Protein AF-A0A1J9QN20-F1 (afdb_monomer)

Radius of gyration: 35.29 Å; Cα contacts (8 Å, |Δi|>4): 786; chains: 1; bounding box: 80×42×107 Å

InterPro domains:
  IPR059463 Protein of unknown function DUF8419 [PF28510] (245-492)

Mean predicted aligned error: 12.95 Å

Foldseek 3Di:
DWAWDWDQDPDPFLEIEIEIAWEKEWADDDDDDLDDAAEPDPDDDDPLVSLLVVVCVVQPWDWDAQLVVLVQLQDLGHHFFGYKYWYWPDPDHGHTHDMDTFDSLALGSSLQQLQPPPDDPVSDCAPVSSVVCSPFTDHPRTTTGIMTTRTFDGPDDDDDPVVVVVVVVVVVVVVVVVVVVCVVPDPDFDPPALLSLLLVCQQPFDPLLAPVQQDFVVQVVPDPPPPPDPHRDDDDDDDDQPPAKAQLLNLDDPVLVCVLVVLLVVLLVVLVVVLVVQLVQLCVSPVNQDSPLVSLVVCDQLDFHSSQWAQPPDPDLVVLSVVLCPSVVSLVVSLVSLLLSQLSSQSQQVVLCLQPDQAAGAGCDADARHHDDDPRNHDCVPVVVSVVLSVVLSVLSSSAKGKYKYFYHYSSSPRHTPDIGTTIGGRSSSSVVNSVSSVVVVVVSVVSSRDIHNGGGHRHRPPSSNSSSQNHDPPDDNSPNNGGHHGDDDDPPPPDDDD

Organism: NCBI:txid236234

Secondary structure (DSSP, 8-state):
--BEEEEPPPSS--EEEEEEE--EEEE------TT---BSSS-PPPHHHHHHHHHHHHH-PEEE-HHHHHHHH-SSSB-SEEEEEEEE--S--S-B--EEE--TTSS-TTGGGGTTS---TT----HHHHHHHHHS-EETTEEEEEEEEEEPP--------HHHHHHHHHHHHHHHHHHHHHHHH--S----SHHHHHHHHHHS--GGGTT-TT--HHHHHS---TTS-----PPP----TTS---BHHHHS-HHHHHHHHHHHHHHHHHHHHHHHHHHHHHHHH-TTS--SHHHHHHT-TT---GGGEE-SS-S-HHHHHHHHHHHHHHHHHHHHHHHHHHHHHHHHHHHHHTTTS-B--EESS--TT-EEPPS-SS-HHHHHHHHHHHHHHHHHHHHHEEEEEEEEE-TTSS--EEEEEEEEEE-HHHHHHHHHHHHHHHHHHHHHHHPBPPS-S---TT-HHHHHHH----SSSS-GGGS-B--SPPPPTT-----

Solvent-accessible surface area (backbone atoms only — not comparable to full-atom values): 27912 Å² total; per-residue (Å²): 54,25,23,38,32,75,48,73,52,74,97,81,43,60,45,40,38,33,30,26,20,36,9,53,32,44,31,46,57,84,93,79,77,99,80,81,78,55,43,84,51,103,56,78,76,49,74,67,55,54,47,38,56,55,49,43,75,73,66,64,58,46,78,36,55,51,46,59,41,46,63,60,57,63,42,82,62,21,39,57,37,32,41,41,28,49,27,64,72,65,92,73,80,68,48,35,69,50,75,49,70,45,51,87,82,44,76,59,42,37,33,76,62,23,65,50,47,88,46,50,103,82,71,53,60,46,75,64,43,51,54,48,34,36,74,67,37,31,55,96,81,40,42,58,69,37,34,38,32,33,72,45,82,64,63,76,76,90,83,75,63,62,70,61,51,52,52,53,51,50,52,50,50,52,51,50,51,52,50,52,50,50,62,74,71,57,85,68,90,70,72,76,33,73,26,31,48,49,34,50,20,42,75,55,56,56,77,81,32,66,92,33,57,78,46,36,48,64,66,81,66,62,64,84,58,93,74,82,59,91,70,76,82,76,80,92,72,84,88,53,63,78,72,34,64,46,35,31,51,74,50,40,56,68,71,55,52,50,56,40,50,50,51,52,48,51,51,50,51,53,50,50,52,49,41,55,54,49,51,52,48,29,45,71,67,37,72,86,57,52,83,48,74,68,41,38,50,72,65,35,79,49,40,86,45,71,52,36,47,43,60,89,80,48,92,48,66,68,58,37,43,50,62,41,42,50,60,56,54,55,50,53,55,51,49,54,44,50,49,51,52,52,38,37,35,52,51,46,50,56,58,35,42,28,45,78,40,72,42,40,37,47,16,73,81,53,49,84,53,26,33,63,45,67,100,54,86,48,59,64,89,56,42,51,58,52,51,52,51,49,53,50,51,53,52,33,46,47,29,19,32,21,13,32,40,37,40,26,28,44,57,71,76,75,81,47,73,69,50,75,46,50,30,39,29,39,12,65,42,21,38,52,52,40,54,56,53,51,50,51,52,54,51,50,55,54,54,56,25,66,43,67,45,68,46,49,38,65,65,33,75,89,41,66,67,32,50,36,15,60,24,70,69,67,99,66,67,86,68,59,49,31,36,62,41,57,58,75,89,77,80,69,91,81,75,70,90,79,129

Structure (mmCIF, N/CA/C/O backbone):
data_AF-A0A1J9QN20-F1
#
_entry.id   AF-A0A1J9QN20-F1
#
loop_
_atom_site.group_PDB
_atom_site.id
_atom_site.type_symbol
_atom_site.label_atom_id
_atom_site.label_alt_id
_atom_site.label_comp_id
_atom_site.label_asym_id
_atom_site.label_entity_id
_atom_site.label_seq_id
_atom_site.pdbx_PDB_ins_code
_atom_site.Cartn_x
_atom_site.Cartn_y
_atom_site.Cartn_z
_atom_site.occupancy
_atom_site.B_iso_or_equiv
_atom_site.auth_seq_id
_atom_site.auth_comp_id
_atom_site.auth_asym_id
_atom_site.auth_atom_id
_atom_site.pdbx_PDB_model_num
ATOM 1 N N . MET A 1 1 ? 16.666 -4.966 -30.493 1.00 30.27 1 MET A N 1
ATOM 2 C CA . MET A 1 1 ? 15.464 -4.350 -29.872 1.00 30.27 1 MET A CA 1
ATOM 3 C C . MET A 1 1 ? 14.369 -5.359 -29.649 1.00 30.27 1 MET A C 1
ATOM 5 O O . MET A 1 1 ? 14.374 -6.317 -30.395 1.00 30.27 1 MET A O 1
ATOM 9 N N . TYR A 1 2 ? 13.458 -5.181 -28.677 1.00 31.45 2 TYR A N 1
ATOM 10 C CA . TYR A 1 2 ? 12.626 -6.324 -28.314 1.00 31.45 2 TYR A CA 1
ATOM 11 C C . TYR A 1 2 ? 11.147 -6.216 -28.009 1.00 31.45 2 TYR A C 1
ATOM 13 O O . TYR A 1 2 ? 10.865 -5.490 -27.077 1.00 31.45 2 TYR A O 1
ATOM 21 N N . LEU A 1 3 ? 10.283 -6.967 -28.725 1.00 27.88 3 LEU A N 1
ATOM 22 C CA . LEU A 1 3 ? 8.804 -6.951 -28.755 1.00 27.88 3 LEU A CA 1
ATOM 23 C C . LEU A 1 3 ? 8.110 -7.476 -27.472 1.00 27.88 3 LEU A C 1
ATOM 25 O O . LEU A 1 3 ? 8.237 -8.664 -27.259 1.00 27.88 3 LEU A O 1
ATOM 29 N N . VAL A 1 4 ? 7.333 -6.648 -26.750 1.00 32.75 4 VAL A N 1
ATOM 30 C CA . VAL A 1 4 ? 6.923 -6.545 -25.330 1.00 32.75 4 VAL A CA 1
ATOM 31 C C . VAL A 1 4 ? 5.399 -6.539 -25.182 1.00 32.75 4 VAL A C 1
ATOM 33 O O . VAL A 1 4 ? 4.747 -5.494 -25.099 1.00 32.75 4 VAL A O 1
ATOM 36 N N . THR A 1 5 ? 4.788 -7.700 -25.038 1.00 34.81 5 THR A N 1
ATOM 37 C CA . THR A 1 5 ? 3.406 -7.732 -24.548 1.00 34.81 5 THR A CA 1
ATOM 38 C C . THR A 1 5 ? 3.416 -7.633 -23.027 1.00 34.81 5 THR A C 1
ATOM 40 O O . THR A 1 5 ? 4.086 -8.431 -22.374 1.00 34.81 5 THR A O 1
ATOM 43 N N . THR A 1 6 ? 2.722 -6.648 -22.450 1.00 33.09 6 THR A N 1
ATOM 44 C CA . THR A 1 6 ? 2.625 -6.474 -20.995 1.00 33.09 6 THR A CA 1
ATOM 45 C C . THR A 1 6 ? 1.302 -7.022 -20.480 1.00 33.09 6 THR A C 1
ATOM 47 O O . THR A 1 6 ? 0.231 -6.657 -20.961 1.00 33.09 6 THR A O 1
ATOM 50 N N . VAL A 1 7 ? 1.370 -7.883 -19.467 1.00 36.25 7 VAL A N 1
ATOM 51 C CA . VAL A 1 7 ? 0.192 -8.374 -18.750 1.00 36.25 7 VAL A CA 1
ATOM 52 C C . VAL A 1 7 ? 0.427 -8.146 -17.262 1.00 36.25 7 VAL A C 1
ATOM 54 O O . VAL A 1 7 ? 1.370 -8.672 -16.670 1.00 36.25 7 VAL A O 1
ATOM 57 N N . SER A 1 8 ? -0.408 -7.300 -16.659 1.00 35.22 8 SER A N 1
ATOM 58 C CA . SER A 1 8 ? -0.435 -7.098 -15.211 1.00 35.22 8 SER A CA 1
ATOM 59 C C . SER A 1 8 ? -1.472 -8.054 -14.618 1.00 35.22 8 SER A C 1
ATOM 61 O O . SER A 1 8 ? -2.651 -7.941 -14.966 1.00 35.22 8 SER A O 1
ATOM 63 N N . PRO A 1 9 ? -1.088 -9.014 -13.759 1.00 34.75 9 PRO A N 1
ATOM 64 C CA . PRO A 1 9 ? -2.056 -9.835 -13.061 1.00 34.75 9 PRO A CA 1
ATOM 65 C C . PRO A 1 9 ? -2.838 -8.959 -12.083 1.00 34.75 9 PRO A C 1
ATOM 67 O O . PRO A 1 9 ? -2.298 -8.308 -11.189 1.00 34.75 9 PRO A O 1
ATOM 70 N N . VAL A 1 10 ? -4.144 -8.931 -12.292 1.00 29.47 10 VAL A N 1
ATOM 71 C CA . VAL A 1 10 ? -5.102 -8.115 -11.553 1.00 29.47 10 VAL A CA 1
ATOM 72 C C . VAL A 1 10 ? -5.097 -8.476 -10.056 1.00 29.47 10 VAL A C 1
ATOM 74 O O . VAL A 1 10 ? -5.178 -9.649 -9.698 1.00 29.47 10 VAL A O 1
ATOM 77 N N . PHE A 1 11 ? -5.028 -7.436 -9.210 1.00 33.75 11 PHE A N 1
ATOM 78 C CA . PHE A 1 11 ? -5.292 -7.292 -7.757 1.00 33.75 11 PHE A CA 1
ATOM 79 C C . PHE A 1 11 ? -4.740 -8.303 -6.726 1.00 33.75 11 PHE A C 1
ATOM 81 O O . PHE A 1 11 ? -4.550 -7.907 -5.578 1.00 33.75 11 PHE A O 1
ATOM 88 N N . PHE A 1 12 ? -4.447 -9.555 -7.076 1.00 32.53 12 PHE A N 1
ATOM 89 C CA . PHE A 1 12 ? -4.060 -10.598 -6.114 1.00 32.53 12 PHE A CA 1
ATOM 90 C C . PHE A 1 12 ? -2.645 -11.150 -6.309 1.00 32.53 12 PHE A C 1
ATOM 92 O O . PHE A 1 12 ? -2.152 -11.875 -5.448 1.00 32.53 12 PHE A O 1
ATOM 99 N N . THR A 1 13 ? -1.964 -10.802 -7.403 1.00 42.12 13 THR A N 1
ATOM 100 C CA . THR A 1 13 ? -0.608 -11.288 -7.695 1.00 42.12 13 THR A CA 1
ATOM 101 C C . THR A 1 13 ? 0.233 -10.154 -8.283 1.00 42.12 13 THR A C 1
ATOM 103 O O . THR A 1 13 ? 0.217 -9.908 -9.478 1.00 42.12 13 THR A O 1
ATOM 106 N N . GLY A 1 14 ? 0.961 -9.415 -7.438 1.00 44.00 14 GLY A N 1
ATOM 107 C CA . GLY A 1 14 ? 1.794 -8.262 -7.832 1.00 44.00 14 GLY A CA 1
ATOM 108 C C . GLY A 1 14 ? 3.043 -8.600 -8.668 1.00 44.00 14 GLY A C 1
ATOM 109 O O . GLY A 1 14 ? 4.130 -8.109 -8.367 1.00 44.00 14 GLY A O 1
ATOM 110 N N . ALA A 1 15 ? 2.917 -9.476 -9.666 1.00 46.03 15 ALA A N 1
ATOM 111 C CA . ALA A 1 15 ? 3.991 -9.921 -10.545 1.00 46.03 15 ALA A CA 1
ATOM 112 C C . ALA A 1 15 ? 3.735 -9.441 -11.977 1.00 46.03 15 ALA A C 1
ATOM 114 O O . ALA 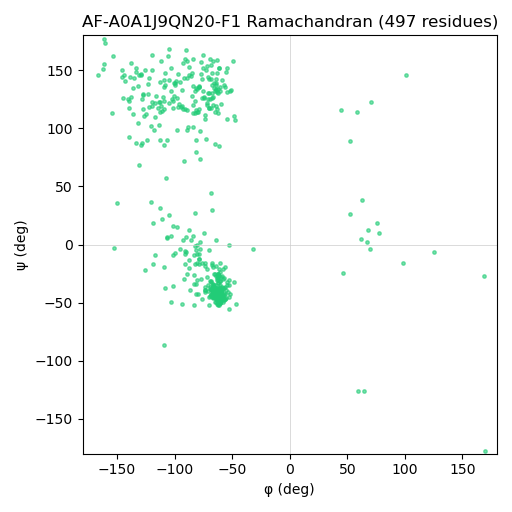A 1 15 ? 2.923 -10.012 -12.685 1.00 46.03 15 ALA A O 1
ATOM 115 N N . MET A 1 16 ? 4.419 -8.400 -12.432 1.00 49.34 16 MET A N 1
ATOM 116 C CA . MET A 1 16 ? 4.296 -7.917 -13.804 1.00 49.34 16 MET A CA 1
ATOM 117 C C . MET A 1 16 ? 5.021 -8.857 -14.774 1.00 49.34 16 MET A C 1
ATOM 119 O O . MET A 1 16 ? 6.216 -9.115 -14.603 1.00 49.34 16 MET A O 1
ATOM 123 N N . GLN A 1 17 ? 4.321 -9.338 -15.803 1.00 44.88 17 GLN A N 1
ATOM 124 C CA . GLN A 1 17 ? 4.929 -10.129 -16.869 1.00 44.88 17 GLN A CA 1
ATOM 125 C C . GLN A 1 17 ? 5.002 -9.342 -18.173 1.00 44.88 17 GLN A C 1
ATOM 127 O O . GLN A 1 17 ? 4.063 -8.640 -18.557 1.00 44.88 17 GLN A O 1
ATOM 132 N N . ILE A 1 18 ? 6.146 -9.465 -18.837 1.00 48.06 18 ILE A N 1
ATOM 133 C CA . ILE A 1 18 ? 6.486 -8.747 -20.055 1.00 48.06 18 ILE A CA 1
ATOM 134 C C . ILE A 1 18 ? 7.165 -9.728 -21.025 1.00 48.06 18 ILE A C 1
ATOM 136 O O . ILE A 1 18 ? 8.131 -10.381 -20.660 1.00 48.06 18 ILE A O 1
ATOM 140 N N . ASN A 1 19 ? 6.691 -9.841 -22.260 1.00 44.06 19 ASN A N 1
ATOM 141 C CA . ASN A 1 19 ? 7.196 -10.816 -23.242 1.00 44.06 19 ASN A CA 1
ATOM 142 C C . ASN A 1 19 ? 7.859 -10.104 -24.410 1.00 44.06 19 ASN A C 1
ATOM 144 O O . ASN A 1 19 ? 7.107 -9.417 -25.068 1.00 44.06 19 ASN A O 1
ATOM 148 N N . VAL A 1 20 ? 9.167 -10.285 -24.655 1.00 42.72 20 VAL A N 1
ATOM 149 C CA . VAL A 1 20 ? 10.157 -9.342 -25.241 1.00 42.72 20 VAL A CA 1
ATOM 150 C C . VAL A 1 20 ? 10.989 -10.004 -26.369 1.00 42.72 20 VAL A C 1
ATOM 152 O O . VAL A 1 20 ? 11.876 -10.776 -26.076 1.00 42.72 20 VAL A O 1
ATOM 155 N N . THR A 1 21 ? 10.807 -9.778 -27.674 1.00 39.50 21 THR A N 1
ATOM 156 C CA . THR A 1 21 ? 11.600 -10.506 -28.720 1.00 39.50 21 THR A CA 1
ATOM 157 C C . THR A 1 21 ? 12.987 -9.942 -29.000 1.00 39.50 21 THR A C 1
ATOM 159 O O . THR A 1 21 ? 13.092 -8.799 -29.340 1.00 39.50 21 THR A O 1
ATOM 162 N N . LYS A 1 22 ? 14.078 -10.682 -29.061 1.00 38.72 22 LYS A N 1
ATOM 163 C CA . LYS A 1 22 ? 15.361 -10.177 -29.568 1.00 38.72 22 LYS A CA 1
ATOM 164 C C . LYS A 1 22 ? 15.218 -9.607 -30.969 1.00 38.72 22 LYS A C 1
ATOM 166 O O . LYS A 1 22 ? 14.369 -10.055 -31.732 1.00 38.72 22 LYS A O 1
ATOM 171 N N . ALA A 1 23 ? 16.031 -8.604 -31.284 1.00 38.66 23 ALA A N 1
ATOM 172 C CA . ALA A 1 23 ? 16.200 -8.156 -32.656 1.00 38.66 23 ALA A CA 1
ATOM 173 C C . ALA A 1 23 ? 17.637 -7.706 -32.904 1.00 38.66 23 ALA A C 1
ATOM 175 O O . ALA A 1 23 ? 18.122 -6.844 -32.151 1.00 38.66 23 ALA A O 1
ATOM 176 N N . PRO A 1 24 ? 18.298 -8.261 -33.929 1.00 38.22 24 PRO A N 1
ATOM 177 C CA . PRO A 1 24 ? 19.418 -7.645 -34.593 1.00 38.22 24 PRO A CA 1
ATOM 178 C C . PRO A 1 24 ? 18.918 -6.471 -35.433 1.00 38.22 24 PRO A C 1
ATOM 180 O O . PRO A 1 24 ? 17.765 -6.405 -35.868 1.00 38.22 24 PRO A O 1
ATOM 183 N N . PHE A 1 25 ? 19.821 -5.534 -35.637 1.00 42.75 25 PHE A N 1
ATOM 184 C CA . PHE A 1 25 ? 19.711 -4.429 -36.560 1.00 42.75 25 PHE A CA 1
ATOM 185 C C . PHE A 1 25 ? 20.731 -4.689 -37.643 1.00 42.75 25 PHE A C 1
ATOM 187 O O . PHE A 1 25 ? 21.915 -4.760 -37.331 1.00 42.75 25 PHE A O 1
ATOM 194 N N . THR A 1 26 ? 20.294 -4.836 -38.882 1.00 34.75 26 THR A N 1
ATOM 195 C CA . THR A 1 26 ? 21.206 -5.031 -40.008 1.00 34.75 26 THR A CA 1
ATOM 196 C C . THR A 1 26 ? 21.115 -3.790 -40.887 1.00 34.75 26 THR A C 1
ATOM 198 O O . THR A 1 26 ? 20.028 -3.402 -41.320 1.00 34.75 26 THR A O 1
ATOM 201 N N . LEU A 1 27 ? 22.243 -3.121 -41.112 1.00 34.91 27 LEU A N 1
ATOM 202 C CA . LEU A 1 27 ? 22.342 -2.013 -42.060 1.00 34.91 27 LEU A CA 1
ATOM 203 C C . LEU A 1 27 ? 22.312 -2.583 -43.479 1.00 34.91 27 LEU A C 1
ATOM 205 O O . LEU A 1 27 ? 23.269 -3.239 -43.876 1.00 34.91 27 LEU A O 1
ATOM 209 N N . THR A 1 28 ? 21.227 -2.401 -44.240 1.00 35.75 28 THR A N 1
ATOM 210 C CA . THR A 1 28 ? 21.207 -2.746 -45.678 1.00 35.75 28 THR A CA 1
ATOM 211 C C . THR A 1 28 ? 20.081 -2.111 -46.480 1.00 35.75 28 THR A C 1
ATOM 213 O O . THR A 1 28 ? 18.962 -1.922 -46.001 1.00 35.75 28 THR A O 1
ATOM 216 N N . THR A 1 29 ? 20.386 -1.903 -47.761 1.00 33.69 29 THR A N 1
ATOM 217 C CA . THR A 1 29 ? 19.497 -1.548 -48.868 1.00 33.69 29 THR A CA 1
ATOM 218 C C . THR A 1 29 ? 19.232 -2.734 -49.807 1.00 33.69 29 THR A C 1
ATOM 220 O O . THR A 1 29 ? 20.116 -3.522 -50.110 1.00 33.69 29 THR A O 1
ATOM 223 N N . ARG A 1 30 ? 17.973 -2.788 -50.265 1.00 32.81 30 ARG A N 1
ATOM 224 C CA . ARG A 1 30 ? 17.365 -3.429 -51.453 1.00 32.81 30 ARG A CA 1
ATOM 225 C C . ARG A 1 30 ? 17.743 -4.875 -51.845 1.00 32.81 30 ARG A C 1
ATOM 227 O O . ARG A 1 30 ? 18.826 -5.179 -52.320 1.00 32.81 30 ARG A O 1
ATOM 234 N N . ILE A 1 31 ? 16.718 -5.725 -51.767 1.00 44.28 31 ILE A N 1
ATOM 235 C CA . ILE A 1 31 ? 16.658 -7.133 -52.173 1.00 44.28 31 ILE A CA 1
ATOM 236 C C . ILE A 1 31 ? 16.436 -7.235 -53.689 1.00 44.28 31 ILE A C 1
ATOM 238 O O . ILE A 1 31 ? 15.333 -6.934 -54.136 1.00 44.28 31 ILE A O 1
ATOM 242 N N . GLU A 1 32 ? 17.409 -7.749 -54.445 1.00 30.64 32 GLU A N 1
ATOM 243 C CA . GLU A 1 32 ? 17.149 -8.561 -55.644 1.00 30.64 32 GLU A CA 1
ATOM 244 C C . GLU A 1 32 ? 18.145 -9.737 -55.692 1.00 30.64 32 GLU A C 1
ATOM 246 O O . GLU A 1 32 ? 19.354 -9.556 -55.779 1.00 30.64 32 GLU A O 1
ATOM 251 N N . ASN A 1 33 ? 17.590 -10.950 -55.624 1.00 31.50 33 ASN A N 1
ATOM 252 C CA . ASN A 1 33 ? 18.227 -12.273 -55.612 1.00 31.50 33 ASN A CA 1
ATOM 253 C C . ASN A 1 33 ? 19.019 -12.702 -54.360 1.00 31.50 33 ASN A C 1
ATOM 255 O O . ASN A 1 33 ? 19.981 -12.102 -53.897 1.00 31.50 33 ASN A O 1
ATOM 259 N N . MET A 1 34 ? 18.570 -13.840 -53.827 1.00 33.41 34 MET A N 1
ATOM 260 C CA . MET A 1 34 ? 18.776 -14.344 -52.469 1.00 33.41 34 MET A CA 1
ATOM 261 C C . MET A 1 34 ? 20.124 -15.059 -52.246 1.00 33.41 34 MET A C 1
ATOM 263 O O . MET A 1 34 ? 20.193 -15.951 -51.406 1.00 33.41 34 MET A O 1
ATOM 267 N N . THR A 1 35 ? 21.182 -14.742 -53.003 1.00 30.84 35 THR A N 1
ATOM 268 C CA . THR A 1 35 ? 22.364 -15.630 -53.066 1.00 30.84 35 THR A CA 1
ATOM 269 C C . THR A 1 35 ? 23.691 -15.054 -52.588 1.00 30.84 35 THR A C 1
ATOM 271 O O . THR A 1 35 ? 24.574 -15.849 -52.288 1.00 30.84 35 THR A O 1
ATOM 274 N N . THR A 1 36 ? 23.875 -13.738 -52.443 1.00 31.52 36 THR A N 1
ATOM 275 C CA . THR A 1 36 ? 25.168 -13.202 -51.966 1.00 31.52 36 THR A CA 1
ATOM 276 C C . THR A 1 36 ? 25.026 -11.842 -51.291 1.00 31.52 36 THR A C 1
ATOM 278 O O . THR A 1 36 ? 24.748 -10.852 -51.960 1.00 31.52 36 THR A O 1
ATOM 281 N N . VAL A 1 37 ? 25.289 -11.784 -49.983 1.00 35.91 37 VAL A N 1
ATOM 282 C CA . VAL A 1 37 ? 25.424 -10.535 -49.220 1.00 35.91 37 VAL A CA 1
ATOM 283 C C . VAL A 1 37 ? 26.814 -10.533 -48.587 1.00 35.91 37 VAL A C 1
ATOM 285 O O . VAL A 1 37 ? 27.145 -11.434 -47.820 1.00 35.91 37 VAL A O 1
ATOM 288 N N . ARG A 1 38 ? 27.655 -9.559 -48.950 1.00 30.44 38 ARG A N 1
ATOM 289 C CA . ARG A 1 38 ? 29.022 -9.401 -48.431 1.00 30.44 38 ARG A CA 1
ATOM 290 C C . ARG A 1 38 ? 29.057 -8.154 -47.543 1.00 30.44 38 ARG A C 1
ATOM 292 O O . ARG A 1 38 ? 28.605 -7.096 -47.982 1.00 30.44 38 ARG A O 1
ATOM 299 N N . ALA A 1 39 ? 29.545 -8.295 -46.312 1.00 32.50 39 ALA A N 1
ATOM 300 C CA . ALA A 1 39 ? 29.759 -7.175 -45.401 1.00 32.50 39 ALA A CA 1
ATOM 301 C C . ALA A 1 39 ? 31.150 -6.547 -45.605 1.00 32.50 39 ALA A C 1
ATOM 303 O O . ALA A 1 39 ? 32.066 -7.218 -46.087 1.00 32.50 39 ALA A O 1
ATOM 304 N N . SER A 1 40 ? 31.298 -5.253 -45.300 1.00 34.94 40 SER A N 1
ATOM 305 C CA . SER A 1 40 ? 32.537 -4.479 -45.515 1.00 34.94 40 SER A CA 1
ATOM 306 C C . SER A 1 40 ? 33.607 -4.670 -44.427 1.00 34.94 40 SER A C 1
ATOM 308 O O . SER A 1 40 ? 34.715 -4.153 -44.558 1.00 34.94 40 SER A O 1
ATOM 310 N N . SER A 1 41 ? 33.338 -5.480 -43.402 1.00 33.03 41 SER A N 1
ATOM 311 C CA . SER A 1 41 ? 34.360 -6.112 -42.565 1.00 33.03 41 SER A CA 1
ATOM 312 C C . SER A 1 41 ? 34.411 -7.608 -42.885 1.00 33.03 41 SER A C 1
ATOM 314 O O . SER A 1 41 ? 33.417 -8.216 -43.263 1.00 33.03 41 SER A O 1
ATOM 316 N N . GLN A 1 42 ? 35.592 -8.209 -42.786 1.00 33.78 42 GLN A N 1
ATOM 317 C CA . GLN A 1 42 ? 35.923 -9.578 -43.205 1.00 33.78 42 GLN A CA 1
ATOM 318 C C . GLN A 1 42 ? 35.249 -10.708 -42.384 1.00 33.78 42 GLN A C 1
ATOM 320 O O . GLN A 1 42 ? 35.814 -11.792 -42.258 1.00 33.78 42 GLN A O 1
ATOM 325 N N . GLU A 1 43 ? 34.053 -10.489 -41.836 1.00 39.56 43 GLU A N 1
ATOM 326 C CA . GLU A 1 43 ? 33.225 -11.505 -41.183 1.00 39.56 43 GLU A CA 1
ATOM 327 C C . GLU A 1 43 ? 32.003 -11.807 -42.058 1.00 39.56 43 GLU A C 1
ATOM 329 O O . GLU A 1 43 ? 31.240 -10.926 -42.450 1.00 39.56 43 GLU A O 1
ATOM 334 N N . TRP A 1 44 ? 31.837 -13.081 -42.412 1.00 46.28 44 TRP A N 1
ATOM 335 C CA . TRP A 1 44 ? 30.630 -13.553 -43.081 1.00 46.28 44 TRP A CA 1
ATOM 336 C C . TRP A 1 44 ? 29.439 -13.381 -42.133 1.00 46.28 44 TRP A C 1
ATOM 338 O O . TRP A 1 44 ? 29.552 -13.719 -40.954 1.00 46.28 44 TRP A O 1
ATOM 348 N N . LEU A 1 45 ? 28.304 -12.896 -42.651 1.00 52.19 45 LEU A N 1
ATOM 349 C CA . LEU A 1 45 ? 27.034 -12.934 -41.922 1.00 52.19 45 LEU A CA 1
ATOM 350 C C . LEU A 1 45 ? 26.792 -14.364 -41.439 1.00 52.19 45 LEU A C 1
ATOM 352 O O . LEU A 1 45 ? 26.917 -15.316 -42.212 1.00 52.19 45 LEU A O 1
ATOM 356 N N . SER A 1 46 ? 26.441 -14.510 -40.168 1.00 58.31 46 SER A N 1
ATOM 357 C CA . SER A 1 46 ? 26.068 -15.802 -39.611 1.00 58.31 46 SER A CA 1
ATOM 358 C C . SER A 1 46 ? 24.832 -16.358 -40.325 1.00 58.31 46 SER A C 1
ATOM 360 O O . SER A 1 46 ? 23.957 -15.611 -40.775 1.00 58.31 46 SER A O 1
ATOM 362 N N . ASP A 1 47 ? 24.708 -17.687 -40.375 1.00 59.72 47 ASP A N 1
ATOM 363 C CA . ASP A 1 47 ? 23.525 -18.354 -40.940 1.00 59.72 47 ASP A CA 1
ATOM 364 C C . ASP A 1 47 ? 22.215 -17.848 -40.308 1.00 59.72 47 ASP A C 1
ATOM 366 O O . ASP A 1 47 ? 21.175 -17.792 -40.965 1.00 59.72 47 ASP A O 1
ATOM 370 N N . GLN A 1 48 ? 22.262 -17.428 -39.040 1.00 59.22 48 GLN A N 1
ATOM 371 C CA . GLN A 1 48 ? 21.120 -16.854 -38.332 1.00 59.22 48 GLN A CA 1
ATOM 372 C C . GLN A 1 48 ? 20.746 -15.453 -38.844 1.00 59.22 48 GLN A C 1
ATOM 374 O O . GLN A 1 48 ? 19.564 -15.151 -39.004 1.00 59.22 48 GLN A O 1
ATOM 379 N N . GLU A 1 49 ? 21.719 -14.595 -39.156 1.00 60.19 49 GLU A N 1
ATOM 380 C CA . GLU A 1 49 ? 21.456 -13.269 -39.734 1.00 60.19 49 GLU A CA 1
ATOM 381 C C . GLU A 1 49 ? 20.888 -13.380 -41.152 1.00 60.19 49 GLU A C 1
ATOM 383 O O . GLU A 1 49 ? 19.932 -12.683 -41.497 1.00 60.19 49 GLU A O 1
ATOM 388 N N . LEU A 1 50 ? 21.400 -14.319 -41.953 1.00 63.25 50 LEU A N 1
ATOM 389 C CA . LEU A 1 50 ? 20.852 -14.623 -43.278 1.00 63.25 50 LEU A CA 1
ATOM 390 C C . LEU A 1 50 ? 19.405 -15.129 -43.188 1.00 63.25 50 LEU A C 1
ATOM 392 O O . LEU A 1 50 ? 18.544 -14.718 -43.973 1.00 63.25 50 LEU A O 1
ATOM 396 N N . GLN A 1 51 ? 19.100 -15.962 -42.191 1.00 64.44 51 GLN A N 1
ATOM 397 C CA . GLN A 1 51 ? 17.731 -16.402 -41.922 1.00 64.44 51 GLN A CA 1
ATOM 398 C C . GLN A 1 51 ? 16.818 -15.247 -41.494 1.00 64.44 51 GLN A C 1
ATOM 400 O O . GLN A 1 51 ? 15.677 -15.192 -41.957 1.00 64.44 51 GLN A O 1
ATOM 405 N N . ALA A 1 52 ? 17.303 -14.299 -40.688 1.00 59.78 52 ALA A N 1
ATOM 406 C CA . ALA A 1 52 ? 16.546 -13.108 -40.293 1.00 59.78 52 ALA A CA 1
ATOM 407 C C . ALA A 1 52 ? 16.239 -12.174 -41.480 1.00 59.78 52 ALA A C 1
ATOM 409 O O . ALA A 1 52 ? 15.150 -11.612 -41.572 1.00 59.78 52 ALA A O 1
ATOM 410 N N . ILE A 1 53 ? 17.165 -12.043 -42.432 1.00 63.22 53 ILE A N 1
ATOM 411 C CA . ILE A 1 53 ? 16.917 -11.311 -43.684 1.00 63.22 53 ILE A CA 1
ATOM 412 C C . ILE A 1 53 ? 15.869 -12.052 -44.530 1.00 63.22 53 ILE A C 1
ATOM 414 O O . ILE A 1 53 ? 14.955 -11.442 -45.089 1.00 63.22 53 ILE A O 1
ATOM 418 N N . SER A 1 54 ? 15.955 -13.385 -44.591 1.00 62.53 54 SER A N 1
ATOM 419 C CA . SER A 1 54 ? 15.003 -14.208 -45.346 1.00 62.53 54 SER A CA 1
ATOM 420 C C . SER A 1 54 ? 13.582 -14.181 -44.763 1.00 62.53 54 SER A C 1
ATOM 422 O O . SER A 1 54 ? 12.607 -14.217 -45.520 1.00 62.53 54 SER A O 1
ATOM 424 N N . SER A 1 55 ? 13.442 -14.087 -43.433 1.00 61.41 55 SER A N 1
ATOM 425 C CA . SER A 1 55 ? 12.138 -13.974 -42.774 1.00 61.41 55 SER A CA 1
ATOM 426 C C . SER A 1 55 ? 11.475 -12.630 -43.072 1.00 61.41 55 SER A C 1
ATOM 428 O O . SER A 1 55 ? 10.259 -12.594 -43.255 1.00 61.41 55 SER A O 1
ATOM 430 N N . LEU A 1 56 ? 12.264 -11.566 -43.258 1.00 59.12 56 LEU A N 1
ATOM 431 C CA . LEU A 1 56 ? 11.763 -10.243 -43.626 1.00 59.12 56 LEU A CA 1
ATOM 432 C C . LEU A 1 56 ? 11.029 -10.222 -44.965 1.00 59.12 56 LEU A C 1
ATOM 434 O O . LEU A 1 56 ? 9.976 -9.602 -45.112 1.00 59.12 56 LEU A O 1
ATOM 438 N N . ASN A 1 57 ? 11.593 -10.921 -45.951 1.00 61.78 57 ASN A N 1
ATOM 439 C CA . ASN A 1 57 ? 10.998 -11.012 -47.279 1.00 61.78 57 ASN A CA 1
ATOM 440 C C . ASN A 1 57 ? 9.632 -11.722 -47.229 1.00 61.78 57 ASN A C 1
ATOM 442 O O . ASN A 1 57 ? 8.747 -11.444 -48.032 1.00 61.78 57 ASN A O 1
ATOM 446 N N . ARG A 1 58 ? 9.428 -12.606 -46.241 1.00 64.25 58 ARG A N 1
ATOM 447 C CA . ARG A 1 58 ? 8.135 -13.264 -46.001 1.00 64.25 58 ARG A CA 1
ATOM 448 C C . ARG A 1 58 ? 7.146 -12.379 -45.241 1.00 64.25 58 ARG A C 1
ATOM 450 O O . ARG A 1 58 ? 5.946 -12.543 -45.434 1.00 64.25 58 ARG A O 1
ATOM 457 N N . SER A 1 59 ? 7.618 -11.481 -44.376 1.00 63.50 59 SER A N 1
ATOM 458 C CA . SER A 1 59 ? 6.776 -10.730 -43.435 1.00 63.50 59 SER A CA 1
ATOM 459 C C . SER A 1 59 ? 6.254 -9.383 -43.951 1.00 63.50 59 SER A C 1
ATOM 461 O O . SER A 1 59 ? 5.470 -8.767 -43.239 1.00 63.50 59 SER A O 1
ATOM 463 N N . GLN A 1 60 ? 6.669 -8.926 -45.142 1.00 70.56 60 GLN A N 1
ATOM 464 C CA . GLN A 1 60 ? 6.350 -7.603 -45.718 1.00 70.56 60 GLN A CA 1
ATOM 465 C C . GLN A 1 60 ? 6.681 -6.431 -44.764 1.00 70.56 60 GLN A C 1
ATOM 467 O O . GLN A 1 60 ? 5.833 -6.007 -43.979 1.00 70.56 60 GLN A O 1
ATOM 472 N N . PRO A 1 61 ? 7.911 -5.887 -44.798 1.00 72.81 61 PRO A N 1
ATOM 473 C CA . PRO A 1 61 ? 8.324 -4.852 -43.855 1.00 72.81 61 PRO A CA 1
ATOM 474 C C . PRO A 1 61 ? 7.579 -3.526 -44.072 1.00 72.81 61 PRO A C 1
ATOM 476 O O . PRO A 1 61 ? 7.345 -3.096 -45.202 1.00 72.81 61 PRO A O 1
ATOM 479 N N . GLU A 1 62 ? 7.255 -2.849 -42.972 1.00 82.50 62 GLU A N 1
ATOM 480 C CA . GLU A 1 62 ? 6.609 -1.537 -42.969 1.00 82.50 62 GLU A CA 1
ATOM 481 C C . GLU A 1 62 ? 7.666 -0.432 -43.100 1.00 82.50 62 GLU A C 1
ATOM 483 O O . GLU A 1 62 ? 8.645 -0.403 -42.349 1.00 82.50 62 GLU A O 1
ATOM 488 N N . MET A 1 63 ? 7.486 0.484 -44.055 1.00 83.88 63 MET A N 1
ATOM 489 C CA . MET A 1 63 ? 8.380 1.632 -44.226 1.00 83.88 63 MET A CA 1
ATOM 490 C C . MET A 1 63 ? 7.967 2.767 -43.290 1.00 83.88 63 MET A C 1
ATOM 492 O O . MET A 1 63 ? 6.865 3.299 -43.419 1.00 83.88 63 MET A O 1
ATOM 496 N N . LEU A 1 64 ? 8.871 3.183 -42.399 1.00 82.62 64 LEU A N 1
ATOM 497 C CA . LEU A 1 64 ? 8.650 4.308 -41.493 1.00 82.62 64 LEU A CA 1
ATOM 498 C C . LEU A 1 64 ? 9.575 5.494 -41.824 1.00 82.62 64 LEU A C 1
ATOM 500 O O . LEU A 1 64 ? 10.764 5.305 -42.112 1.00 82.62 64 LEU A O 1
ATOM 504 N N . PRO A 1 65 ? 9.065 6.738 -41.748 1.00 87.44 65 PRO A N 1
ATOM 505 C CA . PRO A 1 65 ? 9.897 7.933 -41.807 1.00 87.44 65 PRO A CA 1
ATOM 506 C C . PRO A 1 65 ? 10.774 8.049 -40.550 1.00 87.44 65 PRO A C 1
ATOM 508 O O . PRO A 1 65 ? 10.399 7.585 -39.473 1.00 87.44 65 PRO A O 1
ATOM 511 N N . ILE A 1 66 ? 11.917 8.735 -40.671 1.00 85.62 66 ILE A N 1
ATOM 512 C CA . ILE A 1 66 ? 12.973 8.833 -39.638 1.00 85.62 66 ILE A CA 1
ATOM 513 C C . ILE A 1 66 ? 12.414 9.133 -38.243 1.00 85.62 66 ILE A C 1
ATOM 515 O O . ILE A 1 66 ? 12.688 8.404 -37.294 1.00 85.62 66 ILE A O 1
ATOM 519 N N . ARG A 1 67 ? 11.573 10.165 -38.113 1.00 87.69 67 ARG A N 1
ATOM 520 C CA . ARG A 1 67 ? 11.007 10.566 -36.818 1.00 87.69 67 ARG A CA 1
ATOM 521 C C . ARG A 1 67 ? 10.167 9.463 -36.170 1.00 87.69 67 ARG A C 1
ATOM 523 O O . ARG A 1 67 ? 10.318 9.207 -34.980 1.00 87.69 67 ARG A O 1
ATOM 530 N N . GLN A 1 68 ? 9.312 8.801 -36.950 1.00 88.06 68 GLN A N 1
ATOM 531 C CA . GLN A 1 68 ? 8.500 7.686 -36.453 1.00 88.06 68 GLN A CA 1
ATOM 532 C C . GLN A 1 68 ? 9.371 6.471 -36.133 1.00 88.06 68 GLN A C 1
ATOM 534 O O . GLN A 1 68 ? 9.080 5.754 -35.183 1.00 88.06 68 GLN A O 1
ATOM 539 N N . CYS A 1 69 ? 10.461 6.274 -36.876 1.00 84.25 69 CYS A N 1
ATOM 540 C CA . CYS A 1 69 ? 11.438 5.230 -36.611 1.00 84.25 69 CYS A CA 1
ATOM 541 C C . CYS A 1 69 ? 12.116 5.410 -35.254 1.00 84.25 69 CYS A C 1
ATOM 543 O O . CYS A 1 69 ? 12.106 4.507 -34.421 1.00 84.25 69 CYS A O 1
ATOM 545 N N . VAL A 1 70 ? 12.656 6.607 -35.005 1.00 84.62 70 VAL A N 1
ATOM 546 C CA . VAL A 1 70 ? 13.323 6.943 -33.744 1.00 84.62 70 VAL A CA 1
ATOM 547 C C . VAL A 1 70 ? 12.339 6.835 -32.582 1.00 84.62 70 VAL A C 1
ATOM 549 O O . VAL A 1 70 ? 12.667 6.257 -31.552 1.00 84.62 70 VAL A O 1
ATOM 552 N N . GLU A 1 71 ? 11.106 7.316 -32.734 1.00 86.19 71 GLU A N 1
ATOM 553 C CA . GLU A 1 71 ? 10.077 7.192 -31.695 1.00 86.19 71 GLU A CA 1
ATOM 554 C C . GLU A 1 71 ? 9.653 5.734 -31.450 1.00 86.19 71 GLU A C 1
ATOM 556 O O . GLU A 1 71 ? 9.503 5.304 -30.303 1.00 86.19 71 GLU A O 1
ATOM 561 N N . ALA A 1 72 ? 9.502 4.944 -32.516 1.00 81.44 72 ALA A N 1
ATOM 562 C CA . ALA A 1 72 ? 9.192 3.528 -32.408 1.00 81.44 72 ALA A CA 1
ATOM 563 C C . ALA A 1 72 ? 10.311 2.793 -31.666 1.00 81.44 72 ALA A C 1
ATOM 565 O O . ALA A 1 72 ? 10.013 2.101 -30.695 1.00 81.44 72 ALA A O 1
ATOM 566 N N . TYR A 1 73 ? 11.576 3.025 -32.036 1.00 78.00 73 TYR A N 1
ATOM 567 C CA . TYR A 1 73 ? 12.762 2.310 -31.557 1.00 78.00 73 TYR A CA 1
ATOM 568 C C . TYR A 1 73 ? 13.542 3.016 -30.425 1.00 78.00 73 TYR A C 1
ATOM 570 O O . TYR A 1 73 ? 14.643 2.599 -30.086 1.00 78.00 73 TYR A O 1
ATOM 578 N N . SER A 1 74 ? 12.980 4.024 -29.751 1.00 78.25 74 SER A N 1
ATOM 579 C CA . SER A 1 74 ? 13.574 4.655 -28.544 1.00 78.25 74 SER A CA 1
ATOM 580 C C . SER A 1 74 ? 12.945 4.177 -27.230 1.00 78.25 74 SER A C 1
ATOM 582 O O . SER A 1 74 ? 13.105 4.782 -26.170 1.00 78.25 74 SER A O 1
ATOM 584 N N . LYS A 1 75 ? 12.211 3.061 -27.269 1.00 74.81 75 LYS A N 1
ATOM 585 C CA . LYS A 1 75 ? 11.569 2.476 -26.085 1.00 74.81 75 LYS A CA 1
ATOM 586 C C . LYS A 1 75 ? 12.512 1.484 -25.392 1.00 74.81 75 LYS A C 1
ATOM 588 O O . LYS A 1 75 ? 13.186 0.721 -26.077 1.00 74.81 75 LYS A O 1
ATOM 593 N N . PRO A 1 76 ? 12.521 1.399 -24.049 1.00 68.56 76 PRO A N 1
ATOM 594 C CA . PRO A 1 76 ? 13.302 0.380 -23.331 1.00 68.56 76 PRO A CA 1
ATOM 595 C C . PRO A 1 76 ? 12.842 -1.051 -23.663 1.00 68.56 76 PRO A C 1
ATOM 597 O O . PRO A 1 76 ? 13.607 -2.003 -23.580 1.00 68.56 76 PRO A O 1
ATOM 600 N N . PHE A 1 77 ? 11.584 -1.176 -24.073 1.00 72.88 77 PHE A N 1
ATOM 601 C CA . PHE A 1 77 ? 10.871 -2.401 -24.375 1.00 72.88 77 PHE A CA 1
ATOM 602 C C . PHE A 1 77 ? 10.100 -2.142 -25.692 1.00 72.88 77 PHE A C 1
ATOM 604 O O . PHE A 1 77 ? 9.222 -1.280 -25.706 1.00 72.88 77 PHE A O 1
ATOM 611 N N . GLN A 1 78 ? 10.451 -2.788 -26.814 1.00 70.56 78 GLN A N 1
ATOM 612 C CA . GLN A 1 78 ? 9.665 -2.710 -28.073 1.00 70.56 78 GLN A CA 1
ATOM 613 C C . GLN A 1 78 ? 8.448 -3.587 -27.981 1.00 70.56 78 GLN A C 1
ATOM 615 O O . GLN A 1 78 ? 8.525 -4.497 -27.224 1.00 70.56 78 GLN A O 1
ATOM 620 N N . ASN A 1 79 ? 7.347 -3.425 -28.706 1.00 69.62 79 ASN A N 1
ATOM 621 C CA . ASN A 1 79 ? 6.251 -4.426 -28.709 1.00 69.62 79 ASN A CA 1
ATOM 622 C C . ASN A 1 79 ? 5.393 -4.504 -29.942 1.00 69.62 79 ASN A C 1
ATOM 624 O O . ASN A 1 79 ? 4.530 -5.369 -30.064 1.00 69.62 79 ASN A O 1
ATOM 628 N N . THR A 1 80 ? 5.697 -3.615 -30.862 1.00 73.12 80 THR A N 1
ATOM 629 C CA . THR A 1 80 ? 5.086 -3.554 -32.169 1.00 73.12 80 THR A CA 1
ATOM 630 C C . THR A 1 80 ? 6.013 -4.156 -33.215 1.00 73.12 80 THR A C 1
ATOM 632 O O . THR A 1 80 ? 5.554 -4.831 -34.131 1.00 73.12 80 THR A O 1
ATOM 635 N N . TYR A 1 81 ? 7.322 -3.951 -33.050 1.00 75.94 81 TYR A N 1
ATOM 636 C CA . TYR A 1 81 ? 8.323 -4.336 -34.027 1.00 75.94 81 TYR A CA 1
ATOM 637 C C . TYR A 1 81 ? 9.406 -5.221 -33.419 1.00 75.94 81 TYR A C 1
ATOM 639 O O . TYR A 1 81 ? 9.719 -5.121 -32.228 1.00 75.94 81 TYR A O 1
ATOM 647 N N . ARG A 1 82 ? 9.970 -6.088 -34.260 1.00 72.19 82 ARG A N 1
ATOM 648 C CA . ARG A 1 82 ? 11.115 -6.932 -33.926 1.00 72.19 82 ARG A CA 1
ATOM 649 C C . ARG A 1 82 ? 12.336 -6.429 -34.681 1.00 72.19 82 ARG A C 1
ATOM 651 O O . ARG A 1 82 ? 13.051 -5.581 -34.154 1.00 72.19 82 ARG A O 1
ATOM 658 N N . ASN A 1 83 ? 12.530 -6.886 -35.915 1.00 73.62 83 ASN A N 1
ATOM 659 C CA . ASN A 1 83 ? 13.697 -6.549 -36.725 1.00 73.62 83 ASN A CA 1
ATOM 660 C C . ASN A 1 83 ? 13.582 -5.136 -37.317 1.00 73.62 83 ASN A C 1
ATOM 662 O O . ASN A 1 83 ? 12.481 -4.662 -37.611 1.00 73.62 83 ASN A O 1
ATOM 666 N N . LEU A 1 84 ? 14.719 -4.452 -37.458 1.00 74.88 84 LEU A N 1
ATOM 667 C CA . LEU A 1 84 ? 14.814 -3.113 -38.040 1.00 74.88 84 LEU A CA 1
ATOM 668 C C . LEU A 1 84 ? 15.992 -3.039 -38.997 1.00 74.88 84 LEU A C 1
ATOM 670 O O . LEU A 1 84 ? 17.108 -3.428 -38.655 1.00 74.88 84 LEU A O 1
ATOM 674 N N . PHE A 1 85 ? 15.723 -2.451 -40.154 1.00 74.25 85 PHE A N 1
ATOM 675 C CA . PHE A 1 85 ? 16.698 -2.189 -41.196 1.00 74.25 85 PHE A CA 1
ATOM 676 C C . PHE A 1 85 ? 16.741 -0.690 -41.421 1.00 74.25 85 PHE A C 1
ATOM 678 O O . PHE A 1 85 ? 15.718 -0.056 -41.696 1.00 74.25 85 PHE A O 1
ATOM 685 N N . VAL A 1 86 ? 17.928 -0.119 -41.267 1.00 72.88 86 VAL A N 1
ATOM 686 C CA . VAL A 1 86 ? 18.157 1.309 -41.466 1.00 72.88 86 VAL A CA 1
ATOM 687 C C . VAL A 1 86 ? 18.799 1.495 -42.831 1.00 72.88 86 VAL A C 1
ATOM 689 O O . VAL A 1 86 ? 19.836 0.899 -43.119 1.00 72.88 86 VAL A O 1
ATOM 692 N N . VAL A 1 87 ? 18.159 2.301 -43.677 1.00 73.38 87 VAL A N 1
ATOM 693 C CA . VAL A 1 87 ? 18.622 2.574 -45.037 1.00 73.38 87 VAL A CA 1
ATOM 694 C C . VAL A 1 87 ? 19.406 3.877 -45.042 1.00 73.38 87 VAL A C 1
ATOM 696 O O . VAL A 1 87 ? 18.851 4.935 -44.738 1.00 73.38 87 VAL A O 1
ATOM 699 N N . LEU A 1 88 ? 20.685 3.789 -45.401 1.00 73.88 88 LEU A N 1
ATOM 700 C CA . LEU A 1 88 ? 21.583 4.933 -45.520 1.00 73.88 88 LEU A CA 1
ATOM 701 C C . LEU A 1 88 ? 21.614 5.496 -46.943 1.00 73.88 88 LEU A C 1
ATOM 703 O O . LEU A 1 88 ? 21.296 4.809 -47.914 1.00 73.88 88 LEU A O 1
ATOM 707 N N . ASP A 1 89 ? 21.989 6.766 -47.043 1.00 73.00 89 ASP A N 1
ATOM 708 C CA . ASP A 1 89 ? 22.228 7.489 -48.290 1.00 73.00 89 ASP A CA 1
ATOM 709 C C . ASP A 1 89 ? 23.715 7.377 -48.674 1.00 73.00 89 ASP A C 1
ATOM 711 O O . ASP A 1 89 ? 24.487 8.318 -48.501 1.00 73.00 89 ASP A O 1
ATOM 715 N N . THR A 1 90 ? 24.136 6.187 -49.117 1.00 65.12 90 THR A N 1
ATOM 716 C CA . THR A 1 90 ? 25.527 5.882 -49.501 1.00 65.12 90 THR A CA 1
ATOM 717 C C . THR A 1 90 ? 25.670 5.646 -51.007 1.00 65.12 90 THR A C 1
ATOM 719 O O . THR A 1 90 ? 24.713 5.310 -51.707 1.00 65.12 90 THR A O 1
ATOM 722 N N . ALA A 1 91 ? 26.892 5.821 -51.524 1.00 52.59 91 ALA A N 1
ATOM 723 C CA . ALA A 1 91 ? 27.215 5.611 -52.939 1.00 52.59 91 ALA A CA 1
ATOM 724 C C . ALA A 1 91 ? 27.404 4.125 -53.322 1.00 52.59 91 ALA A C 1
ATOM 726 O O . ALA A 1 91 ? 27.362 3.789 -54.506 1.00 52.59 91 ALA A O 1
ATOM 727 N N . GLU A 1 92 ? 27.601 3.233 -52.345 1.00 53.50 92 GLU A N 1
ATOM 728 C CA . GLU A 1 92 ? 27.777 1.793 -52.564 1.00 53.50 92 GLU A CA 1
ATOM 729 C C . GLU A 1 92 ? 26.440 1.057 -52.442 1.00 53.50 92 GLU A C 1
ATOM 731 O O . GLU A 1 92 ? 25.775 1.090 -51.410 1.00 53.50 92 GLU A O 1
ATOM 736 N N . SER A 1 93 ? 26.013 0.405 -53.524 1.00 48.53 93 SER A N 1
ATOM 737 C CA . SER A 1 93 ? 24.602 0.071 -53.718 1.00 48.53 93 SER A CA 1
ATOM 738 C C . SER A 1 93 ? 24.131 -1.280 -53.169 1.00 48.53 93 SER A C 1
ATOM 740 O O . SER A 1 93 ? 22.926 -1.496 -53.209 1.00 48.53 93 SER A O 1
ATOM 742 N N . ASN A 1 94 ? 24.993 -2.173 -52.651 1.00 48.59 94 ASN A N 1
ATOM 743 C CA . ASN A 1 94 ? 24.608 -3.585 -52.423 1.00 48.59 94 ASN A CA 1
ATOM 744 C C . ASN A 1 94 ? 25.312 -4.329 -51.251 1.00 48.59 94 ASN A C 1
ATOM 746 O O . ASN A 1 94 ? 25.598 -5.522 -51.378 1.00 48.59 94 ASN A O 1
ATOM 750 N N . THR A 1 95 ? 25.629 -3.691 -50.118 1.00 52.44 95 THR A N 1
ATOM 751 C CA . THR A 1 95 ? 26.376 -4.354 -49.018 1.00 52.44 95 THR A CA 1
ATOM 752 C C . THR A 1 95 ? 25.777 -4.125 -47.629 1.00 52.44 95 THR A C 1
ATOM 754 O O . THR A 1 95 ? 25.175 -3.086 -47.353 1.00 52.44 95 THR A O 1
ATOM 757 N N . VAL A 1 96 ? 25.937 -5.120 -46.740 1.00 55.16 96 VAL A N 1
ATOM 758 C CA . VAL A 1 96 ? 25.661 -4.960 -45.300 1.00 55.16 96 VAL A CA 1
ATOM 759 C C . VAL A 1 96 ? 26.826 -4.244 -44.655 1.00 55.16 96 VAL A C 1
ATOM 761 O O . VAL A 1 96 ? 27.934 -4.763 -44.633 1.00 55.16 96 VAL A O 1
ATOM 764 N N . LEU A 1 97 ? 26.577 -3.053 -44.123 1.00 56.69 97 LEU A N 1
ATOM 765 C CA . LEU A 1 97 ? 27.646 -2.244 -43.539 1.00 56.69 97 LEU A CA 1
ATOM 766 C C . LEU A 1 97 ? 27.972 -2.693 -42.112 1.00 56.69 97 LEU A C 1
ATOM 768 O O . LEU A 1 97 ? 29.139 -2.822 -41.760 1.00 56.69 97 LEU A O 1
ATOM 772 N N . SER A 1 98 ? 26.955 -2.986 -41.299 1.00 60.09 98 SER A N 1
ATOM 773 C CA . SER A 1 98 ? 27.141 -3.600 -39.984 1.00 60.09 98 SER A CA 1
ATOM 774 C C . SER A 1 98 ? 25.859 -4.248 -39.457 1.00 60.09 98 SER A C 1
ATOM 776 O O . SER A 1 98 ? 24.743 -3.860 -39.821 1.00 60.09 98 SER A O 1
ATOM 778 N N . THR A 1 99 ? 26.025 -5.232 -38.571 1.00 60.28 99 THR A N 1
ATOM 779 C CA . THR A 1 99 ? 24.942 -5.740 -37.726 1.00 60.28 99 THR A CA 1
ATOM 780 C C . THR A 1 99 ? 25.185 -5.313 -36.285 1.00 60.28 99 THR A C 1
ATOM 782 O O . THR A 1 99 ? 26.290 -5.437 -35.761 1.00 60.28 99 THR A O 1
ATOM 785 N N . ARG A 1 100 ? 24.138 -4.843 -35.607 1.00 62.12 100 ARG A N 1
ATOM 786 C CA . ARG A 1 100 ? 24.163 -4.549 -34.171 1.00 62.12 100 ARG A CA 1
ATOM 787 C C . ARG A 1 100 ? 23.073 -5.336 -33.470 1.00 62.12 100 ARG A C 1
ATOM 789 O O . ARG A 1 100 ? 21.940 -5.393 -33.929 1.00 62.12 100 ARG A O 1
ATOM 796 N N . THR A 1 101 ? 23.369 -5.902 -32.311 1.00 62.47 101 THR A N 1
ATOM 797 C CA . THR A 1 101 ? 22.352 -6.513 -31.447 1.00 62.47 101 THR A CA 1
ATOM 798 C C . THR A 1 101 ? 22.312 -5.752 -30.138 1.00 62.47 101 THR A C 1
ATOM 800 O O . THR A 1 101 ? 23.327 -5.686 -29.451 1.00 62.47 101 THR A O 1
ATOM 803 N N . SER A 1 102 ? 21.158 -5.201 -29.762 1.00 62.84 102 SER A N 1
ATOM 804 C CA . SER A 1 102 ? 20.990 -4.680 -28.401 1.00 62.84 102 SER A CA 1
ATOM 805 C C . SER A 1 102 ? 20.563 -5.795 -27.456 1.00 62.84 102 SER A C 1
ATOM 807 O O . SER A 1 102 ? 19.825 -6.690 -27.873 1.00 62.84 102 SER A O 1
ATOM 809 N N . SER A 1 103 ? 21.015 -5.767 -26.202 1.00 65.75 103 SER A N 1
ATOM 810 C CA . SER A 1 103 ? 20.544 -6.655 -25.134 1.00 65.75 103 SER A CA 1
ATOM 811 C C . SER A 1 103 ? 19.382 -5.980 -24.399 1.00 65.75 103 SER A C 1
ATOM 813 O O . SER A 1 103 ? 19.412 -4.768 -24.199 1.00 65.75 103 SER A O 1
ATOM 815 N N . PRO A 1 104 ? 18.341 -6.704 -23.948 1.00 61.78 104 PRO A N 1
ATOM 816 C CA . PRO A 1 104 ? 17.254 -6.088 -23.192 1.00 61.78 104 PRO A CA 1
ATOM 817 C C . PRO A 1 104 ? 17.674 -5.838 -21.735 1.00 61.78 104 PRO A C 1
ATOM 819 O O . PRO A 1 104 ? 16.901 -5.290 -20.956 1.00 61.78 104 PRO A O 1
ATOM 822 N N . ARG A 1 105 ? 18.882 -6.279 -21.352 1.00 65.56 105 ARG A N 1
ATOM 823 C CA . ARG A 1 105 ? 19.501 -6.025 -20.050 1.00 65.56 105 ARG A CA 1
ATOM 824 C C . ARG A 1 105 ? 20.282 -4.710 -20.037 1.00 65.56 105 ARG A C 1
ATOM 826 O O . ARG A 1 105 ? 20.647 -4.252 -18.957 1.00 65.56 105 ARG A O 1
ATOM 833 N N . ASP A 1 106 ? 20.535 -4.120 -21.206 1.00 69.25 106 ASP A N 1
ATOM 834 C CA . ASP A 1 106 ? 21.206 -2.829 -21.304 1.00 69.25 106 ASP A CA 1
ATOM 835 C C . ASP A 1 106 ? 20.294 -1.745 -20.731 1.00 69.25 106 ASP A C 1
ATOM 837 O O . ASP A 1 106 ? 19.092 -1.719 -20.994 1.00 69.25 106 ASP A O 1
ATOM 841 N N . ILE A 1 107 ? 20.862 -0.823 -19.953 1.00 68.12 107 ILE A N 1
ATOM 842 C CA . ILE A 1 107 ? 20.103 0.270 -19.324 1.00 68.12 107 ILE A CA 1
ATOM 843 C C . ILE A 1 107 ? 19.404 1.131 -20.390 1.00 68.12 107 ILE A C 1
ATOM 845 O O . ILE A 1 107 ? 18.272 1.578 -20.189 1.00 68.12 107 ILE A O 1
ATOM 849 N N . GLN A 1 108 ? 20.069 1.324 -21.532 1.00 71.31 108 GLN A N 1
ATOM 850 C CA . GLN A 1 108 ? 19.538 1.993 -22.714 1.00 71.31 108 GLN A CA 1
ATOM 851 C C . GLN A 1 108 ? 19.749 1.119 -23.958 1.00 71.31 108 GLN A C 1
ATOM 853 O O . GLN A 1 108 ? 20.726 1.303 -24.681 1.00 71.31 108 GLN A O 1
ATOM 858 N N . PRO A 1 109 ? 18.824 0.197 -24.277 1.00 70.19 109 PRO A N 1
ATOM 859 C CA . PRO A 1 109 ? 18.962 -0.687 -25.440 1.00 70.19 109 PRO A CA 1
ATOM 860 C C . PRO A 1 109 ? 18.811 0.048 -26.786 1.00 70.19 109 PRO A C 1
ATOM 862 O O . PRO A 1 109 ? 18.936 -0.566 -27.847 1.00 70.19 109 PRO A O 1
ATOM 865 N N . TYR A 1 110 ? 18.490 1.343 -26.742 1.00 74.81 110 TYR A N 1
ATOM 866 C CA . TYR A 1 110 ? 18.347 2.257 -27.875 1.00 74.81 110 TYR A CA 1
ATOM 867 C C . TYR A 1 110 ? 19.513 3.250 -27.995 1.00 74.81 110 TYR A C 1
ATOM 869 O O . TYR A 1 110 ? 19.447 4.153 -28.824 1.00 74.81 110 TYR A O 1
ATOM 877 N N . SER A 1 111 ? 20.573 3.113 -27.187 1.00 74.75 111 SER A N 1
ATOM 878 C CA . SER A 1 111 ? 21.710 4.046 -27.206 1.00 74.75 111 SER A CA 1
ATOM 879 C C . SER A 1 111 ? 22.385 4.151 -28.575 1.00 74.75 111 SER A C 1
ATOM 881 O O . SER A 1 111 ? 22.841 5.227 -28.945 1.00 74.75 111 SER A O 1
ATOM 883 N N . TRP A 1 112 ? 22.347 3.069 -29.358 1.00 74.88 112 TRP A N 1
ATOM 884 C CA . TRP A 1 112 ? 22.829 2.998 -30.739 1.00 74.88 112 TRP A CA 1
ATOM 885 C C . TRP A 1 112 ? 22.159 4.006 -31.694 1.00 74.88 112 TRP A C 1
ATOM 887 O O . TRP A 1 112 ? 22.731 4.322 -32.729 1.00 74.88 112 TRP A O 1
ATOM 897 N N . ILE A 1 113 ? 20.971 4.537 -31.373 1.00 78.06 113 ILE A N 1
ATOM 898 C CA . ILE A 1 113 ? 20.334 5.594 -32.181 1.00 78.06 113 ILE A CA 1
ATOM 899 C C . ILE A 1 113 ? 21.154 6.885 -32.112 1.00 78.06 113 ILE A C 1
ATOM 901 O O . ILE A 1 113 ? 21.248 7.606 -33.101 1.00 78.06 113 ILE A O 1
ATOM 905 N N . CYS A 1 114 ? 21.761 7.149 -30.955 1.00 77.31 114 CYS A N 1
ATOM 906 C CA . CYS A 1 114 ? 22.521 8.358 -30.680 1.00 77.31 114 CYS A CA 1
ATOM 907 C C . CYS A 1 114 ? 23.991 8.280 -31.125 1.00 77.31 114 CYS A C 1
ATOM 909 O O . CYS A 1 114 ? 24.728 9.224 -30.857 1.00 77.31 114 CYS A O 1
ATOM 911 N N . ASP A 1 115 ? 24.436 7.202 -31.777 1.00 66.56 115 ASP A N 1
ATOM 912 C CA . ASP A 1 115 ? 25.860 6.947 -32.064 1.00 66.56 115 ASP A CA 1
ATOM 913 C C . ASP A 1 1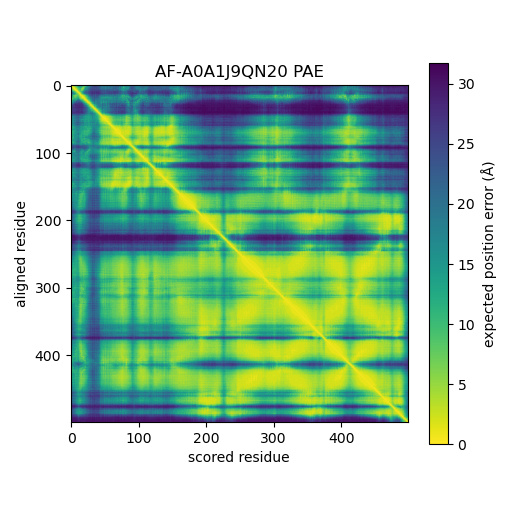15 ? 26.499 8.018 -32.978 1.00 66.56 115 ASP A C 1
ATOM 915 O O . ASP A 1 115 ? 27.675 8.338 -32.843 1.00 66.56 115 ASP A O 1
ATOM 919 N N . GLY A 1 116 ? 25.712 8.634 -33.874 1.00 55.78 116 GLY A N 1
ATOM 920 C CA . GLY A 1 116 ? 26.157 9.737 -34.741 1.00 55.78 116 GLY A CA 1
ATOM 921 C C . GLY A 1 116 ? 26.143 11.125 -34.086 1.00 55.78 116 GLY A C 1
ATOM 922 O O . GLY A 1 116 ? 26.776 12.060 -34.580 1.00 55.78 116 GLY A O 1
ATOM 923 N N . THR A 1 117 ? 25.442 11.277 -32.960 1.00 53.44 117 THR A N 1
ATOM 924 C CA . THR A 1 117 ? 25.518 12.478 -32.117 1.00 53.44 117 THR A CA 1
ATOM 925 C C . THR A 1 117 ? 26.666 12.284 -31.138 1.00 53.44 117 THR A C 1
ATOM 927 O O . THR A 1 117 ? 26.917 11.160 -30.723 1.00 53.44 117 THR A O 1
ATOM 930 N N . ARG A 1 118 ? 27.397 13.337 -30.754 1.00 52.53 118 ARG A N 1
ATOM 931 C CA . ARG A 1 118 ? 28.416 13.233 -29.696 1.00 52.53 118 ARG A CA 1
ATOM 932 C C . ARG A 1 118 ? 27.725 12.814 -28.394 1.00 52.53 118 ARG A C 1
ATOM 934 O O . ARG A 1 118 ? 27.360 13.673 -27.595 1.00 52.53 118 ARG A O 1
ATOM 941 N N . ALA A 1 119 ? 27.513 11.514 -28.187 1.00 51.09 119 ALA A N 1
ATOM 942 C CA . ALA A 1 119 ? 27.134 10.977 -26.898 1.00 51.09 119 ALA A CA 1
ATOM 943 C C . ALA A 1 119 ? 28.151 11.542 -25.905 1.00 51.09 119 ALA A C 1
ATOM 945 O O . ALA A 1 119 ? 29.350 11.588 -26.206 1.00 51.09 119 ALA A O 1
ATOM 946 N N . ASN A 1 120 ? 27.675 12.063 -24.771 1.00 50.44 120 ASN A N 1
ATOM 947 C CA . ASN A 1 120 ? 28.561 12.612 -23.748 1.00 50.44 120 ASN A CA 1
ATOM 948 C C . ASN A 1 120 ? 29.675 11.596 -23.454 1.00 50.44 120 ASN A C 1
ATOM 950 O O . ASN A 1 120 ? 29.495 10.400 -23.672 1.00 50.44 120 ASN A O 1
ATOM 954 N N . SER A 1 121 ? 30.809 12.041 -22.919 1.00 47.62 121 SER A N 1
ATOM 955 C CA . SER A 1 121 ? 31.976 11.211 -22.558 1.00 47.62 121 SER A CA 1
ATOM 956 C C . SER A 1 121 ? 31.678 9.990 -21.652 1.00 47.62 121 SER A C 1
ATOM 958 O O . SER A 1 121 ? 32.583 9.230 -21.323 1.00 47.62 121 SER A O 1
ATOM 960 N N . THR A 1 122 ? 30.415 9.786 -21.270 1.00 50.53 122 THR A N 1
ATOM 961 C CA . THR A 1 122 ? 29.822 8.661 -20.542 1.00 50.53 122 THR A CA 1
ATOM 962 C C . THR A 1 122 ? 29.081 7.623 -21.414 1.00 50.53 122 THR A C 1
ATOM 964 O O . THR A 1 122 ? 28.675 6.597 -20.876 1.00 50.53 122 THR A O 1
ATOM 967 N N . GLY A 1 123 ? 28.879 7.849 -22.721 1.00 59.59 123 GLY A N 1
ATOM 968 C CA . GLY A 1 123 ? 28.211 6.910 -23.643 1.00 59.59 123 GLY A CA 1
ATOM 969 C C . GLY A 1 123 ? 26.678 6.824 -23.522 1.00 59.59 123 GLY A C 1
ATOM 970 O O . GLY A 1 123 ? 26.086 5.844 -23.970 1.00 59.59 123 GLY A O 1
ATOM 971 N N . PHE A 1 124 ? 26.023 7.816 -22.903 1.00 70.06 124 PHE A N 1
ATOM 972 C CA . PHE A 1 124 ? 24.572 7.822 -22.653 1.00 70.06 124 PHE A CA 1
ATOM 973 C C . PHE A 1 124 ? 23.786 8.584 -23.743 1.00 70.06 124 PHE A C 1
ATOM 975 O O . PHE A 1 124 ? 24.211 9.639 -24.218 1.00 70.06 124 PHE A O 1
ATOM 982 N N . CYS A 1 125 ? 22.626 8.053 -24.141 1.00 75.50 125 CYS A N 1
ATOM 983 C CA . CYS A 1 125 ? 21.744 8.600 -25.178 1.00 75.50 125 CYS A CA 1
ATOM 984 C C . CYS A 1 125 ? 20.611 9.401 -24.522 1.00 75.50 125 CYS A C 1
ATOM 986 O O . CYS A 1 125 ? 19.635 8.835 -24.016 1.00 75.50 125 CYS A O 1
ATOM 988 N N . SER A 1 126 ? 20.770 10.727 -24.479 1.00 74.25 126 SER A N 1
ATOM 989 C CA . SER A 1 126 ? 19.814 11.634 -23.835 1.00 74.25 126 SER A CA 1
ATOM 990 C C . SER A 1 126 ? 18.548 11.839 -24.685 1.00 74.25 126 SER A C 1
ATOM 992 O O . SER A 1 126 ? 18.538 11.600 -25.893 1.00 74.25 126 SER A O 1
ATOM 994 N N . ASN A 1 127 ? 17.465 12.344 -24.078 1.00 75.25 127 ASN A N 1
ATOM 995 C CA . ASN A 1 127 ? 16.261 12.726 -24.834 1.00 75.25 127 ASN A CA 1
ATOM 996 C C . ASN A 1 127 ? 16.546 13.817 -25.876 1.00 75.25 127 ASN A C 1
ATOM 998 O O . ASN A 1 127 ? 15.897 13.848 -26.918 1.00 75.25 127 ASN A O 1
ATOM 1002 N N . GLN A 1 128 ? 17.509 14.700 -25.603 1.00 76.19 128 GLN A N 1
ATOM 1003 C CA . GLN A 1 128 ? 17.938 15.712 -26.560 1.00 76.19 128 GLN A CA 1
ATOM 1004 C C . GLN A 1 128 ? 18.639 15.054 -27.753 1.00 76.19 128 GLN A C 1
ATOM 1006 O O . GLN A 1 128 ? 18.279 15.329 -28.893 1.00 76.19 128 GLN A O 1
ATOM 1011 N N . ASN A 1 129 ? 19.536 14.100 -27.498 1.00 77.81 129 ASN A N 1
ATOM 1012 C CA . ASN A 1 129 ? 20.226 13.350 -28.550 1.00 77.81 129 ASN A CA 1
ATOM 1013 C C . ASN A 1 129 ? 19.222 12.572 -29.425 1.00 77.81 129 ASN A C 1
ATOM 1015 O O . ASN A 1 129 ? 19.381 12.492 -30.642 1.00 77.81 129 ASN A O 1
ATOM 1019 N N . LEU A 1 130 ? 18.149 12.038 -28.826 1.00 80.00 130 LEU A N 1
ATOM 1020 C CA . LEU A 1 130 ? 17.052 11.397 -29.561 1.00 80.00 130 LEU A CA 1
ATOM 1021 C C . LEU A 1 130 ? 16.263 12.390 -30.425 1.00 80.00 130 LEU A C 1
ATOM 1023 O O . LEU A 1 130 ? 15.894 12.057 -31.549 1.00 80.00 130 LEU A O 1
ATOM 1027 N N . GLN A 1 131 ? 16.003 13.602 -29.930 1.00 82.12 131 GLN A N 1
ATOM 1028 C CA . GLN A 1 131 ? 15.343 14.650 -30.715 1.00 82.12 131 GLN A CA 1
ATOM 1029 C C . GLN A 1 131 ? 16.215 15.128 -31.879 1.00 82.12 131 GLN A C 1
ATOM 1031 O O . GLN A 1 131 ? 15.704 15.312 -32.981 1.00 82.12 131 GLN A O 1
ATOM 1036 N N . GLU A 1 132 ? 17.519 15.275 -31.656 1.00 81.31 132 GLU A N 1
ATOM 1037 C CA . GLU A 1 132 ? 18.497 15.602 -32.697 1.00 81.31 132 GLU A CA 1
ATOM 1038 C C . GLU A 1 132 ? 18.555 14.491 -33.754 1.00 81.31 132 GLU A C 1
ATOM 1040 O O . GLU A 1 132 ? 18.430 14.758 -34.951 1.00 81.31 132 GLU A O 1
ATOM 1045 N N . SER A 1 133 ? 18.611 13.232 -33.313 1.00 81.88 133 SER A N 1
ATOM 1046 C CA . SER A 1 133 ? 18.565 12.063 -34.198 1.00 81.88 133 SER A CA 1
ATOM 1047 C C . SER A 1 133 ? 17.244 11.975 -34.966 1.00 81.88 133 SER A C 1
ATOM 1049 O O . SER A 1 133 ? 17.231 11.571 -36.118 1.00 81.88 133 SER A O 1
ATOM 1051 N N . ALA A 1 134 ? 16.116 12.409 -34.400 1.00 82.19 134 ALA A N 1
ATOM 1052 C CA . ALA A 1 134 ? 14.837 12.422 -35.112 1.00 82.19 134 ALA A CA 1
ATOM 1053 C C . ALA A 1 134 ? 14.780 13.436 -36.276 1.00 82.19 134 ALA A C 1
ATOM 1055 O O . ALA A 1 134 ? 13.892 13.322 -37.126 1.00 82.19 134 ALA A O 1
ATOM 1056 N N . VAL A 1 135 ? 15.691 14.418 -36.313 1.00 83.81 135 VAL A N 1
ATOM 1057 C CA . VAL A 1 135 ? 15.768 15.458 -37.356 1.00 83.81 135 VAL A CA 1
ATOM 1058 C C . VAL A 1 135 ? 16.896 15.177 -38.346 1.00 83.81 135 VAL A C 1
ATOM 1060 O O . VAL A 1 135 ? 16.672 15.211 -39.555 1.00 83.81 135 VAL A O 1
ATOM 1063 N N . SER A 1 136 ? 18.100 14.894 -37.853 1.00 83.25 136 SER A N 1
ATOM 1064 C CA . SER A 1 136 ? 19.292 14.662 -38.670 1.00 83.25 136 SER A CA 1
ATOM 1065 C C . SER A 1 136 ? 19.989 13.382 -38.230 1.00 83.25 136 SER A C 1
ATOM 1067 O O . SER A 1 136 ? 21.077 13.421 -37.658 1.00 83.25 136 SER A O 1
ATOM 1069 N N . TRP A 1 137 ? 19.336 12.245 -38.472 1.00 82.00 137 TRP A N 1
ATOM 1070 C CA . TRP A 1 137 ? 19.880 10.951 -38.085 1.00 82.00 137 TRP A CA 1
ATOM 1071 C C . TRP A 1 137 ? 21.074 10.566 -38.959 1.00 82.00 137 TRP A C 1
ATOM 1073 O O . TRP A 1 137 ? 20.957 10.490 -40.188 1.00 82.00 137 TRP A O 1
ATOM 1083 N N . SER A 1 138 ? 22.202 10.275 -38.321 1.00 77.44 138 SER A N 1
ATOM 1084 C CA . SER A 1 138 ? 23.357 9.654 -38.956 1.00 77.44 138 SER A CA 1
ATOM 1085 C C . SER A 1 138 ? 23.837 8.450 -38.157 1.00 77.44 138 SER A C 1
ATOM 1087 O O . SER A 1 138 ? 23.746 8.424 -36.929 1.00 77.44 138 SER A O 1
ATOM 1089 N N . LEU A 1 139 ? 24.350 7.454 -38.870 1.00 72.25 139 LEU A N 1
ATOM 1090 C CA . LEU A 1 139 ? 24.998 6.276 -38.302 1.00 72.25 139 LEU A CA 1
ATOM 1091 C C . LEU A 1 139 ? 26.358 6.131 -38.974 1.00 72.25 139 LEU A C 1
ATOM 1093 O O . LEU A 1 139 ? 26.439 6.205 -40.195 1.00 72.25 139 LEU A O 1
ATOM 1097 N N . ASP A 1 140 ? 27.415 5.985 -38.175 1.00 67.88 140 ASP A N 1
ATOM 1098 C CA . ASP A 1 140 ? 28.791 5.788 -38.654 1.00 67.88 140 ASP A CA 1
ATOM 1099 C C . ASP A 1 140 ? 29.272 6.849 -39.680 1.00 67.88 140 ASP A C 1
ATOM 1101 O O . ASP A 1 140 ? 30.170 6.609 -40.479 1.00 67.88 140 ASP A O 1
ATOM 1105 N N . GLY A 1 141 ? 28.697 8.060 -39.623 1.00 70.00 141 GLY A N 1
ATOM 1106 C CA . GLY A 1 141 ? 29.020 9.195 -40.501 1.00 70.00 141 GLY A CA 1
ATOM 1107 C C . GLY A 1 141 ? 28.059 9.402 -41.678 1.00 70.00 141 GLY A C 1
ATOM 1108 O O . GLY A 1 141 ? 27.999 10.509 -42.214 1.00 70.00 141 GLY A O 1
ATOM 1109 N N . ASP A 1 142 ? 27.240 8.404 -42.009 1.00 73.31 142 ASP A N 1
ATOM 1110 C CA . ASP A 1 142 ? 26.316 8.435 -43.144 1.00 73.31 142 ASP A CA 1
ATOM 1111 C C . ASP A 1 142 ? 24.896 8.830 -42.731 1.00 73.31 142 ASP A C 1
ATOM 1113 O O . ASP A 1 142 ? 24.419 8.507 -41.639 1.00 73.31 142 ASP A O 1
ATOM 1117 N N . ARG A 1 143 ? 24.182 9.536 -43.617 1.00 80.81 143 ARG A N 1
ATOM 1118 C CA . ARG A 1 143 ? 22.803 9.976 -43.359 1.00 80.81 143 ARG A CA 1
ATOM 1119 C C . ARG A 1 143 ? 21.804 8.845 -43.558 1.00 80.81 143 ARG A C 1
ATOM 1121 O O . ARG A 1 143 ? 21.826 8.154 -44.572 1.00 80.81 143 ARG A O 1
ATOM 1128 N N . VAL A 1 144 ? 20.859 8.727 -42.628 1.00 78.94 144 VAL A N 1
ATOM 1129 C CA . VAL A 1 144 ? 19.727 7.804 -42.756 1.00 78.94 144 VAL A CA 1
ATOM 1130 C C . VAL A 1 144 ? 18.648 8.416 -43.646 1.00 78.94 144 VAL A C 1
ATOM 1132 O O . VAL A 1 144 ? 18.248 9.562 -43.450 1.00 78.94 144 VAL A O 1
ATOM 1135 N N . LYS A 1 145 ? 18.130 7.634 -44.594 1.00 79.56 145 LYS A N 1
ATOM 1136 C CA . LYS A 1 145 ? 17.052 8.030 -45.510 1.00 79.56 145 LYS A CA 1
ATOM 1137 C C . LYS A 1 145 ? 15.673 7.624 -44.988 1.00 79.56 145 LYS A C 1
ATOM 1139 O O . LYS A 1 145 ? 14.758 8.441 -44.936 1.00 79.56 145 LYS A O 1
ATOM 1144 N N . TYR A 1 146 ? 15.517 6.356 -44.618 1.00 77.88 146 TYR A N 1
ATOM 1145 C CA . TYR A 1 146 ? 14.297 5.786 -44.038 1.00 77.88 146 TYR A CA 1
ATOM 1146 C C . TYR A 1 146 ? 14.629 4.474 -43.324 1.00 77.88 146 TYR A C 1
ATOM 1148 O O . TYR A 1 146 ? 15.772 4.012 -43.355 1.00 77.88 146 TYR A O 1
ATOM 1156 N N . CYS A 1 147 ? 13.635 3.859 -42.688 1.00 80.00 147 CYS A N 1
ATOM 1157 C CA . CYS A 1 147 ? 13.814 2.543 -42.102 1.00 80.00 147 CYS A CA 1
ATOM 1158 C C . CYS A 1 147 ? 12.665 1.588 -42.435 1.00 80.00 147 CYS A C 1
ATOM 1160 O O . CYS A 1 147 ? 11.532 2.004 -42.690 1.00 80.00 147 CYS A O 1
ATOM 1162 N N . LEU A 1 148 ? 12.991 0.299 -42.459 1.00 76.88 148 LEU A N 1
ATOM 1163 C CA . LEU A 1 148 ? 12.075 -0.804 -42.718 1.00 76.88 148 LEU A CA 1
ATOM 1164 C C . LEU A 1 148 ? 11.949 -1.632 -41.443 1.00 76.88 148 LEU A C 1
ATOM 1166 O O . LEU A 1 148 ? 12.944 -2.116 -40.899 1.00 76.88 148 LEU A O 1
ATOM 1170 N N . CYS A 1 149 ? 10.721 -1.774 -40.963 1.00 77.25 149 CYS A N 1
ATOM 1171 C CA . CYS A 1 149 ? 10.427 -2.359 -39.665 1.00 77.25 149 CYS A CA 1
ATOM 1172 C C . CYS A 1 149 ? 9.626 -3.642 -39.858 1.00 77.25 149 CYS A C 1
ATOM 1174 O O . CYS A 1 149 ? 8.589 -3.649 -40.523 1.00 77.25 149 CYS A O 1
ATOM 1176 N N . GLU A 1 150 ? 10.083 -4.738 -39.257 1.00 75.62 150 GLU A N 1
ATOM 1177 C CA . GLU A 1 150 ? 9.284 -5.955 -39.197 1.00 75.62 150 GLU A CA 1
ATOM 1178 C C . GLU A 1 150 ? 8.293 -5.848 -38.047 1.00 75.62 150 GLU A C 1
ATOM 1180 O O . GLU A 1 150 ? 8.673 -5.844 -36.870 1.00 75.62 150 GLU A O 1
ATOM 1185 N N . ARG A 1 151 ? 7.007 -5.790 -38.388 1.00 76.75 151 ARG A N 1
ATOM 1186 C CA . ARG A 1 151 ? 5.938 -5.861 -37.403 1.00 76.75 151 ARG A CA 1
ATOM 1187 C C . ARG A 1 151 ? 5.856 -7.281 -36.873 1.00 76.75 151 ARG A C 1
ATOM 1189 O O . ARG A 1 151 ? 5.647 -8.218 -37.638 1.00 76.75 151 ARG A O 1
ATOM 1196 N N . ALA A 1 152 ? 5.998 -7.445 -35.567 1.00 71.62 152 ALA A N 1
ATOM 1197 C CA . ALA A 1 152 ? 5.849 -8.761 -34.975 1.00 71.62 152 ALA A CA 1
ATOM 1198 C C . ALA A 1 152 ? 4.458 -8.902 -34.357 1.00 71.62 152 ALA A C 1
ATOM 1200 O O . ALA A 1 152 ? 3.929 -7.979 -33.734 1.00 71.62 152 ALA A O 1
ATOM 1201 N N . ALA A 1 153 ? 3.854 -10.073 -34.552 1.00 67.25 153 ALA A N 1
ATOM 1202 C CA . ALA A 1 153 ? 2.618 -10.427 -33.879 1.00 67.25 153 ALA A CA 1
ATOM 1203 C C . ALA A 1 153 ? 2.903 -10.471 -32.374 1.00 67.25 153 ALA A C 1
ATOM 1205 O O . ALA A 1 153 ? 3.744 -11.252 -31.929 1.00 67.25 153 ALA A O 1
ATOM 1206 N N . GLY A 1 154 ? 2.257 -9.595 -31.602 1.00 60.19 154 GLY A N 1
ATOM 1207 C CA . GLY A 1 154 ? 2.414 -9.550 -30.151 1.00 60.19 154 GLY A CA 1
ATOM 1208 C C . GLY A 1 154 ? 2.130 -10.923 -29.549 1.00 60.19 154 GLY A C 1
ATOM 1209 O O . GLY A 1 154 ? 0.980 -11.358 -29.524 1.00 60.19 154 GLY A O 1
ATOM 1210 N N . LEU A 1 155 ? 3.170 -11.615 -29.077 1.00 63.09 155 LEU A N 1
ATOM 1211 C CA . LEU A 1 155 ? 3.022 -12.861 -28.331 1.00 63.09 155 LEU A CA 1
ATOM 1212 C C . LEU A 1 155 ? 2.474 -12.490 -26.949 1.00 63.09 155 LEU A C 1
ATOM 1214 O O . LEU A 1 155 ? 3.222 -12.109 -26.045 1.00 63.09 155 LEU A O 1
ATOM 1218 N N . CYS A 1 156 ? 1.148 -12.483 -26.820 1.00 60.28 156 CYS A N 1
ATOM 1219 C CA . CYS A 1 156 ? 0.457 -12.281 -25.554 1.00 60.28 156 CYS A CA 1
ATOM 1220 C C . CYS A 1 156 ? 0.268 -13.642 -24.889 1.00 60.28 156 CYS A C 1
ATOM 1222 O O . CYS A 1 156 ? -0.646 -14.380 -25.250 1.00 60.28 156 CYS A O 1
ATOM 1224 N N . GLU A 1 157 ? 1.135 -13.986 -23.940 1.00 61.88 157 GLU A N 1
ATOM 1225 C CA . GLU A 1 157 ? 0.991 -15.217 -23.168 1.00 61.88 157 GLU A CA 1
ATOM 1226 C C . GLU A 1 157 ? 0.856 -14.889 -21.683 1.00 61.88 157 GLU A C 1
ATOM 1228 O O . GLU A 1 157 ? 1.742 -14.302 -21.059 1.00 61.88 157 GLU A O 1
ATOM 1233 N N . LEU A 1 158 ? -0.275 -15.287 -21.111 1.00 64.12 158 LEU A N 1
ATOM 1234 C CA . LEU A 1 158 ? -0.529 -15.188 -19.686 1.00 64.12 158 LEU A CA 1
ATOM 1235 C C . LEU A 1 158 ? 0.081 -16.412 -18.998 1.00 64.12 158 LEU A C 1
ATOM 1237 O O . LEU A 1 158 ? -0.506 -17.493 -19.028 1.00 64.12 158 LEU A O 1
ATOM 1241 N N . ASN A 1 159 ? 1.252 -16.254 -18.375 1.00 65.50 159 ASN A N 1
ATOM 1242 C CA . ASN A 1 159 ? 1.881 -17.349 -17.644 1.00 65.50 159 ASN A CA 1
ATOM 1243 C C . ASN A 1 159 ? 1.543 -17.274 -16.152 1.00 65.50 159 ASN A C 1
ATOM 1245 O O . ASN A 1 159 ? 1.885 -16.318 -15.455 1.00 65.50 159 ASN A O 1
ATOM 1249 N N . PHE A 1 160 ? 0.920 -18.330 -15.635 1.00 67.56 160 PHE A N 1
ATOM 1250 C CA . PHE A 1 160 ? 0.662 -18.477 -14.207 1.00 67.56 160 PHE A CA 1
ATOM 1251 C C . PHE A 1 160 ? 1.698 -19.385 -13.560 1.00 67.56 160 PHE A C 1
ATOM 1253 O O . PHE A 1 160 ? 2.010 -20.464 -14.058 1.00 67.56 160 PHE A O 1
ATOM 1260 N N . HIS A 1 161 ? 2.182 -18.996 -12.382 1.00 76.56 161 HIS A N 1
ATOM 1261 C CA . HIS A 1 161 ? 2.984 -19.904 -11.575 1.00 76.56 161 HIS A CA 1
ATOM 1262 C C . HIS A 1 161 ? 2.066 -20.913 -10.869 1.00 76.56 161 HIS A C 1
ATOM 1264 O O . HIS A 1 161 ? 1.524 -20.627 -9.799 1.00 76.56 161 HIS A O 1
ATOM 1270 N N . HIS A 1 162 ? 1.917 -22.110 -11.443 1.00 82.50 162 HIS A N 1
ATOM 1271 C CA . HIS A 1 162 ? 0.986 -23.140 -10.961 1.00 82.50 162 HIS A CA 1
ATOM 1272 C C . HIS A 1 162 ? 1.133 -23.456 -9.465 1.00 82.50 162 HIS A C 1
ATOM 1274 O O . HIS A 1 162 ? 0.132 -23.520 -8.758 1.00 82.50 162 HIS A O 1
ATOM 1280 N N . THR A 1 163 ? 2.361 -23.563 -8.946 1.00 84.44 163 THR A N 1
ATOM 1281 C CA . THR A 1 163 ? 2.596 -23.832 -7.515 1.00 84.44 163 THR A CA 1
ATOM 1282 C C . THR A 1 163 ? 2.004 -22.755 -6.605 1.00 84.44 163 THR A C 1
ATOM 1284 O O . THR A 1 163 ? 1.319 -23.078 -5.639 1.00 84.44 163 THR A O 1
ATOM 1287 N N . LEU A 1 164 ? 2.226 -21.472 -6.917 1.00 81.56 164 LEU A N 1
ATOM 1288 C CA . LEU A 1 164 ? 1.686 -20.367 -6.123 1.00 81.56 164 LEU A CA 1
ATOM 1289 C C . LEU A 1 164 ? 0.161 -20.334 -6.208 1.00 81.56 164 LEU A C 1
ATOM 1291 O O . LEU A 1 164 ? -0.503 -20.143 -5.192 1.00 81.56 164 LEU A O 1
ATOM 1295 N N . LEU A 1 165 ? -0.392 -20.581 -7.397 1.00 83.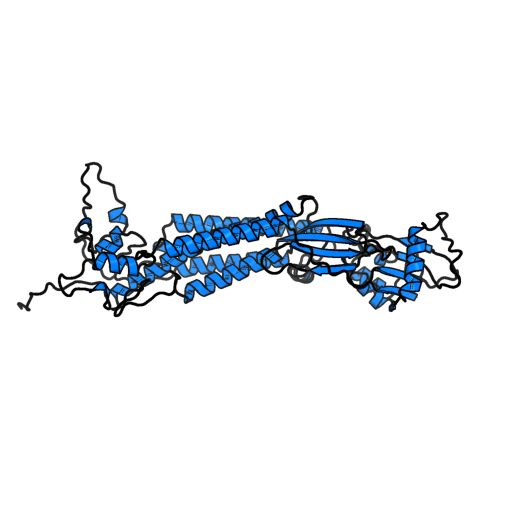69 165 LEU A N 1
ATOM 1296 C CA . LEU A 1 165 ? -1.835 -20.640 -7.601 1.00 83.69 165 LEU A CA 1
ATOM 1297 C C . LEU A 1 165 ? -2.478 -21.747 -6.754 1.00 83.69 165 LEU A C 1
ATOM 1299 O O . LEU A 1 165 ? -3.437 -21.477 -6.034 1.00 83.69 165 LEU A O 1
ATOM 1303 N N . ILE A 1 166 ? -1.924 -22.964 -6.778 1.00 88.88 166 ILE A N 1
ATOM 1304 C CA . ILE A 1 166 ? -2.420 -24.094 -5.977 1.00 88.88 166 ILE A CA 1
ATOM 1305 C C . ILE A 1 166 ? -2.360 -23.766 -4.483 1.00 88.88 166 ILE A C 1
ATOM 1307 O O . ILE A 1 166 ? -3.335 -24.009 -3.773 1.00 88.88 166 ILE A O 1
ATOM 1311 N N . ILE A 1 167 ? -1.260 -23.175 -4.001 1.00 88.12 167 ILE A N 1
ATOM 1312 C CA . ILE A 1 167 ? -1.121 -22.767 -2.594 1.00 88.12 167 ILE A CA 1
ATOM 1313 C C . ILE A 1 167 ? -2.211 -21.757 -2.212 1.00 88.12 167 ILE A C 1
ATOM 1315 O O . ILE A 1 167 ? -2.886 -21.937 -1.199 1.00 88.12 167 ILE A O 1
ATOM 1319 N N . VAL A 1 168 ? -2.420 -20.718 -3.025 1.00 86.38 168 VAL A N 1
ATOM 1320 C CA . VAL A 1 168 ? -3.420 -19.671 -2.757 1.00 86.38 168 VAL A CA 1
ATOM 1321 C C . VAL A 1 168 ? -4.841 -20.236 -2.788 1.00 86.38 168 VAL A C 1
ATOM 1323 O O . VAL A 1 168 ? -5.644 -19.914 -1.911 1.00 86.38 168 VAL A O 1
ATOM 1326 N N . ILE A 1 169 ? -5.163 -21.098 -3.756 1.00 91.50 169 ILE A N 1
ATOM 1327 C CA . ILE A 1 169 ? -6.466 -21.774 -3.827 1.00 91.50 169 ILE A CA 1
ATOM 1328 C C . ILE A 1 169 ? -6.673 -22.645 -2.587 1.00 91.50 169 ILE A C 1
ATOM 1330 O O . ILE A 1 169 ? -7.710 -22.535 -1.937 1.00 91.50 169 ILE A O 1
ATOM 1334 N N . SER A 1 170 ? -5.674 -23.446 -2.211 1.00 93.94 170 SER A N 1
ATOM 1335 C CA . SER A 1 170 ? -5.746 -24.337 -1.046 1.00 93.94 170 SER A CA 1
ATOM 1336 C C . SER A 1 170 ? -5.940 -23.553 0.253 1.00 93.94 170 SER A C 1
ATOM 1338 O O . SER A 1 170 ? -6.783 -23.910 1.073 1.00 93.94 170 SER A O 1
ATOM 1340 N N . ALA A 1 171 ? -5.220 -22.441 0.428 1.00 92.44 171 ALA A N 1
ATOM 1341 C CA . ALA A 1 171 ? -5.363 -21.572 1.592 1.00 92.44 171 ALA A CA 1
ATOM 1342 C C . ALA A 1 171 ? -6.755 -20.919 1.665 1.00 92.44 171 ALA A C 1
ATOM 1344 O O . ALA A 1 171 ? -7.356 -20.861 2.739 1.00 92.44 171 ALA A O 1
ATOM 1345 N N . ASN A 1 172 ? -7.298 -20.458 0.533 1.00 92.69 172 ASN A N 1
ATOM 1346 C CA . ASN A 1 172 ? -8.652 -19.899 0.485 1.00 92.69 172 ASN A CA 1
ATOM 1347 C C . ASN A 1 172 ? -9.728 -20.967 0.724 1.00 92.69 172 ASN A C 1
ATOM 1349 O O . ASN A 1 172 ? -10.690 -20.698 1.440 1.00 92.69 172 ASN A O 1
ATOM 1353 N N . ALA A 1 173 ? -9.549 -22.178 0.193 1.00 95.62 173 ALA A N 1
ATOM 1354 C CA . ALA A 1 173 ? -10.436 -23.306 0.456 1.00 95.62 173 ALA A CA 1
ATOM 1355 C C . ALA A 1 173 ? -10.425 -23.682 1.945 1.00 95.62 173 ALA A C 1
ATOM 1357 O O . ALA A 1 173 ? -11.485 -23.794 2.553 1.00 95.62 173 ALA A O 1
ATOM 1358 N N . ALA A 1 174 ? -9.246 -23.775 2.569 1.00 96.06 174 ALA A N 1
ATOM 1359 C CA . ALA A 1 174 ? -9.125 -24.015 4.00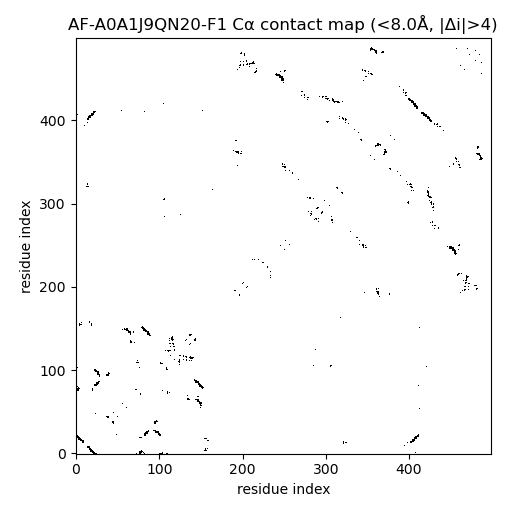7 1.00 96.06 174 ALA A CA 1
ATOM 1360 C C . ALA A 1 174 ? -9.799 -22.908 4.835 1.00 96.06 174 ALA A C 1
ATOM 1362 O O . ALA A 1 174 ? -10.514 -23.200 5.793 1.00 96.06 174 ALA A O 1
ATOM 1363 N N . LYS A 1 175 ? -9.636 -21.637 4.441 1.00 93.50 175 LYS A N 1
ATOM 1364 C CA . LYS A 1 175 ? -10.316 -20.498 5.076 1.00 93.50 175 LYS A CA 1
ATOM 1365 C C . LYS A 1 175 ? -11.837 -20.599 4.949 1.00 93.50 175 LYS A C 1
ATOM 1367 O O . LYS A 1 175 ? -12.536 -20.341 5.924 1.00 93.50 175 LYS A O 1
ATOM 1372 N N . LEU A 1 176 ? -12.342 -20.987 3.779 1.00 94.62 176 LEU A N 1
ATOM 1373 C CA . LEU A 1 176 ? -13.769 -21.199 3.547 1.00 94.62 176 LEU A CA 1
ATOM 1374 C C . LEU A 1 176 ? -14.306 -22.341 4.415 1.00 94.62 176 LEU A C 1
ATOM 1376 O O . LEU A 1 176 ? -15.314 -22.160 5.089 1.00 94.62 176 LEU A O 1
ATOM 1380 N N . VAL A 1 177 ? -13.613 -23.481 4.454 1.00 95.12 177 VAL A N 1
ATOM 1381 C CA . VAL A 1 177 ? -13.982 -24.615 5.315 1.00 95.12 177 VAL A CA 1
ATOM 1382 C C . VAL A 1 177 ? -14.004 -24.186 6.779 1.00 95.12 177 VAL A C 1
ATOM 1384 O O . VAL A 1 177 ? -14.987 -24.442 7.464 1.00 95.12 177 VAL A O 1
ATOM 1387 N N . ALA A 1 178 ? -12.984 -23.465 7.250 1.00 92.44 178 ALA A N 1
ATOM 1388 C CA . ALA A 1 178 ? -12.961 -22.937 8.610 1.00 92.44 178 ALA A CA 1
ATOM 1389 C C . ALA A 1 178 ? -14.150 -22.001 8.884 1.00 92.44 178 ALA A C 1
ATOM 1391 O O . ALA A 1 178 ? -14.788 -22.125 9.923 1.00 92.44 178 ALA A O 1
ATOM 1392 N N . MET A 1 179 ? -14.497 -21.107 7.951 1.00 90.38 179 MET A N 1
ATOM 1393 C CA . MET A 1 179 ? -15.679 -20.244 8.078 1.00 90.38 179 MET A CA 1
ATOM 1394 C C . MET A 1 179 ? -16.982 -21.049 8.146 1.00 90.38 179 MET A C 1
ATOM 1396 O O . MET A 1 179 ? -17.819 -20.753 8.991 1.00 90.38 179 MET A O 1
ATOM 1400 N N . LEU A 1 180 ? -17.147 -22.080 7.313 1.00 91.56 180 LEU A N 1
ATOM 1401 C CA . LEU A 1 180 ? -18.329 -22.952 7.330 1.00 91.56 180 LEU A CA 1
ATOM 1402 C C . LEU A 1 180 ? -18.433 -23.754 8.633 1.00 91.56 180 LEU A C 1
ATOM 1404 O O . LEU A 1 180 ? -19.512 -23.854 9.209 1.00 91.56 180 LEU A O 1
ATOM 1408 N N . VAL A 1 181 ? -17.311 -24.282 9.129 1.00 90.75 181 VAL A N 1
ATOM 1409 C CA . VAL A 1 181 ? -17.248 -24.957 10.432 1.00 90.75 181 VAL A CA 1
ATOM 1410 C C . VAL A 1 181 ? -17.640 -23.985 11.545 1.00 90.75 181 VAL A C 1
ATOM 1412 O O . VAL A 1 181 ? -18.498 -24.316 12.355 1.00 90.75 181 VAL A O 1
ATOM 1415 N N . LEU A 1 182 ? -17.089 -22.766 11.558 1.00 86.12 182 LEU A N 1
ATOM 1416 C CA . LEU A 1 182 ? -17.450 -21.749 12.551 1.00 86.12 182 LEU A CA 1
ATOM 1417 C C . LEU A 1 182 ? -18.946 -21.402 12.510 1.00 86.12 182 LEU A C 1
ATOM 1419 O O . LEU A 1 182 ? -19.557 -21.275 13.566 1.00 86.12 182 LEU A O 1
ATOM 1423 N N . LEU A 1 183 ? -19.541 -21.291 11.319 1.00 84.69 183 LEU A N 1
ATOM 1424 C CA . LEU A 1 183 ? -20.974 -21.020 11.167 1.00 84.69 183 LEU A CA 1
ATOM 1425 C C . LEU A 1 183 ? -21.858 -22.152 11.708 1.00 84.69 183 LEU A C 1
ATOM 1427 O O . LEU A 1 183 ? -22.920 -21.872 12.249 1.00 84.69 183 LEU A O 1
ATOM 1431 N N . ASN A 1 184 ? -21.424 -23.408 11.581 1.00 83.88 184 ASN A N 1
ATOM 1432 C CA . ASN A 1 184 ? -22.198 -24.564 12.041 1.00 83.88 184 ASN A CA 1
ATOM 1433 C C . ASN A 1 184 ? -22.025 -24.859 13.540 1.00 83.88 184 ASN A C 1
ATOM 1435 O O . ASN A 1 184 ? -22.910 -25.460 14.140 1.00 83.88 184 ASN A O 1
ATOM 1439 N N . PHE A 1 185 ? -20.892 -24.480 14.142 1.00 82.12 185 PHE A N 1
ATOM 1440 C CA . PHE A 1 185 ? -20.597 -24.769 15.552 1.00 82.12 185 PHE A CA 1
ATOM 1441 C C . PHE A 1 185 ? -21.037 -23.665 16.522 1.00 82.12 185 PHE A C 1
ATOM 1443 O O . PHE A 1 185 ? -21.338 -23.968 17.674 1.00 82.12 185 PHE A O 1
ATOM 1450 N N . PHE A 1 186 ? -21.063 -22.399 16.097 1.00 68.31 186 PHE A N 1
ATOM 1451 C CA . PHE A 1 186 ? -21.345 -21.267 16.982 1.00 68.31 186 PHE A CA 1
ATOM 1452 C C . PHE A 1 186 ? -22.720 -20.652 16.688 1.00 68.31 186 PHE A C 1
ATOM 1454 O O . PHE A 1 186 ? -22.821 -19.674 15.950 1.00 68.31 186 PHE A O 1
ATOM 1461 N N . ASP A 1 187 ? -23.774 -21.204 17.298 1.00 66.00 187 ASP A N 1
ATOM 1462 C CA . ASP A 1 187 ? -25.120 -20.594 17.308 1.00 66.00 187 ASP A CA 1
ATOM 1463 C C . ASP A 1 187 ? -25.394 -19.745 18.573 1.00 66.00 187 ASP A C 1
ATOM 1465 O O . ASP A 1 187 ? -26.424 -19.073 18.699 1.00 66.00 187 ASP A O 1
ATOM 1469 N N . GLU A 1 188 ? -24.450 -19.728 19.519 1.00 61.94 188 GLU A N 1
ATOM 1470 C CA . GLU A 1 188 ? -24.579 -18.946 20.748 1.00 61.94 188 GLU A CA 1
ATOM 1471 C C . GLU A 1 188 ? -24.410 -17.435 20.516 1.00 61.94 188 GLU A C 1
ATOM 1473 O O . GLU A 1 188 ? -23.684 -16.969 19.632 1.00 61.94 188 GLU A O 1
ATOM 1478 N N . SER A 1 189 ? -25.089 -16.647 21.353 1.00 62.97 189 SER A N 1
ATOM 1479 C CA . SER A 1 189 ? -25.038 -15.184 21.376 1.00 62.97 189 SER A CA 1
ATOM 1480 C C . SER A 1 189 ? -23.649 -14.675 21.775 1.00 62.97 189 SER A C 1
ATOM 1482 O O . SER A 1 189 ? -23.372 -14.394 22.939 1.00 62.97 189 SER A O 1
ATOM 1484 N N . ALA A 1 190 ? -22.763 -14.546 20.788 1.00 68.88 190 ALA A N 1
ATOM 1485 C CA . ALA A 1 190 ? -21.442 -13.967 20.973 1.00 68.88 190 ALA A CA 1
ATOM 1486 C C . ALA A 1 190 ? -21.534 -12.485 21.386 1.00 68.88 190 ALA A C 1
ATOM 1488 O O . ALA A 1 190 ? -22.243 -11.689 20.769 1.00 68.88 190 ALA A O 1
ATOM 1489 N N . LEU A 1 191 ? -20.759 -12.099 22.404 1.00 79.94 191 LEU A N 1
ATOM 1490 C CA . LEU A 1 191 ? -20.628 -10.717 22.878 1.00 79.94 191 LEU A CA 1
ATOM 1491 C C . LEU A 1 191 ? -19.707 -9.913 21.947 1.00 79.94 191 LEU A C 1
ATOM 1493 O O . LEU A 1 191 ? -18.545 -9.646 22.265 1.00 79.94 191 LEU A O 1
ATOM 1497 N N . ILE A 1 192 ? -20.204 -9.573 20.756 1.00 79.25 192 ILE A N 1
ATOM 1498 C CA . ILE A 1 192 ? -19.408 -8.928 19.702 1.00 79.25 192 ILE A CA 1
ATOM 1499 C C . ILE A 1 192 ? -19.400 -7.410 19.877 1.00 79.25 192 ILE A C 1
ATOM 1501 O O . ILE A 1 192 ? -18.371 -6.766 19.637 1.00 79.25 192 ILE A O 1
ATOM 1505 N N . THR A 1 193 ? -20.532 -6.821 20.266 1.00 85.38 193 THR A N 1
ATOM 1506 C CA . THR A 1 193 ? -20.678 -5.374 20.440 1.00 85.38 193 THR A CA 1
ATOM 1507 C C . THR A 1 193 ? -20.717 -4.969 21.913 1.00 85.38 193 THR A C 1
ATOM 1509 O O . THR A 1 193 ? -21.000 -5.761 22.810 1.00 85.38 193 THR A O 1
ATOM 1512 N N . LEU A 1 194 ? -20.486 -3.677 22.172 1.00 87.38 194 LEU A N 1
ATOM 1513 C CA . LEU A 1 194 ? -20.732 -3.088 23.490 1.00 87.38 194 LEU A CA 1
ATOM 1514 C C . LEU A 1 194 ? -22.195 -3.283 23.929 1.00 87.38 194 LEU A C 1
ATOM 1516 O O . LEU A 1 194 ? -22.449 -3.515 25.105 1.00 87.38 194 LEU A O 1
ATOM 1520 N N . GLY A 1 195 ? -23.148 -3.195 22.997 1.00 88.25 195 GLY A N 1
ATOM 1521 C CA . GLY A 1 195 ? -24.561 -3.410 23.294 1.00 88.25 195 GLY A CA 1
ATOM 1522 C C . GLY A 1 195 ? -24.868 -4.850 23.692 1.00 88.25 195 GLY A C 1
ATOM 1523 O O . GLY A 1 195 ? -25.672 -5.027 24.598 1.00 88.25 195 GLY A O 1
ATOM 1524 N N . ASP A 1 196 ? -24.209 -5.848 23.089 1.00 88.00 196 ASP A N 1
ATOM 1525 C CA . ASP A 1 196 ? -24.362 -7.257 23.482 1.00 88.00 196 ASP A CA 1
ATOM 1526 C C . ASP A 1 196 ? -23.930 -7.452 24.942 1.00 88.00 196 ASP A C 1
ATOM 1528 O O . ASP A 1 196 ? -24.632 -8.087 25.725 1.00 88.00 196 ASP A O 1
ATOM 1532 N N . ALA A 1 197 ? -22.812 -6.827 25.337 1.00 89.62 197 ALA A N 1
ATOM 1533 C CA . ALA A 1 197 ? -22.340 -6.841 26.723 1.00 89.62 197 ALA A CA 1
ATOM 1534 C C . ALA A 1 197 ? -23.311 -6.143 27.681 1.00 89.62 197 ALA A C 1
ATOM 1536 O O . ALA A 1 197 ? -23.614 -6.680 28.741 1.00 89.62 197 ALA A O 1
ATOM 1537 N N . ILE A 1 198 ? -23.829 -4.968 27.312 1.00 90.75 198 ILE A N 1
ATOM 1538 C CA . ILE A 1 198 ? -24.805 -4.251 28.144 1.00 90.75 198 ILE A CA 1
ATOM 1539 C C . ILE A 1 198 ? -26.102 -5.058 28.280 1.00 90.75 198 ILE A C 1
ATOM 1541 O O . ILE A 1 198 ? -26.641 -5.143 29.377 1.00 90.75 198 ILE A O 1
ATOM 1545 N N . ALA A 1 199 ? -26.600 -5.653 27.192 1.00 90.12 199 ALA A N 1
ATOM 1546 C CA . ALA A 1 199 ? -27.802 -6.481 27.216 1.00 90.12 199 ALA A CA 1
ATOM 1547 C C . ALA A 1 199 ? -27.614 -7.687 28.144 1.00 90.12 199 ALA A C 1
ATOM 1549 O O . ALA A 1 199 ? -28.401 -7.850 29.071 1.00 90.12 199 ALA A O 1
ATOM 1550 N N . SER A 1 200 ? -26.516 -8.431 27.977 1.00 90.06 200 SER A N 1
ATOM 1551 C CA . SER A 1 200 ? -26.184 -9.588 28.815 1.00 90.06 200 SER A CA 1
ATOM 1552 C C . SER A 1 200 ? -26.107 -9.230 30.302 1.00 90.06 200 SER A C 1
ATOM 1554 O O . SER A 1 200 ? -26.760 -9.885 31.106 1.00 90.06 200 SER A O 1
ATOM 1556 N N . PHE A 1 201 ? -25.404 -8.154 30.677 1.00 90.69 201 PHE A N 1
ATOM 1557 C CA . PHE A 1 201 ? -25.315 -7.747 32.086 1.00 90.69 201 PHE A CA 1
ATOM 1558 C C . PHE A 1 201 ? -26.609 -7.150 32.647 1.00 90.69 201 PHE A C 1
ATOM 1560 O O . PHE A 1 201 ? -26.777 -7.110 33.858 1.00 90.69 201 PHE A O 1
ATOM 1567 N N . MET A 1 202 ? -27.526 -6.657 31.813 1.00 89.00 202 MET A N 1
ATOM 1568 C CA . MET A 1 202 ? -28.838 -6.220 32.299 1.00 89.00 202 MET A CA 1
ATOM 1569 C C . MET A 1 202 ? -29.819 -7.383 32.449 1.00 89.00 202 MET A C 1
ATOM 1571 O O . MET A 1 202 ? -30.655 -7.341 33.349 1.00 89.00 202 MET A O 1
ATOM 1575 N N . ASP A 1 203 ? -29.736 -8.390 31.582 1.00 88.00 203 ASP A N 1
ATOM 1576 C CA . ASP A 1 203 ? -30.568 -9.590 31.675 1.00 88.00 203 ASP A CA 1
ATOM 1577 C C . ASP A 1 203 ? -30.108 -10.484 32.836 1.00 88.00 203 ASP A C 1
ATOM 1579 O O . ASP A 1 203 ? -30.939 -10.978 33.598 1.00 88.00 203 ASP A O 1
ATOM 1583 N N . GLU A 1 204 ? -28.792 -10.597 33.040 1.00 88.19 204 GLU A N 1
ATOM 1584 C CA . GLU A 1 204 ? -28.176 -11.324 34.152 1.00 88.19 204 GLU A CA 1
ATOM 1585 C C . GLU A 1 204 ? -27.129 -10.449 34.883 1.00 88.19 204 GLU A C 1
ATOM 1587 O O . GLU A 1 204 ? -25.934 -10.488 34.573 1.00 88.19 204 GLU A O 1
ATOM 1592 N N . PRO A 1 205 ? -27.556 -9.616 35.859 1.00 87.75 205 PRO A N 1
ATOM 1593 C CA . PRO A 1 205 ? -26.659 -8.700 36.566 1.00 87.75 205 PRO A CA 1
ATOM 1594 C C . PRO A 1 205 ? -25.636 -9.408 37.457 1.00 87.75 205 PRO A C 1
ATOM 1596 O O . PRO A 1 205 ? -25.998 -10.151 38.370 1.00 87.75 205 PRO A O 1
ATOM 1599 N N . ASP A 1 206 ? -24.349 -9.102 37.263 1.00 87.69 206 ASP A N 1
ATOM 1600 C CA . ASP A 1 206 ? -23.254 -9.696 38.040 1.00 87.69 206 ASP A CA 1
ATOM 1601 C C . ASP A 1 206 ? -23.281 -9.215 39.507 1.00 87.69 206 ASP A C 1
ATOM 1603 O O . ASP A 1 206 ? -23.055 -8.021 39.777 1.00 87.69 206 ASP A O 1
ATOM 1607 N N . PRO A 1 207 ? -23.474 -10.119 40.488 1.00 85.81 207 PRO A N 1
ATOM 1608 C CA . PRO A 1 207 ? -23.535 -9.755 41.899 1.00 85.81 207 PRO A CA 1
ATOM 1609 C C . PRO A 1 207 ? -22.233 -9.133 42.425 1.00 85.81 207 PRO A C 1
ATOM 1611 O O . PRO A 1 207 ? -22.283 -8.341 43.368 1.00 85.81 207 PRO A O 1
ATOM 1614 N N . THR A 1 208 ? -21.077 -9.428 41.819 1.00 85.19 208 THR A N 1
ATOM 1615 C CA . THR A 1 208 ? -19.762 -8.954 42.285 1.00 85.19 208 THR A CA 1
ATOM 1616 C C . THR A 1 208 ? -19.512 -7.469 42.015 1.00 85.19 208 THR A C 1
ATOM 1618 O O . THR A 1 208 ? -18.655 -6.860 42.655 1.00 85.19 208 THR A O 1
ATOM 1621 N N . THR A 1 209 ? -20.278 -6.864 41.101 1.00 87.06 209 THR A N 1
ATOM 1622 C CA . THR A 1 209 ? -20.132 -5.454 40.685 1.00 87.06 209 THR A CA 1
ATOM 1623 C C . THR A 1 209 ? -21.237 -4.543 41.229 1.00 87.06 209 THR A C 1
ATOM 1625 O O . THR A 1 209 ? -21.322 -3.356 40.894 1.00 87.06 209 THR A O 1
ATOM 1628 N N . ARG A 1 210 ? -22.107 -5.081 42.089 1.00 83.88 210 ARG A N 1
ATOM 1629 C CA . ARG A 1 210 ? -23.283 -4.376 42.600 1.00 83.88 210 ARG A CA 1
ATOM 1630 C C . ARG A 1 210 ? -22.894 -3.153 43.435 1.00 83.88 210 ARG A C 1
ATOM 1632 O O . ARG A 1 210 ? -22.058 -3.220 44.329 1.00 83.88 210 ARG A O 1
ATOM 1639 N N . GLY A 1 211 ? -23.542 -2.019 43.161 1.00 80.62 211 GLY A N 1
ATOM 1640 C CA . GLY A 1 211 ? -23.290 -0.758 43.873 1.00 80.62 211 GLY A CA 1
ATOM 1641 C C . GLY A 1 211 ? -22.012 -0.027 43.440 1.00 80.62 211 GLY A C 1
ATOM 1642 O O . GLY A 1 211 ? -21.630 0.958 44.070 1.00 80.62 211 GLY A O 1
ATOM 1643 N N . MET A 1 212 ? -21.365 -0.471 42.358 1.00 84.88 212 MET A N 1
ATOM 1644 C CA . MET A 1 212 ? -20.118 0.102 41.840 1.00 84.88 212 MET A CA 1
ATOM 1645 C C . MET A 1 212 ? -20.319 0.961 40.582 1.00 84.88 212 MET A C 1
ATOM 1647 O O . MET A 1 212 ? -19.387 1.139 39.807 1.00 84.88 212 MET A O 1
ATOM 1651 N N . CYS A 1 213 ? -21.502 1.539 40.362 1.00 82.00 213 CYS A N 1
ATOM 1652 C CA . CYS A 1 213 ? -21.854 2.238 39.112 1.00 82.00 213 CYS A CA 1
ATOM 1653 C C . CYS A 1 213 ? -20.974 3.454 38.752 1.00 82.00 213 CYS A C 1
ATOM 1655 O O . CYS A 1 213 ? -20.991 3.909 37.610 1.00 82.00 213 CYS A O 1
ATOM 1657 N N . LEU A 1 214 ? -20.202 3.980 39.710 1.00 83.62 214 LEU A N 1
ATOM 1658 C CA . LEU A 1 214 ? -19.225 5.062 39.519 1.00 83.62 214 LEU A CA 1
ATOM 1659 C C . LEU A 1 214 ? -17.766 4.573 39.483 1.00 83.62 214 LEU A C 1
ATOM 1661 O O . LEU A 1 214 ? -16.833 5.388 39.505 1.00 83.62 214 LEU A O 1
ATOM 1665 N N . ALA A 1 215 ? -17.553 3.256 39.476 1.00 77.38 215 ALA A N 1
ATOM 1666 C CA . ALA A 1 215 ? -16.235 2.662 39.357 1.00 77.38 215 ALA A CA 1
ATOM 1667 C C . ALA A 1 215 ? -15.686 2.884 37.943 1.00 77.38 215 ALA A C 1
ATOM 1669 O O . ALA A 1 215 ? -16.341 2.635 36.936 1.00 77.38 215 ALA A O 1
ATOM 1670 N N . ASP A 1 216 ? -14.454 3.375 37.892 1.00 71.44 216 ASP A N 1
ATOM 1671 C CA . ASP A 1 216 ? -13.667 3.470 36.664 1.00 71.44 216 ASP A CA 1
ATOM 1672 C C . ASP A 1 216 ? -12.849 2.179 36.506 1.00 71.44 216 ASP A C 1
ATOM 1674 O O . ASP A 1 216 ? -12.557 1.512 37.502 1.00 71.44 216 ASP A O 1
ATOM 1678 N N . HIS A 1 217 ? -12.395 1.860 35.292 1.00 69.81 217 HIS A N 1
ATOM 1679 C CA . HIS A 1 217 ? -11.542 0.695 35.013 1.00 69.81 217 HIS A CA 1
ATOM 1680 C C . HIS A 1 217 ? -10.343 0.578 35.977 1.00 69.81 217 HIS A C 1
ATOM 1682 O O . HIS A 1 217 ? -9.938 -0.519 36.345 1.00 69.81 217 HIS A O 1
ATOM 1688 N N . LYS A 1 218 ? -9.806 1.708 36.459 1.00 70.25 218 LYS A N 1
ATOM 1689 C CA . LYS A 1 218 ? -8.705 1.754 37.437 1.00 70.25 218 LYS A CA 1
ATOM 1690 C C . LYS A 1 218 ? -9.028 1.088 38.777 1.00 70.25 218 LYS A C 1
ATOM 1692 O O . LYS A 1 218 ? -8.117 0.565 39.409 1.00 70.25 218 LYS A O 1
ATOM 1697 N N . VAL A 1 219 ? -10.292 1.115 39.207 1.00 72.00 219 VAL A N 1
ATOM 1698 C CA . VAL A 1 219 ? -10.742 0.474 40.456 1.00 72.00 219 VAL A CA 1
ATOM 1699 C C . VAL A 1 219 ? -10.594 -1.043 40.346 1.00 72.00 219 VAL A C 1
ATOM 1701 O O . VAL A 1 219 ? -10.133 -1.676 41.285 1.00 72.00 219 VAL A O 1
ATOM 1704 N N . PHE A 1 220 ? -10.872 -1.598 39.166 1.00 70.75 220 PHE A N 1
ATOM 1705 C CA . PHE A 1 220 ? -10.724 -3.026 38.878 1.00 70.75 220 PHE A CA 1
ATOM 1706 C C . PHE A 1 220 ? -9.270 -3.439 38.571 1.00 70.75 220 PHE A C 1
ATOM 1708 O O . PHE A 1 220 ? -8.935 -4.617 38.623 1.00 70.75 220 PHE A O 1
ATOM 1715 N N . CYS A 1 221 ? -8.372 -2.491 38.276 1.00 60.16 221 CYS A N 1
ATOM 1716 C CA . CYS A 1 221 ? -6.942 -2.767 38.072 1.00 60.16 221 CYS A CA 1
ATOM 1717 C C . CYS A 1 221 ? -6.113 -2.731 39.369 1.00 60.16 221 CYS A C 1
ATOM 1719 O O . CYS A 1 221 ? -4.994 -3.247 39.403 1.00 60.16 221 CYS A O 1
ATOM 1721 N N . SER A 1 222 ? -6.611 -2.079 40.423 1.00 55.28 222 SER A N 1
ATOM 1722 C CA . SER A 1 222 ? -5.864 -1.856 41.662 1.00 55.28 222 SER A CA 1
ATOM 1723 C C . SER A 1 222 ? -5.907 -3.094 42.560 1.00 55.28 222 SER A C 1
ATOM 1725 O O . SER A 1 222 ? -6.773 -3.197 43.416 1.00 55.28 222 SER A O 1
ATOM 1727 N N . LYS A 1 223 ? -4.925 -3.986 42.370 1.00 48.62 223 LYS A N 1
ATOM 1728 C CA . LYS A 1 223 ? -4.609 -5.179 43.178 1.00 48.62 223 LYS A CA 1
ATOM 1729 C C . LYS A 1 223 ? -5.747 -6.206 43.308 1.00 48.62 223 LYS A C 1
ATOM 1731 O O . LYS A 1 223 ? -6.723 -6.016 44.021 1.00 48.62 223 LYS A O 1
ATOM 1736 N N . ARG A 1 224 ? -5.504 -7.391 42.732 1.00 48.75 224 ARG A N 1
ATOM 1737 C CA . ARG A 1 224 ? -5.918 -8.671 43.333 1.00 48.75 224 ARG A CA 1
ATOM 1738 C C . ARG A 1 224 ? -5.485 -8.590 44.800 1.00 48.75 224 ARG A C 1
ATOM 1740 O O . ARG A 1 224 ? -4.281 -8.547 45.054 1.00 48.75 224 ARG A O 1
ATOM 1747 N N . ASN A 1 225 ? -6.427 -8.423 45.724 1.00 45.12 225 ASN A N 1
ATOM 1748 C CA . ASN A 1 225 ? -6.096 -8.364 47.141 1.00 45.12 225 ASN A CA 1
ATOM 1749 C C . ASN A 1 225 ? -5.304 -9.624 47.496 1.00 45.12 22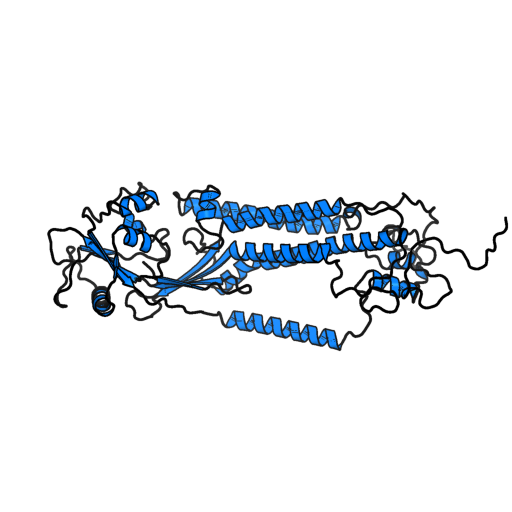5 ASN A C 1
ATOM 1751 O O . ASN A 1 225 ? -5.680 -10.737 47.130 1.00 45.12 225 ASN A O 1
ATOM 1755 N N . THR A 1 226 ? -4.188 -9.415 48.180 1.00 44.62 226 THR A N 1
ATOM 1756 C CA . THR A 1 226 ? -3.220 -10.416 48.639 1.00 44.62 226 THR A CA 1
ATOM 1757 C C . THR A 1 226 ? -3.789 -11.401 49.665 1.00 44.62 226 THR A C 1
ATOM 1759 O O . THR A 1 226 ? -3.065 -12.274 50.125 1.00 44.62 226 THR A O 1
ATOM 1762 N N . ASP A 1 227 ? -5.087 -11.317 49.966 1.00 44.56 227 ASP A N 1
ATOM 1763 C CA . ASP A 1 227 ? -5.690 -11.921 51.155 1.00 44.56 227 ASP A CA 1
ATOM 1764 C C . ASP A 1 227 ? -6.761 -12.974 50.810 1.00 44.56 227 ASP A C 1
ATOM 1766 O O . ASP A 1 227 ? -7.612 -13.300 51.630 1.00 44.56 227 ASP A O 1
ATOM 1770 N N . GLY A 1 228 ? -6.781 -13.495 49.578 1.00 47.38 228 GLY A N 1
ATOM 1771 C CA . GLY A 1 228 ? -7.696 -14.580 49.181 1.00 47.38 228 GLY A CA 1
ATOM 1772 C C . GLY A 1 228 ? -9.185 -14.200 49.095 1.00 47.38 228 GLY A C 1
ATOM 1773 O O . GLY A 1 228 ? -9.992 -15.013 48.649 1.00 47.38 228 GLY A O 1
ATOM 1774 N N . ALA A 1 229 ? -9.562 -12.968 49.449 1.00 47.94 229 ALA A N 1
ATOM 1775 C CA . ALA A 1 229 ? -10.920 -12.455 49.303 1.00 47.94 229 ALA A CA 1
ATOM 1776 C C . ALA A 1 229 ? -11.175 -11.978 47.860 1.00 47.94 229 ALA A C 1
ATOM 1778 O O . ALA A 1 229 ? -10.570 -11.018 47.380 1.00 47.94 229 ALA A O 1
ATOM 1779 N N . SER A 1 230 ? -12.105 -12.638 47.169 1.00 54.84 230 SER A N 1
ATOM 1780 C CA . SER A 1 230 ? -12.508 -12.384 45.776 1.00 54.84 230 SER A CA 1
ATOM 1781 C C . SER A 1 230 ? -13.368 -11.125 45.567 1.00 54.84 230 SER A C 1
ATOM 1783 O O . SER A 1 230 ? -13.912 -10.923 44.482 1.00 54.84 230 SER A O 1
ATOM 1785 N N . THR A 1 231 ? -13.521 -10.270 46.580 1.00 60.28 231 THR A N 1
ATOM 1786 C CA . THR A 1 231 ? -14.461 -9.142 46.553 1.00 60.28 231 THR A CA 1
ATOM 1787 C C . THR A 1 231 ? -13.764 -7.818 46.268 1.00 60.28 231 THR A C 1
ATOM 1789 O O . THR A 1 231 ? -12.963 -7.334 47.071 1.00 60.28 231 THR A O 1
ATOM 1792 N N . TRP A 1 232 ? -14.126 -7.195 45.146 1.00 67.69 232 TRP A N 1
ATOM 1793 C CA . TRP A 1 232 ? -13.787 -5.807 44.850 1.00 67.69 232 TRP A CA 1
ATOM 1794 C C . TRP A 1 232 ? -14.427 -4.889 45.902 1.00 67.69 232 TRP A C 1
ATOM 1796 O O . TRP A 1 232 ? -15.612 -5.015 46.208 1.00 67.69 232 TRP A O 1
ATOM 1806 N N . THR A 1 233 ? -13.677 -3.931 46.444 1.00 64.00 233 THR A N 1
ATOM 1807 C CA . THR A 1 233 ? -14.218 -2.901 47.342 1.00 64.00 233 THR A CA 1
ATOM 1808 C C . THR A 1 233 ? -14.134 -1.541 46.653 1.00 64.00 233 THR A C 1
ATOM 1810 O O . THR A 1 233 ? -13.056 -1.033 46.353 1.00 64.00 233 THR A O 1
ATOM 1813 N N . CYS A 1 234 ? -15.286 -0.935 46.349 1.00 65.94 234 CYS A N 1
ATOM 1814 C CA . CYS A 1 234 ? -15.336 0.417 45.790 1.00 65.94 234 CYS A CA 1
ATOM 1815 C C . CYS A 1 234 ? -15.711 1.404 46.894 1.00 65.94 234 CYS A C 1
ATOM 1817 O O . CYS A 1 234 ? -16.755 1.273 47.531 1.00 65.94 234 CYS A O 1
ATOM 1819 N N . GLN A 1 235 ? -14.884 2.430 47.099 1.00 68.56 235 GLN A N 1
ATOM 1820 C CA . GLN A 1 235 ? -15.262 3.557 47.948 1.00 68.56 235 GLN A CA 1
ATOM 1821 C C . GLN A 1 235 ? -16.457 4.296 47.331 1.00 68.56 235 GLN A C 1
ATOM 1823 O O . GLN A 1 235 ? -16.504 4.502 46.113 1.00 68.56 235 GLN A O 1
ATOM 1828 N N . LYS A 1 236 ? -17.416 4.714 48.168 1.00 71.00 236 LYS A N 1
ATOM 1829 C CA . LYS A 1 236 ? -18.549 5.547 47.741 1.00 71.00 236 LYS A CA 1
ATOM 1830 C C . LYS A 1 236 ? -18.007 6.857 47.165 1.00 71.00 236 LYS A C 1
ATOM 1832 O O . LYS A 1 236 ? -17.299 7.591 47.849 1.00 71.00 236 LYS A O 1
ATOM 1837 N N . ARG A 1 237 ? -18.326 7.149 45.904 1.00 74.75 237 ARG A N 1
ATOM 1838 C CA . ARG A 1 237 ? -17.912 8.380 45.214 1.00 74.75 237 ARG A CA 1
ATOM 1839 C C . ARG A 1 237 ? -19.116 9.286 45.008 1.00 74.75 237 ARG A C 1
ATOM 1841 O O . ARG A 1 237 ? -20.199 8.810 44.685 1.00 74.75 237 ARG A O 1
ATOM 1848 N N . ARG A 1 238 ? -18.918 10.597 45.153 1.00 79.75 238 ARG A N 1
ATOM 1849 C CA . ARG A 1 238 ? -19.928 11.588 44.768 1.00 79.75 238 ARG A CA 1
ATOM 1850 C C . ARG A 1 238 ? -19.933 11.719 43.248 1.00 79.75 238 ARG A C 1
ATOM 1852 O O . ARG A 1 238 ? -18.888 11.977 42.649 1.00 79.75 238 ARG A O 1
ATOM 1859 N N . TYR A 1 239 ? -21.098 11.549 42.631 1.00 82.38 239 TYR A N 1
ATOM 1860 C CA . TYR A 1 239 ? -21.256 11.783 41.200 1.00 82.38 239 TYR A CA 1
ATOM 1861 C C . TYR A 1 239 ? -21.024 13.264 40.880 1.00 82.38 239 TYR A C 1
ATOM 1863 O O . TYR A 1 239 ? -21.568 14.150 41.540 1.00 82.38 239 TYR A O 1
ATOM 1871 N N . THR A 1 240 ? -20.205 13.530 39.863 1.00 79.12 240 THR A N 1
ATOM 1872 C CA . THR A 1 240 ? -19.959 14.880 39.348 1.00 79.12 240 THR A CA 1
ATOM 1873 C C . THR A 1 240 ? -20.252 14.897 37.844 1.00 79.12 240 THR A C 1
ATOM 1875 O O . THR A 1 240 ? -19.512 14.278 37.080 1.00 79.12 240 THR A O 1
ATOM 1878 N N . PRO A 1 241 ? -21.299 15.608 37.378 1.00 70.44 241 PRO A N 1
ATOM 1879 C CA . PRO A 1 241 ? -21.696 15.602 35.963 1.00 70.44 241 PRO A CA 1
ATOM 1880 C C . PRO A 1 241 ? -20.568 16.007 35.002 1.00 70.44 241 PRO A C 1
ATOM 1882 O O . PRO A 1 241 ? -20.406 15.428 33.932 1.00 70.44 241 PRO A O 1
ATOM 1885 N N . ASN A 1 242 ? -19.724 16.955 35.422 1.00 73.25 242 ASN A N 1
ATOM 1886 C CA . ASN A 1 242 ? -18.570 17.436 34.657 1.00 73.25 242 ASN A CA 1
ATOM 1887 C C . ASN A 1 242 ? -17.258 16.694 34.973 1.00 73.25 242 ASN A C 1
ATOM 1889 O O . ASN A 1 242 ? -16.212 17.073 34.450 1.00 73.25 242 ASN A O 1
ATOM 1893 N N . GLY A 1 243 ? -17.284 15.657 35.816 1.00 66.38 243 GLY A N 1
ATOM 1894 C CA . GLY A 1 243 ? -16.089 14.936 36.270 1.00 66.38 243 GLY A CA 1
ATOM 1895 C C . GLY A 1 243 ? -15.525 13.930 35.265 1.00 66.38 243 GLY A C 1
ATOM 1896 O O . GLY A 1 243 ? -14.394 13.476 35.426 1.00 66.38 243 GLY A O 1
ATOM 1897 N N . TYR A 1 244 ? -16.276 13.604 34.205 1.00 70.00 244 TYR A N 1
ATOM 1898 C CA . TYR A 1 244 ? -15.936 12.527 33.263 1.00 70.00 244 TYR A CA 1
ATOM 1899 C C . TYR A 1 244 ? -15.746 12.944 31.781 1.00 70.00 244 TYR A C 1
ATOM 1901 O O . TYR A 1 244 ? -16.138 12.189 30.889 1.00 70.00 244 TYR A O 1
ATOM 1909 N N . PRO A 1 245 ? -15.174 14.114 31.426 1.00 64.88 245 PRO A N 1
ATOM 1910 C CA . PRO A 1 245 ? -14.899 14.432 30.030 1.00 64.88 245 PRO A CA 1
ATOM 1911 C C . PRO A 1 245 ? -13.710 13.615 29.521 1.00 64.88 245 PRO A C 1
ATOM 1913 O O . PRO A 1 245 ? -12.561 13.865 29.891 1.00 64.88 245 PRO A O 1
ATOM 1916 N N . VAL A 1 246 ? -13.964 12.677 28.613 1.00 71.62 246 VAL A N 1
ATOM 1917 C CA . VAL A 1 246 ? -12.906 11.844 28.032 1.00 71.62 246 VAL A CA 1
ATOM 1918 C C . VAL A 1 246 ? -12.679 12.245 26.578 1.00 71.62 246 VAL A C 1
ATOM 1920 O O . VAL A 1 246 ? -13.571 12.147 25.735 1.00 71.62 246 VAL A O 1
ATOM 1923 N N . ARG A 1 247 ? -11.472 12.743 26.279 1.00 83.50 247 ARG A N 1
ATOM 1924 C CA . ARG A 1 247 ? -10.987 12.827 24.893 1.00 83.50 247 ARG A CA 1
ATOM 1925 C C . ARG A 1 247 ? -10.845 11.417 24.349 1.00 83.50 247 ARG A C 1
ATOM 1927 O O . ARG A 1 247 ? -10.377 10.550 25.083 1.00 83.50 247 ARG A O 1
ATOM 1934 N N . TRP A 1 248 ? -11.159 11.206 23.080 1.00 85.88 248 TRP A N 1
ATOM 1935 C CA . TRP A 1 248 ? -11.052 9.902 22.426 1.00 85.88 248 TRP A CA 1
ATOM 1936 C C . TRP A 1 248 ? -9.659 9.290 22.595 1.00 85.88 248 TRP A C 1
ATOM 1938 O O . TRP A 1 248 ? -9.537 8.101 22.872 1.00 85.88 248 TRP A O 1
ATOM 1948 N N . PHE A 1 249 ? -8.617 10.118 22.614 1.00 84.19 249 PHE A N 1
ATOM 1949 C CA . PHE A 1 249 ? -7.251 9.705 22.921 1.00 84.19 249 PHE A CA 1
ATOM 1950 C C . PHE A 1 249 ? -7.108 8.942 24.248 1.00 84.19 249 PHE A C 1
ATOM 1952 O O . PHE A 1 249 ? -6.388 7.953 24.307 1.00 84.19 249 PHE A O 1
ATOM 1959 N N . ARG A 1 250 ? -7.812 9.363 25.308 1.00 82.69 250 ARG A N 1
ATOM 1960 C CA . ARG A 1 250 ? -7.747 8.744 26.647 1.00 82.69 250 ARG A CA 1
ATOM 1961 C C . ARG A 1 250 ? -8.597 7.478 26.786 1.00 82.69 250 ARG A C 1
ATOM 1963 O O . ARG A 1 250 ? -8.521 6.820 27.816 1.00 82.69 250 ARG A O 1
ATOM 1970 N N . THR A 1 251 ? -9.419 7.163 25.789 1.00 78.81 251 THR A N 1
ATOM 1971 C CA . THR A 1 251 ? -10.291 5.974 25.798 1.00 78.81 251 THR A CA 1
ATOM 1972 C C . THR A 1 251 ? -9.509 4.699 25.496 1.00 78.81 251 THR A C 1
ATOM 1974 O O . THR A 1 251 ? -9.832 3.620 25.985 1.00 78.81 251 THR A O 1
ATOM 1977 N N . VAL A 1 252 ? -8.446 4.857 24.714 1.00 84.69 252 VAL A N 1
ATOM 1978 C CA . VAL A 1 252 ? -7.509 3.825 24.292 1.00 84.69 252 VAL A CA 1
ATOM 1979 C C . VAL A 1 252 ? -6.283 3.916 25.199 1.00 84.69 252 VAL A C 1
ATOM 1981 O O . VAL A 1 252 ? -5.854 5.010 25.573 1.00 84.69 252 VAL A O 1
ATOM 1984 N N . SER A 1 253 ? -5.713 2.775 25.592 1.00 85.44 253 SER A N 1
ATOM 1985 C CA . SER A 1 253 ? -4.563 2.798 26.499 1.00 85.44 253 SER A CA 1
ATOM 1986 C C . SER A 1 253 ? -3.338 3.403 25.813 1.00 85.44 253 SER A C 1
ATOM 1988 O O . SER A 1 253 ? -3.126 3.227 24.612 1.00 85.44 253 SER A O 1
ATOM 1990 N N . PHE A 1 254 ? -2.481 4.082 26.579 1.00 87.25 254 PHE A N 1
ATOM 1991 C CA . PHE A 1 254 ? -1.261 4.677 26.027 1.00 87.25 254 PHE A CA 1
ATOM 1992 C C . PHE A 1 254 ? -0.387 3.633 25.309 1.00 87.25 254 PHE A C 1
ATOM 1994 O O . PHE A 1 254 ? 0.092 3.877 24.209 1.00 87.25 254 PHE A O 1
ATOM 2001 N N . GLY A 1 255 ? -0.281 2.415 25.851 1.00 89.00 255 GLY A N 1
ATOM 2002 C CA . GLY A 1 255 ? 0.439 1.318 25.197 1.00 89.00 255 GLY A CA 1
ATOM 2003 C C . GLY A 1 255 ? -0.190 0.829 23.882 1.00 89.00 255 GLY A C 1
ATOM 2004 O O . GLY A 1 255 ? 0.509 0.283 23.034 1.00 89.00 255 GLY A O 1
ATOM 2005 N N . GLN A 1 256 ? -1.500 0.994 23.668 1.00 90.19 256 GLN A N 1
ATOM 2006 C CA . GLN A 1 256 ? -2.127 0.719 22.364 1.00 90.19 256 GLN A CA 1
ATOM 2007 C C . GLN A 1 256 ? -1.770 1.802 21.340 1.00 90.19 256 GLN A C 1
ATOM 2009 O O . GLN A 1 256 ? -1.437 1.463 20.205 1.00 90.19 256 GLN A O 1
ATOM 2014 N N . TRP A 1 257 ? -1.758 3.073 21.749 1.00 93.38 257 TRP A N 1
ATOM 2015 C CA . TRP A 1 257 ? -1.280 4.172 20.907 1.00 93.38 257 TRP A CA 1
ATOM 2016 C C . TRP A 1 257 ? 0.187 4.001 20.525 1.00 93.38 257 TRP A C 1
ATOM 2018 O O . TRP A 1 257 ? 0.503 4.059 19.341 1.00 93.38 257 TRP A O 1
ATOM 2028 N N . VAL A 1 258 ? 1.053 3.711 21.502 1.00 95.38 258 VAL A N 1
ATOM 2029 C CA . VAL A 1 258 ? 2.485 3.480 21.267 1.00 95.38 258 VAL A CA 1
ATOM 2030 C C . VAL A 1 258 ? 2.691 2.337 20.281 1.00 95.38 258 VAL A C 1
ATOM 2032 O O . VAL A 1 258 ? 3.387 2.540 19.300 1.00 95.38 258 VAL A O 1
ATOM 2035 N N . ARG A 1 259 ? 2.041 1.177 20.467 1.00 94.56 259 ARG A N 1
ATOM 2036 C CA . ARG A 1 259 ? 2.168 0.039 19.532 1.00 94.56 259 ARG A CA 1
ATOM 2037 C C . ARG A 1 259 ? 1.665 0.350 18.121 1.00 94.56 259 ARG A C 1
ATOM 2039 O O . ARG A 1 259 ? 2.248 -0.107 17.145 1.00 94.56 259 ARG A O 1
ATOM 2046 N N . THR A 1 260 ? 0.570 1.100 18.011 1.00 95.50 260 THR A N 1
ATOM 2047 C CA . THR A 1 260 ? -0.009 1.450 16.706 1.00 95.50 260 THR A CA 1
ATOM 2048 C C . THR A 1 260 ? 0.901 2.433 15.976 1.00 95.50 260 THR A C 1
ATOM 2050 O O . THR A 1 260 ? 1.333 2.159 14.859 1.00 95.50 260 THR A O 1
ATOM 2053 N N . PHE A 1 261 ? 1.274 3.537 16.628 1.00 96.31 261 PHE A N 1
ATOM 2054 C CA . PHE A 1 261 ? 2.154 4.535 16.028 1.00 96.31 261 PHE A CA 1
ATOM 2055 C C . PHE A 1 261 ? 3.582 4.038 15.838 1.00 96.31 261 PHE A C 1
ATOM 2057 O O . PHE A 1 261 ? 4.199 4.435 14.860 1.00 96.31 261 PHE A O 1
ATOM 2064 N N . SER A 1 262 ? 4.108 3.148 16.685 1.00 96.44 262 SER A N 1
ATOM 2065 C CA . SER A 1 262 ? 5.440 2.575 16.469 1.00 96.44 262 SER A CA 1
ATOM 2066 C C . SER A 1 262 ? 5.494 1.823 15.144 1.00 96.44 262 SER A C 1
ATOM 2068 O O . SER A 1 262 ? 6.396 2.063 14.353 1.00 96.44 262 SER A O 1
ATOM 2070 N N . ILE A 1 263 ? 4.492 0.988 14.845 1.00 95.06 263 ILE A N 1
ATOM 2071 C CA . ILE A 1 263 ? 4.415 0.276 13.562 1.00 95.06 263 ILE A CA 1
ATOM 2072 C C . ILE A 1 263 ? 4.206 1.256 12.405 1.00 95.06 263 ILE A C 1
ATOM 2074 O O . ILE A 1 263 ? 4.897 1.149 11.395 1.00 95.06 263 ILE A O 1
ATOM 2078 N N . MET A 1 264 ? 3.314 2.243 12.546 1.00 96.69 264 MET A N 1
ATOM 2079 C CA . MET A 1 264 ? 3.088 3.231 11.483 1.00 96.69 264 MET A CA 1
ATOM 2080 C C . MET A 1 264 ? 4.332 4.078 11.184 1.00 96.69 264 MET A C 1
ATOM 2082 O O . MET A 1 264 ? 4.621 4.332 10.015 1.00 96.69 264 MET A O 1
ATOM 2086 N N . ILE A 1 265 ? 5.090 4.468 12.212 1.00 97.31 265 ILE A N 1
ATOM 2087 C CA . ILE A 1 265 ? 6.357 5.195 12.078 1.00 97.31 265 ILE A CA 1
ATOM 2088 C C . ILE A 1 265 ? 7.422 4.291 11.456 1.00 97.31 265 ILE A C 1
ATOM 2090 O O . ILE A 1 265 ? 8.111 4.732 10.545 1.00 97.31 265 ILE A O 1
ATOM 2094 N N . CYS A 1 266 ? 7.536 3.024 11.868 1.00 96.44 266 CYS A N 1
ATOM 2095 C CA . CYS A 1 266 ? 8.457 2.076 11.235 1.00 96.44 266 CYS A CA 1
ATOM 2096 C C . CYS A 1 266 ? 8.160 1.901 9.738 1.00 96.44 266 CYS A C 1
ATOM 2098 O O . CYS A 1 266 ? 9.088 1.927 8.933 1.00 96.44 266 CYS A O 1
ATOM 2100 N N . VAL A 1 267 ? 6.884 1.785 9.352 1.00 96.25 267 VAL A N 1
ATOM 2101 C CA . VAL A 1 267 ? 6.467 1.720 7.939 1.00 96.25 267 VAL A CA 1
ATOM 2102 C C . VAL A 1 267 ? 6.822 3.012 7.200 1.00 96.25 267 VAL A C 1
ATOM 2104 O O . VAL A 1 267 ? 7.361 2.957 6.095 1.00 96.25 267 VAL A O 1
ATOM 2107 N N . LEU A 1 268 ? 6.585 4.179 7.808 1.00 97.19 268 LEU A N 1
ATOM 2108 C CA . LEU A 1 268 ? 6.961 5.463 7.214 1.00 97.19 268 LEU A CA 1
ATOM 2109 C C . LEU A 1 268 ? 8.480 5.565 7.008 1.00 97.19 268 LEU A C 1
ATOM 2111 O O . LEU A 1 268 ? 8.938 5.920 5.929 1.00 97.19 268 LEU A O 1
ATOM 2115 N N . LEU A 1 269 ? 9.277 5.235 8.023 1.00 97.44 269 LEU A N 1
ATOM 2116 C CA . LEU A 1 269 ? 10.734 5.299 7.932 1.00 97.44 269 LEU A CA 1
ATOM 2117 C C . LEU A 1 269 ? 11.268 4.312 6.891 1.00 97.44 269 LEU A C 1
ATOM 2119 O O . LEU A 1 269 ? 12.099 4.690 6.070 1.00 97.44 269 LEU A O 1
ATOM 2123 N N . ALA A 1 270 ? 10.752 3.080 6.866 1.00 95.81 270 ALA A N 1
ATOM 2124 C CA . ALA A 1 270 ? 11.132 2.083 5.870 1.00 95.81 270 ALA A CA 1
ATOM 2125 C C . ALA A 1 270 ? 10.797 2.541 4.441 1.00 95.81 270 ALA A C 1
ATOM 2127 O O . ALA A 1 270 ? 11.617 2.379 3.539 1.00 95.81 270 ALA A O 1
ATOM 2128 N N . THR A 1 271 ? 9.631 3.160 4.230 1.00 95.62 271 THR A N 1
ATOM 2129 C CA . THR A 1 271 ? 9.232 3.691 2.914 1.00 95.62 271 THR A CA 1
ATOM 2130 C C . THR A 1 271 ? 10.035 4.927 2.505 1.00 95.62 271 THR A C 1
ATOM 2132 O O . THR A 1 271 ? 10.387 5.047 1.334 1.00 95.62 271 THR A O 1
ATOM 2135 N N . ILE A 1 272 ? 10.415 5.802 3.443 1.00 96.75 272 ILE A N 1
ATOM 2136 C CA . ILE A 1 272 ? 11.333 6.923 3.177 1.00 96.75 272 ILE A CA 1
ATOM 2137 C C . ILE A 1 272 ? 12.719 6.403 2.784 1.00 96.75 272 ILE A C 1
ATOM 2139 O O . ILE A 1 272 ? 13.281 6.855 1.788 1.00 96.75 272 ILE A O 1
ATOM 2143 N N . VAL A 1 273 ? 13.260 5.431 3.526 1.00 96.44 273 VAL A N 1
ATOM 2144 C CA . VAL A 1 273 ? 14.548 4.802 3.196 1.00 96.44 273 VAL A CA 1
ATOM 2145 C C . VAL A 1 273 ? 14.484 4.164 1.811 1.00 96.44 273 VAL A C 1
ATOM 2147 O O . VAL A 1 273 ? 15.366 4.422 0.997 1.00 96.44 273 VAL A O 1
ATOM 2150 N N . LEU A 1 274 ? 13.416 3.414 1.517 1.00 94.25 274 LEU A N 1
ATOM 2151 C CA . LEU A 1 274 ? 13.166 2.837 0.196 1.00 94.25 274 LEU A CA 1
ATOM 2152 C C . LEU A 1 274 ? 13.120 3.917 -0.895 1.00 94.25 274 LEU A C 1
ATOM 2154 O O . LEU A 1 274 ? 13.706 3.736 -1.953 1.00 94.25 274 LEU A O 1
ATOM 2158 N N . CYS A 1 275 ? 12.460 5.050 -0.646 1.00 95.38 275 CYS A N 1
ATOM 2159 C CA . CYS A 1 275 ? 12.388 6.153 -1.601 1.00 95.38 275 CYS A CA 1
ATOM 2160 C C . CYS A 1 275 ? 13.772 6.741 -1.897 1.00 95.38 275 CYS A C 1
ATOM 2162 O O . CYS A 1 275 ? 14.103 6.980 -3.056 1.00 95.38 275 CYS A O 1
ATOM 2164 N N . VAL A 1 276 ? 14.586 6.965 -0.862 1.00 95.12 276 VAL A N 1
ATOM 2165 C CA . VAL A 1 276 ? 15.935 7.534 -1.001 1.00 95.12 276 VAL A CA 1
ATOM 2166 C C . VAL A 1 276 ? 16.873 6.563 -1.715 1.00 95.12 276 VAL A C 1
ATOM 2168 O O . VAL A 1 276 ? 17.657 6.980 -2.565 1.00 95.12 276 VAL A O 1
ATOM 2171 N N . THR A 1 277 ? 16.819 5.270 -1.394 1.00 93.69 277 THR A N 1
ATOM 2172 C CA . THR A 1 277 ? 17.646 4.268 -2.081 1.00 93.69 277 THR A CA 1
ATOM 2173 C C . THR A 1 277 ? 17.193 4.067 -3.525 1.00 93.69 277 THR A C 1
ATOM 2175 O O . THR A 1 277 ? 18.043 3.980 -4.408 1.00 93.69 277 THR A O 1
ATOM 2178 N N . ALA A 1 278 ? 15.883 4.086 -3.783 1.00 92.31 278 ALA A N 1
ATOM 2179 C CA . ALA A 1 278 ? 15.303 4.017 -5.121 1.00 92.31 278 ALA A CA 1
ATOM 2180 C C . ALA A 1 278 ? 15.754 5.185 -6.009 1.00 92.31 278 ALA A C 1
ATOM 2182 O O . ALA A 1 278 ? 16.241 4.958 -7.115 1.00 92.31 278 ALA A O 1
ATOM 2183 N N . THR A 1 279 ? 15.648 6.431 -5.539 1.00 92.00 279 THR A N 1
ATOM 2184 C CA . THR A 1 279 ? 16.060 7.601 -6.336 1.00 92.00 279 THR A CA 1
ATOM 2185 C C . THR A 1 279 ? 17.570 7.651 -6.545 1.00 92.00 279 THR A C 1
ATOM 2187 O O . THR A 1 279 ? 18.016 7.943 -7.650 1.00 92.00 279 THR A O 1
ATOM 2190 N N . ARG A 1 280 ? 18.373 7.282 -5.536 1.00 92.31 280 ARG A N 1
ATOM 2191 C CA . ARG A 1 280 ? 19.835 7.153 -5.687 1.00 92.31 280 ARG A CA 1
ATOM 2192 C C . ARG A 1 280 ? 20.225 6.074 -6.694 1.00 92.31 280 ARG A C 1
ATOM 2194 O O . ARG A 1 280 ? 21.164 6.281 -7.457 1.00 92.31 280 ARG A O 1
ATOM 2201 N N . HIS A 1 281 ? 19.520 4.941 -6.704 1.00 90.75 281 HIS A N 1
ATOM 2202 C CA . HIS A 1 281 ? 19.731 3.885 -7.696 1.00 90.75 281 HIS A CA 1
ATOM 2203 C C . HIS A 1 281 ? 19.444 4.400 -9.104 1.00 90.75 281 HIS A C 1
ATOM 2205 O O . HIS A 1 281 ? 20.300 4.279 -9.974 1.00 90.75 281 HIS A O 1
ATOM 2211 N N . VAL A 1 282 ? 18.295 5.053 -9.307 1.00 89.00 282 VAL A N 1
ATOM 2212 C CA . VAL A 1 282 ? 17.936 5.621 -10.616 1.00 89.00 282 VAL A CA 1
ATOM 2213 C C . VAL A 1 282 ? 18.950 6.673 -11.061 1.00 89.00 282 VAL A C 1
ATOM 2215 O O . VAL A 1 282 ? 19.415 6.590 -12.189 1.00 89.00 282 VAL A O 1
ATOM 2218 N N . ALA A 1 283 ? 19.356 7.601 -10.189 1.00 88.00 283 ALA A N 1
ATOM 2219 C CA . ALA A 1 283 ? 20.343 8.632 -10.523 1.00 88.00 283 ALA A CA 1
ATOM 2220 C C . ALA A 1 283 ? 21.722 8.052 -10.884 1.00 88.00 283 ALA A C 1
ATOM 2222 O O .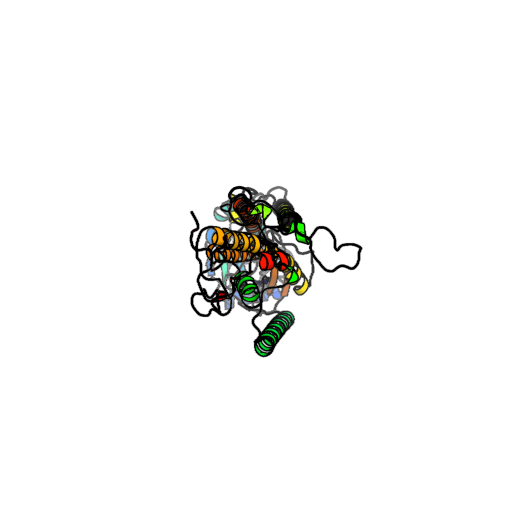 ALA A 1 283 ? 22.427 8.597 -11.727 1.00 88.00 283 ALA A O 1
ATOM 2223 N N . LYS A 1 284 ? 22.115 6.931 -10.262 1.00 86.31 284 LYS A N 1
ATOM 2224 C CA . LYS A 1 284 ? 23.369 6.236 -10.587 1.00 86.31 284 LYS A CA 1
ATOM 2225 C C . LYS A 1 284 ? 23.286 5.492 -11.921 1.00 86.31 284 LYS A C 1
ATOM 2227 O O . LYS A 1 284 ? 24.267 5.445 -12.653 1.00 86.31 284 LYS A O 1
ATOM 2232 N N . VAL A 1 285 ? 22.143 4.868 -12.199 1.00 82.25 285 VAL A N 1
ATOM 2233 C CA . VAL A 1 285 ? 21.930 4.027 -13.386 1.00 82.25 285 VAL A CA 1
ATOM 2234 C C . VAL A 1 285 ? 21.608 4.869 -14.625 1.00 82.25 285 VAL A C 1
ATOM 2236 O O . VAL A 1 285 ? 22.022 4.517 -15.722 1.00 82.25 285 VAL A O 1
ATOM 2239 N N . ASN A 1 286 ? 20.902 5.985 -14.461 1.00 81.00 286 ASN A N 1
ATOM 2240 C CA . ASN A 1 286 ? 20.531 6.919 -15.518 1.00 81.00 286 ASN A CA 1
ATOM 2241 C C . ASN A 1 286 ? 20.814 8.366 -15.053 1.00 81.00 286 ASN A C 1
ATOM 2243 O O . ASN A 1 286 ? 19.919 9.005 -14.490 1.00 81.00 286 ASN A O 1
ATOM 2247 N N . PRO A 1 287 ? 22.043 8.877 -15.266 1.00 78.19 287 PRO A N 1
ATOM 2248 C CA . PRO A 1 287 ? 22.457 10.205 -14.803 1.00 78.19 287 PRO A CA 1
ATOM 2249 C C . PRO A 1 287 ? 21.675 11.367 -15.428 1.00 78.19 287 PRO A C 1
ATOM 2251 O O . PRO A 1 287 ? 21.495 12.393 -14.777 1.00 78.19 287 PRO A O 1
ATOM 2254 N N . ASP A 1 288 ? 21.181 11.197 -16.658 1.00 76.38 288 ASP A N 1
ATOM 2255 C CA . ASP A 1 288 ? 20.417 12.220 -17.386 1.00 76.38 288 ASP A CA 1
ATOM 2256 C C . ASP A 1 288 ? 18.935 12.258 -16.974 1.00 76.38 288 ASP A C 1
ATOM 2258 O O . ASP A 1 288 ? 18.165 13.102 -17.445 1.00 76.38 288 ASP A O 1
ATOM 2262 N N . GLN A 1 289 ? 18.494 11.337 -16.109 1.00 81.62 289 GLN A N 1
ATOM 2263 C CA . GLN A 1 289 ? 17.121 11.327 -15.631 1.00 81.62 289 GLN A CA 1
ATOM 2264 C C . GLN A 1 289 ? 16.867 12.529 -14.720 1.00 81.62 289 GLN A C 1
ATOM 2266 O O . GLN A 1 289 ? 17.498 12.695 -13.676 1.00 81.62 289 GLN A O 1
ATOM 2271 N N . ASP A 1 290 ? 15.848 13.315 -15.064 1.00 83.94 290 ASP A N 1
ATOM 2272 C CA . ASP A 1 290 ? 15.370 14.390 -14.203 1.00 83.94 290 ASP A CA 1
ATOM 2273 C C . ASP A 1 290 ? 14.843 13.817 -12.872 1.00 83.94 290 ASP A C 1
ATOM 2275 O O . ASP A 1 290 ? 13.842 13.093 -12.830 1.00 83.94 290 ASP A O 1
ATOM 2279 N N . MET A 1 291 ? 15.549 14.128 -11.780 1.00 87.31 291 MET A N 1
ATOM 2280 C CA . MET A 1 291 ? 15.203 13.725 -10.411 1.00 87.31 291 MET A CA 1
ATOM 2281 C C . MET A 1 291 ? 14.152 14.640 -9.766 1.00 87.31 291 MET A C 1
ATOM 2283 O O . MET A 1 291 ? 13.747 14.401 -8.625 1.00 87.31 291 MET A O 1
ATOM 2287 N N . SER A 1 292 ? 13.690 15.682 -10.468 1.00 90.00 292 SER A N 1
ATOM 2288 C CA . SER A 1 292 ? 12.563 16.497 -10.021 1.00 90.00 292 SER A CA 1
ATOM 2289 C C . SER A 1 292 ? 11.273 15.671 -9.951 1.00 90.00 292 SER A C 1
ATOM 2291 O O . SER A 1 292 ? 11.121 14.655 -10.628 1.00 90.00 292 SER A O 1
ATOM 2293 N N . LEU A 1 293 ? 10.280 16.129 -9.179 1.00 88.25 293 LEU A N 1
ATOM 2294 C CA . LEU A 1 293 ? 8.973 15.457 -9.101 1.00 88.25 293 LEU A CA 1
ATOM 2295 C C . LEU A 1 293 ? 8.324 15.259 -10.480 1.00 88.25 293 LEU A C 1
ATOM 2297 O O . LEU A 1 293 ? 7.683 14.235 -10.710 1.00 88.25 293 LEU A O 1
ATOM 2301 N N . LYS A 1 294 ? 8.514 16.206 -11.408 1.00 89.69 294 LYS A N 1
ATOM 2302 C CA . LYS A 1 294 ? 7.998 16.113 -12.779 1.00 89.69 294 LYS A CA 1
ATOM 2303 C C . LYS A 1 294 ? 8.707 15.006 -13.563 1.00 89.69 294 LYS A C 1
ATOM 2305 O O . LYS A 1 294 ? 8.042 14.230 -14.248 1.00 89.69 294 LYS A O 1
ATOM 2310 N N . GLY A 1 295 ? 10.028 14.906 -13.422 1.00 86.25 295 GLY A N 1
ATOM 2311 C CA . GLY A 1 295 ? 10.832 13.840 -14.017 1.00 86.25 295 GLY A CA 1
ATOM 2312 C C . GLY A 1 295 ? 10.543 12.458 -13.425 1.00 86.25 295 GLY A C 1
ATOM 2313 O O . GLY A 1 295 ? 10.476 11.472 -14.155 1.00 86.25 295 GLY A O 1
ATOM 2314 N N . LEU A 1 296 ? 10.267 12.367 -12.121 1.00 88.88 296 LEU A N 1
ATOM 2315 C CA . LEU A 1 296 ? 9.829 11.113 -11.498 1.00 88.88 296 LEU A CA 1
ATOM 2316 C C . LEU A 1 296 ? 8.422 10.705 -11.949 1.00 88.88 296 LEU A C 1
ATOM 2318 O O . LEU A 1 296 ? 8.152 9.518 -12.129 1.00 88.88 296 LEU A O 1
ATOM 2322 N N . PHE A 1 297 ? 7.528 11.674 -12.153 1.00 89.50 297 PHE A N 1
ATOM 2323 C CA . PHE A 1 297 ? 6.178 11.421 -12.651 1.00 89.50 297 PHE A CA 1
ATOM 2324 C C . PHE A 1 297 ? 6.184 10.933 -14.106 1.00 89.50 297 PHE A C 1
ATOM 2326 O O . PHE A 1 297 ? 5.439 10.013 -14.444 1.00 89.50 297 PHE A O 1
ATOM 2333 N N . SER A 1 298 ? 7.060 11.482 -14.958 1.00 86.94 298 SER A N 1
ATOM 2334 C CA . SER A 1 298 ? 7.177 11.070 -16.365 1.00 86.94 298 SER A CA 1
ATOM 2335 C C . SER A 1 298 ? 7.698 9.639 -16.544 1.00 86.94 298 SER A C 1
ATOM 2337 O O . SER A 1 298 ? 7.447 9.019 -17.579 1.00 86.94 298 SER A O 1
ATOM 2339 N N . MET A 1 299 ? 8.356 9.067 -15.527 1.00 83.69 299 MET A N 1
ATOM 2340 C CA . MET A 1 299 ? 8.725 7.647 -15.535 1.00 83.69 299 MET A CA 1
ATOM 2341 C C . MET A 1 299 ? 7.508 6.713 -15.515 1.00 83.69 299 MET A C 1
ATOM 2343 O O . MET A 1 299 ? 7.602 5.599 -16.038 1.00 83.69 299 MET A O 1
ATOM 2347 N N . GLY A 1 300 ? 6.373 7.182 -14.985 1.00 86.12 300 GLY A N 1
ATOM 2348 C CA . GLY A 1 300 ? 5.106 6.459 -14.928 1.00 86.12 300 GLY A CA 1
ATOM 2349 C C . GLY A 1 300 ? 4.813 5.829 -13.563 1.00 86.12 300 GLY A C 1
ATOM 2350 O O . GLY A 1 300 ? 5.698 5.356 -12.845 1.00 86.12 300 GLY A O 1
ATOM 2351 N N . PHE A 1 301 ? 3.528 5.806 -13.208 1.00 88.38 301 PHE A N 1
ATOM 2352 C CA . PHE A 1 301 ? 3.030 5.189 -11.980 1.00 88.38 301 PHE A CA 1
ATOM 2353 C C . PHE A 1 301 ? 2.927 3.670 -12.162 1.00 88.38 301 PHE A C 1
ATOM 2355 O O . PHE A 1 301 ? 2.154 3.211 -12.997 1.00 88.38 301 PHE A O 1
ATOM 2362 N N . GLY A 1 302 ? 3.733 2.898 -11.425 1.00 84.06 302 GLY A N 1
ATOM 2363 C CA . GLY A 1 302 ? 3.763 1.432 -11.552 1.00 84.06 302 GLY A CA 1
ATOM 2364 C C . GLY A 1 302 ? 4.329 0.898 -12.875 1.00 84.06 302 GLY A C 1
ATOM 2365 O O . GLY A 1 302 ? 4.184 -0.282 -13.179 1.00 84.06 302 GLY A O 1
ATOM 2366 N N . ALA A 1 303 ? 4.974 1.744 -13.683 1.00 84.69 303 ALA A N 1
ATOM 2367 C CA . ALA A 1 303 ? 5.560 1.328 -14.953 1.00 84.69 303 ALA A CA 1
ATOM 2368 C C . ALA A 1 303 ? 6.902 0.604 -14.742 1.00 84.69 303 ALA A C 1
ATOM 2370 O O . ALA A 1 303 ? 7.759 1.084 -13.998 1.00 84.69 303 ALA A O 1
ATOM 2371 N N . LEU A 1 304 ? 7.120 -0.522 -15.435 1.00 80.12 304 LEU A N 1
ATOM 2372 C CA . LEU A 1 304 ? 8.423 -1.192 -15.439 1.00 80.12 304 LEU A CA 1
ATOM 2373 C C . LEU A 1 304 ? 9.422 -0.419 -16.308 1.00 80.12 304 LEU A C 1
ATOM 2375 O O . LEU A 1 304 ? 9.180 -0.179 -17.493 1.00 80.12 304 LEU A O 1
ATOM 2379 N N . ARG A 1 305 ? 10.585 -0.092 -15.739 1.00 80.19 305 ARG A N 1
ATOM 2380 C CA . ARG A 1 305 ? 11.750 0.433 -16.460 1.00 80.19 305 ARG A CA 1
ATOM 2381 C C . ARG A 1 305 ? 12.989 -0.347 -16.043 1.00 80.19 305 ARG A C 1
ATOM 2383 O O . ARG A 1 305 ? 13.130 -0.695 -14.878 1.00 80.19 305 ARG A O 1
ATOM 2390 N N . ILE A 1 306 ? 13.922 -0.556 -16.968 1.00 78.75 306 ILE A N 1
ATOM 2391 C CA . ILE A 1 306 ? 15.196 -1.233 -16.670 1.00 78.75 306 ILE A CA 1
ATOM 2392 C C . ILE A 1 306 ? 15.972 -0.446 -15.598 1.00 78.75 306 ILE A C 1
ATOM 2394 O O . ILE A 1 306 ? 16.463 -1.026 -14.631 1.00 78.75 306 ILE A O 1
ATOM 2398 N N . SER A 1 307 ? 15.963 0.889 -15.680 1.00 81.94 307 SER A N 1
ATOM 2399 C CA . SER A 1 307 ? 16.575 1.782 -14.685 1.00 81.94 307 SER A CA 1
ATOM 2400 C C . SER A 1 307 ? 15.943 1.715 -13.287 1.00 81.94 307 SER A C 1
ATOM 2402 O O . SER A 1 307 ? 16.581 2.118 -12.316 1.00 81.94 307 SER A O 1
ATOM 2404 N N . SER A 1 308 ? 14.718 1.192 -13.161 1.00 87.19 308 SER A N 1
ATOM 2405 C CA . SER A 1 308 ? 13.992 1.040 -11.894 1.00 87.19 308 SER A CA 1
ATOM 2406 C C . SER A 1 308 ? 13.798 -0.427 -11.494 1.00 87.19 308 SER A C 1
ATOM 2408 O O . SER A 1 308 ? 12.810 -0.791 -10.852 1.00 87.19 308 SER A O 1
ATOM 2410 N N . THR A 1 309 ? 14.752 -1.284 -11.871 1.00 87.75 309 THR A N 1
ATOM 2411 C CA . THR A 1 309 ? 14.767 -2.702 -11.493 1.00 87.75 309 THR A CA 1
ATOM 2412 C C . THR A 1 309 ? 16.000 -3.088 -10.685 1.00 87.75 309 THR A C 1
ATOM 2414 O O . THR A 1 309 ? 17.078 -2.506 -10.823 1.00 87.75 309 THR A O 1
ATOM 2417 N N . LEU A 1 310 ? 15.820 -4.090 -9.824 1.00 86.56 310 LEU A N 1
ATOM 2418 C CA . LEU A 1 310 ? 16.856 -4.713 -9.007 1.00 86.56 310 LEU A CA 1
ATOM 2419 C C . LEU A 1 310 ? 16.992 -6.187 -9.402 1.00 86.56 310 LEU A C 1
ATOM 2421 O O . LEU A 1 310 ? 16.109 -7.001 -9.126 1.00 86.56 310 LEU A O 1
ATOM 2425 N N . THR A 1 311 ? 18.108 -6.525 -10.041 1.00 80.38 311 THR A N 1
ATOM 2426 C CA . THR A 1 311 ? 18.398 -7.862 -10.588 1.00 80.38 311 THR A CA 1
ATOM 2427 C C . THR A 1 311 ? 19.089 -8.797 -9.602 1.00 80.38 311 THR A C 1
ATOM 2429 O O . THR A 1 311 ? 18.937 -10.010 -9.688 1.00 80.38 311 THR A O 1
ATOM 2432 N N . ASN A 1 312 ? 19.812 -8.249 -8.625 1.00 81.81 312 ASN A N 1
ATOM 2433 C CA . ASN A 1 312 ? 20.699 -9.019 -7.745 1.00 81.81 312 ASN A CA 1
ATOM 2434 C C . ASN A 1 312 ? 20.010 -9.606 -6.497 1.00 81.81 312 ASN A C 1
ATOM 2436 O O . ASN A 1 312 ? 20.691 -10.026 -5.568 1.00 81.81 312 ASN A O 1
ATOM 2440 N N . ILE A 1 313 ? 18.673 -9.608 -6.433 1.00 82.88 313 ILE A N 1
ATOM 2441 C CA . ILE A 1 313 ? 17.935 -10.092 -5.251 1.00 82.88 313 ILE A CA 1
ATOM 2442 C C . ILE A 1 313 ? 17.783 -11.614 -5.285 1.00 82.88 313 ILE A C 1
ATOM 2444 O O . ILE A 1 313 ? 18.080 -12.295 -4.308 1.00 82.88 313 ILE A O 1
ATOM 2448 N N . SER A 1 314 ? 17.283 -12.159 -6.394 1.00 85.06 314 SER A N 1
ATOM 2449 C CA . SER A 1 314 ? 17.121 -13.601 -6.575 1.00 85.06 314 SER A CA 1
ATOM 2450 C C . SER A 1 314 ? 16.852 -13.934 -8.039 1.00 85.06 314 SER A C 1
ATOM 2452 O O . SER A 1 314 ? 16.136 -13.204 -8.720 1.00 85.06 314 SER A O 1
ATOM 2454 N N . SER A 1 315 ? 17.351 -15.082 -8.499 1.00 82.62 315 SER A N 1
ATOM 2455 C CA . SER A 1 315 ? 16.976 -15.678 -9.789 1.00 82.62 315 SER A CA 1
ATOM 2456 C C . SER A 1 315 ? 15.622 -16.403 -9.739 1.00 82.62 315 SER A C 1
ATOM 2458 O O . SER A 1 315 ? 15.049 -16.751 -10.776 1.00 82.62 315 SER A O 1
ATOM 2460 N N . ARG A 1 316 ? 15.085 -16.635 -8.535 1.00 85.56 316 ARG A N 1
ATOM 2461 C CA . ARG A 1 316 ? 13.823 -17.337 -8.286 1.00 85.56 316 ARG A CA 1
ATOM 2462 C C . ARG A 1 316 ? 12.659 -16.357 -8.240 1.00 85.56 316 ARG A C 1
ATOM 2464 O O . ARG A 1 316 ? 12.592 -15.500 -7.357 1.00 85.56 316 ARG A O 1
ATOM 2471 N N . ILE A 1 317 ? 11.723 -16.494 -9.180 1.00 83.25 317 ILE A N 1
ATOM 2472 C CA . ILE A 1 317 ? 10.551 -15.614 -9.259 1.00 83.25 317 ILE A CA 1
ATOM 2473 C C . ILE A 1 317 ? 9.668 -15.742 -8.012 1.00 83.25 317 ILE A C 1
ATOM 2475 O O . ILE A 1 317 ? 9.079 -14.759 -7.577 1.00 83.25 317 ILE A O 1
ATOM 2479 N N . GLU A 1 318 ? 9.638 -16.917 -7.380 1.00 85.12 318 GLU A N 1
ATOM 2480 C CA . GLU A 1 318 ? 8.854 -17.171 -6.170 1.00 85.12 318 GLU A CA 1
ATOM 2481 C C . GLU A 1 318 ? 9.339 -16.294 -5.009 1.00 85.12 318 GLU A C 1
ATOM 2483 O O . GLU A 1 318 ? 8.535 -15.704 -4.289 1.00 85.12 318 GLU A O 1
ATOM 2488 N N . VAL A 1 319 ? 10.662 -16.147 -4.873 1.00 88.38 319 VAL A N 1
ATOM 2489 C CA . VAL A 1 319 ? 11.279 -15.299 -3.845 1.00 88.38 319 VAL A CA 1
ATOM 2490 C C . VAL A 1 319 ? 10.963 -13.829 -4.111 1.00 88.38 319 VAL A C 1
ATOM 2492 O O . VAL A 1 319 ? 10.571 -13.117 -3.190 1.00 88.38 319 VAL A O 1
ATOM 2495 N N . LEU A 1 320 ? 11.067 -13.379 -5.365 1.00 88.88 320 LEU A N 1
ATOM 2496 C CA . LEU A 1 320 ? 10.742 -11.999 -5.742 1.00 88.88 320 LEU A CA 1
ATOM 2497 C C . LEU A 1 320 ? 9.273 -11.658 -5.456 1.00 88.88 320 LEU A C 1
ATOM 2499 O O . LEU A 1 320 ? 8.988 -10.581 -4.934 1.00 88.88 320 LEU A O 1
ATOM 2503 N N . VAL A 1 321 ? 8.348 -12.581 -5.743 1.00 87.50 321 VAL A N 1
ATOM 2504 C CA . VAL A 1 321 ? 6.917 -12.413 -5.445 1.00 87.50 321 VAL A CA 1
ATOM 2505 C C . VAL A 1 321 ? 6.678 -12.307 -3.942 1.00 87.50 321 VAL A C 1
ATOM 2507 O O . VAL A 1 321 ? 5.936 -11.425 -3.513 1.00 87.50 321 VAL A O 1
ATOM 2510 N N . ILE A 1 322 ? 7.320 -13.151 -3.129 1.00 88.06 322 ILE A N 1
ATOM 2511 C CA . ILE A 1 322 ? 7.208 -13.066 -1.667 1.00 88.06 322 ILE A CA 1
ATOM 2512 C C . ILE A 1 322 ? 7.731 -11.712 -1.179 1.00 88.06 322 ILE A C 1
ATOM 2514 O O . ILE A 1 322 ? 7.014 -11.005 -0.474 1.00 88.06 322 ILE A O 1
ATOM 2518 N N . VAL A 1 323 ? 8.935 -11.314 -1.604 1.00 91.06 323 VAL A N 1
ATOM 2519 C CA . VAL A 1 323 ? 9.570 -10.049 -1.197 1.00 91.06 323 VAL A CA 1
ATOM 2520 C C . VAL A 1 323 ? 8.707 -8.840 -1.565 1.00 91.06 323 VAL A C 1
ATOM 2522 O O . VAL A 1 323 ? 8.497 -7.972 -0.719 1.00 91.06 323 VAL A O 1
ATOM 2525 N N . ALA A 1 324 ? 8.135 -8.811 -2.772 1.00 91.44 324 ALA A N 1
ATOM 2526 C CA . ALA A 1 324 ? 7.233 -7.742 -3.209 1.00 91.44 324 ALA A CA 1
ATOM 2527 C C . ALA A 1 324 ? 5.949 -7.641 -2.358 1.00 91.44 324 ALA A C 1
ATOM 2529 O O . ALA A 1 324 ? 5.362 -6.566 -2.252 1.00 91.44 324 ALA A O 1
ATOM 2530 N N . ASN A 1 325 ? 5.517 -8.738 -1.722 1.00 90.75 325 ASN A N 1
ATOM 2531 C CA . ASN A 1 325 ? 4.281 -8.799 -0.935 1.00 90.75 325 ASN A CA 1
ATOM 2532 C C . ASN A 1 325 ? 4.487 -8.709 0.589 1.00 90.75 325 ASN A C 1
ATOM 2534 O O . ASN A 1 325 ? 3.509 -8.514 1.311 1.00 90.75 325 ASN A O 1
ATOM 2538 N N . ILE A 1 326 ? 5.722 -8.764 1.105 1.00 92.12 326 ILE A N 1
ATOM 2539 C CA . ILE A 1 326 ? 6.003 -8.523 2.537 1.00 92.12 326 ILE A CA 1
ATOM 2540 C C . ILE A 1 326 ? 5.399 -7.189 3.025 1.00 92.12 326 ILE A C 1
ATOM 2542 O O . ILE A 1 326 ? 4.743 -7.192 4.073 1.00 92.12 326 ILE A O 1
ATOM 2546 N N . PRO A 1 327 ? 5.522 -6.060 2.292 1.00 93.12 327 PRO A N 1
ATOM 2547 C CA . PRO A 1 327 ? 4.892 -4.804 2.700 1.00 93.12 327 PRO A CA 1
ATOM 2548 C C . PRO A 1 327 ? 3.370 -4.914 2.859 1.00 93.12 327 PRO A C 1
ATOM 2550 O O . PRO A 1 327 ? 2.809 -4.354 3.798 1.00 93.12 327 PRO A O 1
ATOM 2553 N N . GLN A 1 328 ? 2.701 -5.690 1.998 1.00 92.38 328 GLN A N 1
ATOM 2554 C CA . GLN A 1 328 ? 1.248 -5.896 2.050 1.00 92.38 328 GLN A CA 1
ATOM 2555 C C . GLN A 1 328 ? 0.823 -6.589 3.355 1.00 92.38 328 GLN A C 1
ATOM 2557 O O . GLN A 1 328 ? -0.193 -6.238 3.963 1.00 92.38 328 GLN A O 1
ATOM 2562 N N . LEU A 1 329 ? 1.629 -7.533 3.846 1.00 91.69 329 LEU A N 1
ATOM 2563 C CA . LEU A 1 329 ? 1.382 -8.183 5.132 1.00 91.69 329 LEU A CA 1
ATOM 2564 C C . LEU A 1 329 ? 1.513 -7.191 6.299 1.00 91.69 329 LEU A C 1
ATOM 2566 O O . LEU A 1 329 ? 0.645 -7.141 7.171 1.00 91.69 329 LEU A O 1
ATOM 2570 N N . VAL A 1 330 ? 2.558 -6.359 6.297 1.00 94.12 330 VAL A N 1
ATOM 2571 C CA . VAL A 1 330 ? 2.776 -5.339 7.339 1.00 94.12 330 VAL A CA 1
ATOM 2572 C C . VAL A 1 330 ? 1.626 -4.326 7.374 1.00 94.12 330 VAL A C 1
ATOM 2574 O O . VAL A 1 330 ? 1.139 -3.981 8.453 1.00 94.12 330 VAL A O 1
ATOM 2577 N N . LEU A 1 331 ? 1.133 -3.900 6.208 1.00 94.56 331 LEU A N 1
ATOM 2578 C CA . LEU A 1 331 ? -0.036 -3.023 6.099 1.00 94.56 331 LEU A CA 1
ATOM 2579 C C . LEU A 1 331 ? -1.305 -3.657 6.681 1.00 94.56 331 LEU A C 1
ATOM 2581 O O . LEU A 1 331 ? -2.074 -2.977 7.359 1.00 94.56 331 LEU A O 1
ATOM 2585 N N . SER A 1 332 ? -1.488 -4.965 6.493 1.00 94.69 332 SER A N 1
ATOM 2586 C CA . SER A 1 332 ? -2.621 -5.703 7.066 1.00 94.69 332 SER A CA 1
ATOM 2587 C C . SER A 1 332 ? -2.571 -5.715 8.601 1.00 94.69 332 SER A C 1
ATOM 2589 O O . SER A 1 332 ? -3.588 -5.505 9.265 1.00 94.69 332 SER A O 1
ATOM 2591 N N . PHE A 1 333 ? -1.382 -5.880 9.192 1.00 94.00 333 PHE A N 1
ATOM 2592 C CA . PHE A 1 333 ? -1.205 -5.751 10.644 1.00 94.00 333 PHE A CA 1
ATOM 2593 C C . PHE A 1 333 ? -1.479 -4.327 11.137 1.00 94.00 333 PHE A C 1
ATOM 2595 O O . PHE A 1 333 ? -2.161 -4.147 12.151 1.00 94.00 333 PHE A O 1
ATOM 2602 N N . ALA A 1 334 ? -1.000 -3.312 10.412 1.00 95.12 334 ALA A N 1
ATOM 2603 C CA . ALA A 1 334 ? -1.284 -1.918 10.735 1.00 95.12 334 ALA A CA 1
ATOM 2604 C C . ALA A 1 334 ? -2.795 -1.631 10.697 1.00 95.12 334 ALA A C 1
ATOM 2606 O O . ALA A 1 334 ? -3.317 -1.007 11.622 1.00 95.12 334 ALA A O 1
ATOM 2607 N N . TYR A 1 335 ? -3.516 -2.160 9.701 1.00 95.00 335 TYR A N 1
ATOM 2608 C CA . TYR A 1 335 ? -4.973 -2.051 9.607 1.00 95.00 335 TYR A CA 1
ATOM 2609 C C . TYR A 1 335 ? -5.674 -2.591 10.858 1.00 95.00 335 TYR A C 1
ATOM 2611 O O . TYR A 1 335 ? -6.531 -1.908 11.412 1.00 95.00 335 TYR A O 1
ATOM 2619 N N . VAL A 1 336 ? -5.295 -3.775 11.352 1.00 94.00 336 VAL A N 1
ATOM 2620 C CA . VAL A 1 336 ? -5.912 -4.370 12.553 1.00 94.00 336 VAL A CA 1
ATOM 2621 C C . VAL A 1 336 ? -5.685 -3.502 13.797 1.00 94.00 336 VAL A C 1
ATOM 2623 O O . VAL A 1 336 ? -6.594 -3.331 14.614 1.00 94.00 336 VAL A O 1
ATOM 2626 N N . LEU A 1 337 ? -4.496 -2.915 13.946 1.00 94.56 337 LEU A N 1
ATOM 2627 C CA . LEU A 1 337 ? -4.187 -2.030 15.073 1.00 94.56 337 LEU A CA 1
ATOM 2628 C C . LEU A 1 337 ? -4.964 -0.714 14.997 1.00 94.56 337 LEU A C 1
ATOM 2630 O O . LEU A 1 337 ? -5.567 -0.303 15.989 1.00 94.56 337 LEU A O 1
ATOM 2634 N N . VAL A 1 338 ? -5.026 -0.099 13.814 1.00 94.31 338 VAL A N 1
ATOM 2635 C CA . VAL A 1 338 ? -5.841 1.102 13.577 1.00 94.31 338 VAL A CA 1
ATOM 2636 C C . VAL A 1 338 ? -7.322 0.800 13.819 1.00 94.31 338 VAL A C 1
ATOM 2638 O O . VAL A 1 338 ? -7.989 1.557 14.526 1.00 94.31 338 VAL A O 1
ATOM 2641 N N . ASN A 1 339 ? -7.820 -0.346 13.343 1.00 93.88 339 ASN A N 1
ATOM 2642 C CA . ASN A 1 339 ? -9.186 -0.810 13.585 1.00 93.88 339 ASN A CA 1
ATOM 2643 C C . ASN A 1 339 ? -9.495 -0.906 15.082 1.00 93.88 339 ASN A C 1
ATOM 2645 O O . ASN A 1 339 ? -10.560 -0.484 15.534 1.00 93.88 339 ASN A O 1
ATOM 2649 N N . ARG A 1 340 ? -8.551 -1.433 15.869 1.00 91.25 340 ARG A N 1
ATOM 2650 C CA . ARG A 1 340 ? -8.686 -1.549 17.325 1.00 91.25 340 ARG A CA 1
ATOM 2651 C C . ARG A 1 340 ? -8.781 -0.181 18.001 1.00 91.25 340 ARG A C 1
ATOM 2653 O O . ARG A 1 340 ? -9.623 -0.004 18.881 1.00 91.25 340 ARG A O 1
ATOM 2660 N N . VAL A 1 341 ? -7.950 0.781 17.595 1.00 92.44 341 VAL A N 1
ATOM 2661 C CA . VAL A 1 341 ? -7.981 2.156 18.126 1.00 92.44 341 VAL A CA 1
ATOM 2662 C C . VAL A 1 341 ? -9.302 2.843 17.765 1.00 92.44 341 VAL A C 1
ATOM 2664 O O . VAL A 1 341 ? -9.984 3.357 18.653 1.00 92.44 341 VAL A O 1
ATOM 2667 N N . LEU A 1 342 ? -9.715 2.789 16.494 1.00 92.62 342 LEU A N 1
ATOM 2668 C CA . LEU A 1 342 ? -10.981 3.365 16.023 1.00 92.62 342 LEU A CA 1
ATOM 2669 C C . LEU A 1 342 ? -12.194 2.743 16.727 1.00 92.62 342 LEU A C 1
ATOM 2671 O O . LEU A 1 342 ? -13.092 3.470 17.154 1.00 92.62 342 LEU A O 1
ATOM 2675 N N . SER A 1 343 ? -12.193 1.422 16.920 1.00 90.25 343 SER A N 1
ATOM 2676 C CA . SER A 1 343 ? -13.266 0.709 17.626 1.00 90.25 343 SER A CA 1
ATOM 2677 C C . SER A 1 343 ? -13.361 1.126 19.092 1.00 90.25 343 SER A C 1
ATOM 2679 O O . SER A 1 343 ? -14.463 1.327 19.599 1.00 90.25 343 SER A O 1
ATOM 2681 N N . GLY A 1 344 ? -12.225 1.336 19.769 1.00 88.81 344 GLY A N 1
ATOM 2682 C CA . GLY A 1 344 ? -12.200 1.869 21.136 1.00 88.81 344 GLY A CA 1
ATOM 2683 C C . GLY A 1 344 ? -12.787 3.276 21.236 1.00 88.81 344 GLY A C 1
ATOM 2684 O O . GLY A 1 344 ? -13.622 3.542 22.104 1.00 88.81 344 GLY A O 1
ATOM 2685 N N . MET A 1 345 ? -12.423 4.159 20.303 1.00 90.06 345 MET A N 1
ATOM 2686 C CA . MET A 1 345 ? -12.961 5.522 20.255 1.00 90.06 345 MET A CA 1
ATOM 2687 C C . MET A 1 345 ? -14.471 5.535 19.963 1.00 90.06 345 MET A C 1
ATOM 2689 O O . MET A 1 345 ? -15.226 6.245 20.632 1.00 90.06 345 MET A O 1
ATOM 2693 N N . ALA A 1 346 ? -14.931 4.709 19.018 1.00 89.50 346 ALA A N 1
ATOM 2694 C CA . ALA A 1 346 ? -16.348 4.576 18.680 1.00 89.50 346 ALA A CA 1
ATOM 2695 C C . ALA A 1 346 ? -17.175 4.006 19.844 1.00 89.50 346 ALA A C 1
ATOM 2697 O O . ALA A 1 346 ? -18.212 4.576 20.185 1.00 89.50 346 ALA A O 1
ATOM 2698 N N . SER A 1 347 ? -16.681 2.945 20.490 1.00 87.50 347 SER A N 1
ATOM 2699 C CA . SER A 1 347 ? -17.295 2.344 21.682 1.00 87.50 347 SER A CA 1
ATOM 2700 C C . SER A 1 347 ? -17.422 3.367 22.813 1.00 87.50 347 SER A C 1
ATOM 2702 O O . SER A 1 347 ? -18.489 3.535 23.399 1.00 87.50 347 SER A O 1
ATOM 2704 N N . SER A 1 348 ? -16.374 4.161 23.054 1.00 88.12 348 SER A N 1
ATOM 2705 C CA . SER A 1 348 ? -16.425 5.213 24.070 1.00 88.12 348 SER A CA 1
ATOM 2706 C C . SER A 1 348 ? -17.445 6.311 23.756 1.00 88.12 348 SER A C 1
ATOM 2708 O O . SER A 1 348 ? -18.128 6.791 24.663 1.00 88.12 348 SER A O 1
ATOM 2710 N N . ARG A 1 349 ? -17.568 6.713 22.485 1.00 88.75 349 ARG A N 1
ATOM 2711 C CA . ARG A 1 349 ? -18.586 7.680 22.047 1.00 88.75 349 ARG A CA 1
ATOM 2712 C C . ARG A 1 349 ? -19.998 7.133 22.266 1.00 88.75 349 ARG A C 1
ATOM 2714 O O . ARG A 1 349 ? -20.876 7.877 22.702 1.00 88.75 349 ARG A O 1
ATOM 2721 N N . GLU A 1 350 ? -20.218 5.862 21.941 1.00 88.75 350 GLU A N 1
ATOM 2722 C CA . GLU A 1 350 ? -21.495 5.174 22.135 1.00 88.75 350 GLU A CA 1
ATOM 2723 C C . GLU A 1 350 ? -21.856 5.104 23.624 1.00 88.75 350 GLU A C 1
ATOM 2725 O O . GLU A 1 350 ? -22.924 5.591 24.004 1.00 88.75 350 GLU A O 1
ATOM 2730 N N . TRP A 1 351 ? -20.916 4.650 24.460 1.00 88.94 351 TRP A N 1
ATOM 2731 C CA . TRP A 1 351 ? -21.029 4.615 25.919 1.00 88.94 351 TRP A CA 1
ATOM 2732 C C . TRP A 1 351 ? -21.407 5.981 26.502 1.00 88.94 351 TRP A C 1
ATOM 2734 O O . TRP A 1 351 ? -22.441 6.123 27.148 1.00 88.94 351 TRP A O 1
ATOM 2744 N N . ALA A 1 352 ? -20.633 7.027 26.196 1.00 89.38 352 ALA A N 1
ATOM 2745 C CA . ALA A 1 352 ? -20.887 8.378 26.700 1.00 89.38 352 ALA A CA 1
ATOM 2746 C C . ALA A 1 352 ? -22.255 8.940 26.272 1.00 89.38 352 ALA A C 1
ATOM 2748 O O . ALA A 1 352 ? -22.803 9.827 26.925 1.00 89.38 352 ALA A O 1
ATOM 2749 N N . SER A 1 353 ? -22.829 8.439 25.176 1.00 89.25 353 SER A N 1
ATOM 2750 C CA . SER A 1 353 ? -24.119 8.917 24.691 1.00 89.25 353 SER A CA 1
ATOM 2751 C C . SER A 1 353 ? -25.296 8.483 25.576 1.00 89.25 353 SER A C 1
ATOM 2753 O O . SER A 1 353 ? -26.268 9.235 25.680 1.00 89.25 353 SER A O 1
ATOM 2755 N N . PHE A 1 354 ? -25.194 7.346 26.274 1.00 90.19 354 PHE A N 1
ATOM 2756 C CA . PHE A 1 354 ? -26.250 6.852 27.169 1.00 90.19 354 PHE A CA 1
ATOM 2757 C C . PHE A 1 354 ? -26.456 7.720 28.416 1.00 90.19 354 PHE A C 1
ATOM 2759 O O . PHE A 1 354 ? -27.516 7.633 29.027 1.00 90.19 354 PHE A O 1
ATOM 2766 N N . ALA A 1 355 ? -25.514 8.604 28.760 1.00 88.69 355 ALA A N 1
ATOM 2767 C CA . ALA A 1 355 ? -25.690 9.572 29.846 1.00 88.69 355 ALA A CA 1
ATOM 2768 C C . ALA A 1 355 ? -26.648 10.728 29.499 1.00 88.69 355 ALA A C 1
ATOM 2770 O O . ALA A 1 355 ? -27.079 11.461 30.385 1.00 88.69 355 ALA A O 1
ATOM 2771 N N . HIS A 1 356 ? -26.961 10.938 28.215 1.00 87.50 356 HIS A N 1
ATOM 2772 C CA . HIS A 1 356 ? -27.704 12.124 27.766 1.00 87.50 356 HIS A CA 1
ATOM 2773 C C . HIS A 1 356 ? -28.953 11.818 26.949 1.00 87.50 356 HIS A C 1
ATOM 2775 O O . HIS A 1 356 ? -29.832 12.670 26.846 1.00 87.50 356 HIS A O 1
ATOM 2781 N N . LYS A 1 357 ? -29.046 10.632 26.343 1.00 89.81 357 LYS A N 1
ATOM 2782 C CA . LYS A 1 357 ? -30.211 10.232 25.547 1.00 89.81 357 LYS A CA 1
ATOM 2783 C C . LYS A 1 357 ? -30.637 8.806 25.881 1.00 89.81 357 LYS A C 1
ATOM 2785 O O . LYS A 1 357 ? -29.791 7.934 26.061 1.00 89.81 357 LYS A O 1
ATOM 2790 N N . ARG A 1 358 ? -31.952 8.568 25.886 1.00 89.25 358 ARG A N 1
ATOM 2791 C CA . ARG A 1 358 ? -32.512 7.212 25.834 1.00 89.25 358 ARG A CA 1
ATOM 2792 C C . ARG A 1 358 ? -32.290 6.649 24.436 1.00 89.25 358 ARG A C 1
ATOM 2794 O O . ARG A 1 358 ? -32.754 7.230 23.455 1.00 89.25 358 ARG A O 1
ATOM 2801 N N . ALA A 1 359 ? -31.563 5.545 24.332 1.00 89.00 359 ALA A N 1
ATOM 2802 C CA . ALA A 1 359 ? -31.240 4.906 23.064 1.00 89.00 359 ALA A CA 1
ATOM 2803 C C . ALA A 1 359 ? -31.356 3.382 23.180 1.00 89.00 359 ALA A C 1
ATOM 2805 O O . ALA A 1 359 ? -31.051 2.809 24.219 1.00 89.00 359 ALA A O 1
ATOM 2806 N N . GLY A 1 360 ? -31.816 2.734 22.109 1.00 89.62 360 GLY A N 1
ATOM 2807 C CA . GLY A 1 360 ? -31.811 1.274 22.016 1.00 89.62 360 GLY A CA 1
ATOM 2808 C C . GLY A 1 360 ? -30.381 0.762 21.876 1.00 89.62 360 GLY A C 1
ATOM 2809 O O . GLY A 1 360 ? -29.562 1.408 21.211 1.00 89.62 360 GLY A O 1
ATOM 2810 N N . LEU A 1 361 ? -30.087 -0.374 22.506 1.00 89.38 361 LEU A N 1
ATOM 2811 C CA . LEU A 1 361 ? -28.770 -1.001 22.448 1.00 89.38 361 LEU A CA 1
ATOM 2812 C C . LEU A 1 361 ? -28.454 -1.487 21.040 1.00 89.38 361 LEU A C 1
ATOM 2814 O O . LEU A 1 361 ? -29.315 -2.043 20.362 1.00 89.38 361 LEU A O 1
ATOM 2818 N N . ARG A 1 362 ? -27.209 -1.280 20.614 1.00 88.19 362 ARG A N 1
ATOM 2819 C CA . ARG A 1 362 ? -26.703 -1.778 19.340 1.00 88.19 362 ARG A CA 1
ATOM 2820 C C . ARG A 1 362 ? -26.144 -3.186 19.524 1.00 88.19 362 ARG A C 1
ATOM 2822 O O . ARG A 1 362 ? -25.026 -3.334 20.012 1.00 88.19 362 ARG A O 1
ATOM 2829 N N . VAL A 1 363 ? -26.916 -4.191 19.142 1.00 86.94 363 VAL A N 1
ATOM 2830 C CA . VAL A 1 363 ? -26.639 -5.616 19.392 1.00 86.94 363 VAL A CA 1
ATOM 2831 C C . VAL A 1 363 ? -26.513 -6.395 18.085 1.00 86.94 363 VAL A C 1
ATOM 2833 O O . VAL A 1 363 ? -26.945 -5.929 17.026 1.00 86.94 363 VAL A O 1
ATOM 2836 N N . THR A 1 364 ? -25.926 -7.584 18.160 1.00 83.50 364 THR A N 1
ATOM 2837 C CA . 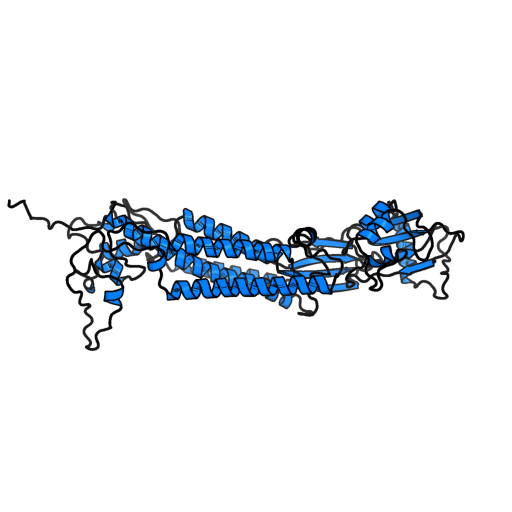THR A 1 364 ? -25.743 -8.492 17.020 1.00 83.50 364 THR A CA 1
ATOM 2838 C C . THR A 1 364 ? -27.074 -9.095 16.558 1.00 83.50 364 THR A C 1
ATOM 2840 O O . THR A 1 364 ? -27.373 -9.094 15.366 1.00 83.50 364 THR A O 1
ATOM 2843 N N . ARG A 1 365 ? -27.913 -9.560 17.493 1.00 82.94 365 ARG A N 1
ATOM 2844 C CA . ARG A 1 365 ? -29.263 -10.089 17.226 1.00 82.94 365 ARG A CA 1
ATOM 2845 C C . ARG A 1 365 ? -30.283 -9.206 17.945 1.00 82.94 365 ARG A C 1
ATO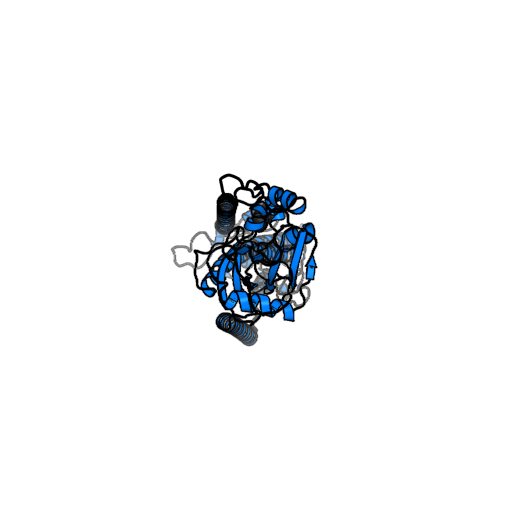M 2847 O O . ARG A 1 365 ? -30.461 -9.323 19.150 1.00 82.94 365 ARG A O 1
ATOM 2854 N N . ALA A 1 366 ? -30.897 -8.272 17.220 1.00 84.25 366 ALA A N 1
ATOM 2855 C CA . ALA A 1 366 ? -31.794 -7.291 17.827 1.00 84.25 366 ALA A CA 1
ATOM 2856 C C . ALA A 1 366 ? -33.202 -7.836 18.054 1.00 84.25 366 ALA A C 1
ATOM 2858 O O . ALA A 1 366 ? -33.803 -8.420 17.154 1.00 84.25 366 ALA A O 1
ATOM 2859 N N . LEU A 1 367 ? -33.735 -7.560 19.243 1.00 85.00 367 LEU A N 1
ATOM 2860 C CA . LEU A 1 367 ? -35.111 -7.843 19.636 1.00 85.00 367 LEU A CA 1
ATOM 2861 C C . LEU A 1 367 ? -35.757 -6.572 20.219 1.00 85.00 367 LEU A C 1
ATOM 2863 O O . LEU A 1 367 ? -35.099 -5.754 20.865 1.00 85.00 367 LEU A O 1
ATOM 2867 N N . GLY A 1 368 ? -37.061 -6.386 19.999 1.00 87.31 368 GLY A N 1
ATOM 2868 C CA . GLY A 1 368 ? -37.801 -5.232 20.526 1.00 87.31 368 GLY A CA 1
ATOM 2869 C C . GLY A 1 368 ? -37.337 -3.883 19.954 1.00 87.31 368 GLY A C 1
ATOM 2870 O O . GLY A 1 368 ? -37.307 -3.696 18.741 1.00 87.31 368 GLY A O 1
ATOM 2871 N N . GLU A 1 369 ? -36.996 -2.924 20.825 1.00 89.12 369 GLU A N 1
ATOM 2872 C CA . GLU A 1 369 ? -36.514 -1.581 20.448 1.00 89.12 369 GLU A CA 1
ATOM 2873 C C . GLU A 1 369 ? -34.982 -1.488 20.298 1.00 89.12 369 GLU A C 1
ATOM 2875 O O . GLU A 1 369 ? -34.428 -0.389 20.134 1.00 89.12 369 GLU A O 1
ATOM 2880 N N . GLN A 1 370 ? -34.275 -2.617 20.388 1.00 88.00 370 GLN A N 1
ATOM 2881 C CA . GLN A 1 370 ? -32.842 -2.679 20.123 1.00 88.00 370 GLN A CA 1
ATOM 2882 C C . GLN A 1 370 ? -32.541 -2.393 18.650 1.00 88.00 370 GLN A C 1
ATOM 2884 O O . GLN A 1 370 ? -33.376 -2.533 17.757 1.00 88.00 370 GLN A O 1
ATOM 2889 N N . ARG A 1 371 ? -31.308 -1.974 18.383 1.00 86.12 371 ARG A N 1
ATOM 2890 C CA . ARG A 1 371 ? -30.822 -1.701 17.034 1.00 86.12 371 ARG A CA 1
ATOM 2891 C C . ARG A 1 371 ? -29.915 -2.840 16.615 1.00 86.12 371 ARG A C 1
ATOM 2893 O O . ARG A 1 371 ? -28.898 -3.080 17.259 1.00 86.12 371 ARG A O 1
ATOM 2900 N N . SER A 1 372 ? -30.260 -3.503 15.519 1.00 80.81 372 SER A N 1
ATOM 2901 C CA . SER A 1 372 ? -29.329 -4.421 14.869 1.00 80.81 372 SER A CA 1
ATOM 2902 C C . SER A 1 372 ? -28.124 -3.618 14.386 1.00 80.81 372 SER A C 1
ATOM 2904 O O . SER A 1 372 ? -28.276 -2.553 13.776 1.00 80.81 372 SER A O 1
ATOM 2906 N N . THR A 1 373 ? -26.924 -4.101 14.692 1.00 68.25 373 THR A N 1
ATOM 2907 C CA . THR A 1 373 ? -25.734 -3.673 13.967 1.00 68.25 373 THR A CA 1
ATOM 2908 C C . THR A 1 373 ? -25.481 -4.658 12.840 1.00 68.25 373 THR A C 1
ATOM 2910 O O . THR A 1 373 ? -25.463 -5.868 13.041 1.00 68.25 373 THR A O 1
ATOM 2913 N N . TYR A 1 374 ? -25.222 -4.133 11.647 1.00 56.31 374 TYR A N 1
ATOM 2914 C CA . TYR A 1 374 ? -24.557 -4.907 10.605 1.00 56.31 374 TYR A CA 1
ATOM 2915 C C . TYR A 1 374 ? -23.198 -5.370 11.136 1.00 56.31 374 TYR A C 1
ATOM 2917 O O . TYR A 1 374 ? -22.564 -4.570 11.817 1.00 56.31 374 TYR A O 1
ATOM 2925 N N . TYR A 1 375 ? -22.781 -6.604 10.808 1.00 55.50 375 TYR A N 1
ATOM 2926 C CA . TYR A 1 375 ? -21.593 -7.402 11.213 1.00 55.50 375 TYR A CA 1
ATOM 2927 C C . TYR A 1 375 ? -20.247 -6.694 11.549 1.00 55.50 375 TYR A C 1
ATOM 2929 O O . TYR A 1 375 ? -19.288 -7.345 11.955 1.00 55.50 375 TYR A O 1
ATOM 2937 N N . LEU A 1 376 ? -20.132 -5.376 11.400 1.00 57.41 376 LEU A N 1
ATOM 2938 C CA . LEU A 1 376 ? -18.994 -4.536 11.749 1.00 57.41 376 LEU A CA 1
ATOM 2939 C C . LEU A 1 376 ? -19.190 -3.857 13.120 1.00 57.41 376 LEU A C 1
ATOM 2941 O O . LEU A 1 376 ? -20.143 -3.112 13.356 1.00 57.41 376 LEU A O 1
ATOM 2945 N N . GLN A 1 377 ? -18.215 -4.035 14.017 1.00 69.75 377 GLN A N 1
ATOM 2946 C CA . GLN A 1 377 ? -18.161 -3.363 15.328 1.00 69.75 377 GLN A CA 1
ATOM 2947 C C . GLN A 1 377 ? -18.149 -1.821 15.214 1.00 69.75 377 GLN A C 1
ATOM 2949 O O . GLN A 1 377 ? -18.624 -1.114 16.111 1.00 69.75 377 GLN A O 1
ATOM 2954 N N . LEU A 1 378 ? -17.649 -1.288 14.096 1.00 83.38 378 LEU A N 1
ATOM 2955 C CA . LEU A 1 378 ? -17.403 0.132 13.859 1.00 83.38 378 LEU A CA 1
ATOM 2956 C C . LEU A 1 378 ? -18.526 0.781 13.013 1.00 83.38 378 LEU A C 1
ATOM 2958 O O . LEU A 1 378 ? -18.965 0.177 12.036 1.00 83.38 378 LEU A O 1
ATOM 2962 N N . PRO A 1 379 ? -18.988 2.011 13.326 1.00 85.38 379 PRO A N 1
ATOM 2963 C CA . PRO A 1 379 ? -19.979 2.706 12.499 1.00 85.38 379 PRO A CA 1
ATOM 2964 C C . PRO A 1 379 ? -19.441 2.999 11.089 1.00 85.38 379 PRO A C 1
ATOM 2966 O O . PRO A 1 379 ? -18.261 3.318 10.929 1.00 85.38 379 PRO A O 1
ATOM 2969 N N . TYR A 1 380 ? -20.316 2.985 10.075 1.00 84.56 380 TYR A N 1
ATOM 2970 C CA . TYR A 1 380 ? -19.940 3.196 8.665 1.00 84.56 380 TYR A CA 1
ATOM 2971 C C . TYR A 1 380 ? -19.162 4.492 8.408 1.00 84.56 380 TYR A C 1
ATOM 2973 O O . TYR A 1 380 ? -18.269 4.507 7.568 1.00 84.56 380 TYR A O 1
ATOM 2981 N N . SER A 1 381 ? -19.429 5.554 9.175 1.00 88.56 381 SER A N 1
ATOM 2982 C CA . SER A 1 381 ? -18.705 6.828 9.076 1.00 88.56 381 SER A CA 1
ATOM 2983 C C . SER A 1 381 ? -17.208 6.721 9.385 1.00 88.56 381 SER A C 1
ATOM 2985 O O . SER A 1 381 ? -16.452 7.608 9.012 1.00 88.56 381 SER A O 1
ATOM 2987 N N . LEU A 1 382 ? -16.781 5.676 10.101 1.00 90.31 382 LEU A N 1
ATOM 2988 C CA . LEU A 1 382 ? -15.371 5.380 10.370 1.00 90.31 382 LEU A CA 1
ATOM 2989 C C . LEU A 1 382 ? -14.902 4.148 9.584 1.00 90.31 382 LEU A C 1
ATOM 2991 O O . LEU A 1 382 ? -13.790 4.155 9.065 1.00 90.31 382 LEU A O 1
ATOM 2995 N N . ALA A 1 383 ? -15.756 3.129 9.440 1.00 90.06 383 ALA A N 1
ATOM 2996 C CA . ALA A 1 383 ? -15.412 1.891 8.743 1.00 90.06 383 ALA A CA 1
ATOM 2997 C C . ALA A 1 383 ? -15.189 2.094 7.240 1.00 90.06 383 ALA A C 1
ATOM 2999 O O . ALA A 1 383 ? -14.197 1.608 6.705 1.00 90.06 383 ALA A O 1
ATOM 3000 N N . VAL A 1 384 ? -16.067 2.840 6.558 1.00 91.88 384 VAL A N 1
ATOM 3001 C CA . VAL A 1 384 ? -15.948 3.055 5.107 1.00 91.88 384 VAL A CA 1
ATOM 3002 C C . VAL A 1 384 ? -14.672 3.833 4.765 1.00 91.88 384 VAL A C 1
ATOM 3004 O O . VAL A 1 384 ? -13.906 3.333 3.941 1.00 91.88 384 VAL A O 1
ATOM 3007 N N . PRO A 1 385 ? -14.352 4.976 5.413 1.00 93.56 385 PRO A N 1
ATOM 3008 C CA . PRO A 1 385 ? -13.081 5.658 5.165 1.00 93.56 385 PRO A CA 1
ATOM 3009 C C . PRO A 1 385 ? -11.857 4.796 5.484 1.00 93.56 385 PRO A C 1
ATOM 3011 O O . PRO A 1 385 ? -10.881 4.820 4.737 1.00 93.56 385 PRO A O 1
ATOM 3014 N N . GLN A 1 386 ? -11.895 4.009 6.562 1.00 93.19 386 GLN A N 1
ATOM 3015 C CA . GLN A 1 386 ? -10.794 3.120 6.937 1.00 93.19 386 GLN A CA 1
ATOM 3016 C C . GLN A 1 386 ? -10.562 2.017 5.893 1.00 93.19 386 GLN A C 1
ATOM 3018 O O . GLN A 1 386 ? -9.422 1.754 5.516 1.00 93.19 386 GLN A O 1
ATOM 3023 N N . ILE A 1 387 ? -11.627 1.382 5.400 1.00 93.44 387 ILE A N 1
ATOM 3024 C CA . ILE A 1 387 ? -11.529 0.355 4.356 1.00 93.44 387 ILE A CA 1
ATOM 3025 C C . ILE A 1 387 ? -11.052 0.987 3.045 1.00 93.44 387 ILE A C 1
ATOM 3027 O O . ILE A 1 387 ? -10.123 0.475 2.429 1.00 93.44 387 ILE A O 1
ATOM 3031 N N . ALA A 1 388 ? -11.624 2.127 2.647 1.00 95.25 388 ALA A N 1
ATOM 3032 C CA . ALA A 1 388 ? -11.234 2.828 1.425 1.00 95.25 388 ALA A CA 1
ATOM 3033 C C . ALA A 1 388 ? -9.753 3.241 1.443 1.00 95.25 388 ALA A C 1
ATOM 3035 O O . ALA A 1 388 ? -9.030 3.006 0.477 1.00 95.25 388 ALA A O 1
ATOM 3036 N N . THR A 1 389 ? -9.277 3.804 2.558 1.00 94.75 389 THR A N 1
ATOM 3037 C CA . THR A 1 389 ? -7.858 4.166 2.720 1.00 94.75 389 THR A CA 1
ATOM 3038 C C . THR A 1 389 ? -6.951 2.941 2.758 1.00 94.75 389 THR A C 1
ATOM 3040 O O . THR A 1 389 ? -5.882 2.975 2.158 1.00 94.75 389 THR A O 1
ATOM 3043 N N . SER A 1 390 ? -7.378 1.837 3.379 1.00 94.88 390 SER A N 1
ATOM 3044 C CA . SER A 1 390 ? -6.641 0.570 3.339 1.00 94.88 390 SER A CA 1
ATOM 3045 C C . SER A 1 390 ? -6.496 0.051 1.906 1.00 94.88 390 SER A C 1
ATOM 3047 O O . SER A 1 390 ? -5.373 -0.198 1.471 1.00 94.88 390 SER A O 1
ATOM 3049 N N . ILE A 1 391 ? -7.592 -0.014 1.141 1.00 95.69 391 ILE A N 1
ATOM 3050 C CA . ILE A 1 391 ? -7.576 -0.410 -0.277 1.00 95.69 391 ILE A CA 1
ATOM 3051 C C . ILE A 1 391 ? -6.621 0.488 -1.072 1.00 95.69 391 ILE A C 1
ATOM 3053 O O . ILE A 1 391 ? -5.782 -0.017 -1.817 1.00 95.69 391 ILE A O 1
ATOM 3057 N N . ALA A 1 392 ? -6.703 1.807 -0.879 1.00 95.69 392 ALA A N 1
ATOM 3058 C CA . ALA A 1 392 ? -5.840 2.763 -1.565 1.00 95.69 392 ALA A CA 1
ATOM 3059 C C . ALA A 1 392 ? -4.352 2.545 -1.242 1.00 95.69 392 ALA A C 1
ATOM 3061 O O . ALA A 1 392 ? -3.530 2.520 -2.155 1.00 95.69 392 ALA A O 1
ATOM 3062 N N . VAL A 1 393 ? -3.991 2.337 0.029 1.00 95.50 393 VAL A N 1
ATOM 3063 C CA . VAL A 1 393 ? -2.596 2.086 0.428 1.00 95.50 393 VAL A CA 1
ATOM 3064 C C . VAL A 1 393 ? -2.087 0.760 -0.146 1.00 95.50 393 VAL A C 1
ATOM 3066 O O . VAL A 1 393 ? -0.996 0.732 -0.711 1.00 95.50 393 VAL A O 1
ATOM 3069 N N . HIS A 1 394 ? -2.875 -0.317 -0.070 1.00 94.38 394 HIS A N 1
ATOM 3070 C CA . HIS A 1 394 ? -2.509 -1.613 -0.656 1.00 94.38 394 HIS A CA 1
ATOM 3071 C C . HIS A 1 394 ? -2.301 -1.517 -2.175 1.00 94.38 394 HIS A C 1
ATOM 3073 O O . HIS A 1 394 ? -1.316 -2.045 -2.704 1.00 94.38 394 HIS A O 1
ATOM 3079 N N . TYR A 1 395 ? -3.181 -0.786 -2.866 1.00 94.56 395 TYR A N 1
ATOM 3080 C CA . TYR A 1 395 ? -3.051 -0.510 -4.294 1.00 94.56 395 TYR A CA 1
ATOM 3081 C C . TYR A 1 395 ? -1.771 0.274 -4.606 1.00 94.56 395 TYR A C 1
ATOM 3083 O O . TYR A 1 395 ? -0.968 -0.175 -5.421 1.00 94.56 395 TYR A O 1
ATOM 3091 N N . ILE A 1 396 ? -1.518 1.396 -3.928 1.00 94.12 396 ILE A N 1
ATOM 3092 C CA . ILE A 1 396 ? -0.318 2.214 -4.166 1.00 94.12 396 ILE A CA 1
ATOM 3093 C C . ILE A 1 396 ? 0.961 1.414 -3.896 1.00 94.12 396 ILE A C 1
ATOM 3095 O O . ILE A 1 396 ? 1.919 1.514 -4.664 1.00 94.12 396 ILE A O 1
ATOM 3099 N N . VAL A 1 397 ? 0.978 0.574 -2.858 1.00 93.81 397 VAL A N 1
ATOM 3100 C CA . VAL A 1 397 ? 2.135 -0.283 -2.567 1.00 93.81 397 VAL A CA 1
ATOM 3101 C C . VAL A 1 397 ? 2.342 -1.343 -3.648 1.00 93.81 397 VAL A C 1
ATOM 3103 O O . VAL A 1 397 ? 3.489 -1.589 -4.014 1.00 93.81 397 VAL A O 1
ATOM 3106 N N . SER A 1 398 ? 1.272 -1.878 -4.249 1.00 91.62 398 SER A N 1
ATOM 3107 C CA . SER A 1 398 ? 1.391 -2.799 -5.395 1.00 91.62 398 SER A CA 1
ATOM 3108 C C . SER A 1 398 ? 2.044 -2.155 -6.622 1.00 91.62 398 SER A C 1
ATOM 3110 O O . SER A 1 398 ? 2.684 -2.842 -7.408 1.00 91.62 398 SER A O 1
ATOM 3112 N N . GLN A 1 399 ? 1.915 -0.832 -6.764 1.00 91.88 399 GLN A N 1
ATOM 3113 C CA . GLN A 1 399 ? 2.557 -0.060 -7.829 1.00 91.88 399 GLN A CA 1
ATOM 3114 C C . GLN A 1 399 ? 3.937 0.474 -7.411 1.00 91.88 399 GLN A C 1
ATOM 3116 O O . GLN A 1 399 ? 4.733 0.860 -8.260 1.00 91.88 399 GLN A O 1
ATOM 3121 N N . SER A 1 400 ? 4.237 0.493 -6.109 1.00 93.81 400 SER A N 1
ATOM 3122 C CA . SER A 1 400 ? 5.517 0.943 -5.548 1.00 93.81 400 SER A CA 1
ATOM 3123 C C . SER A 1 400 ? 6.630 -0.078 -5.724 1.00 93.81 400 SER A C 1
ATOM 3125 O O . SER A 1 400 ? 7.731 0.297 -6.119 1.00 93.81 400 SER A O 1
ATOM 3127 N N . VAL A 1 401 ? 6.353 -1.346 -5.410 1.00 92.62 401 VAL A N 1
ATOM 3128 C CA . VAL A 1 401 ? 7.305 -2.459 -5.501 1.00 92.62 401 VAL A CA 1
ATOM 3129 C C . VAL A 1 401 ? 6.560 -3.677 -6.020 1.00 92.62 401 VAL A C 1
ATOM 3131 O O . VAL A 1 401 ? 5.556 -4.087 -5.443 1.00 92.62 401 VAL A O 1
ATOM 3134 N N . PHE A 1 402 ? 7.061 -4.264 -7.099 1.00 90.75 402 PHE A N 1
ATOM 3135 C CA . PHE A 1 402 ? 6.413 -5.380 -7.774 1.00 90.75 402 PHE A CA 1
ATOM 3136 C C . PHE A 1 402 ? 7.453 -6.356 -8.312 1.00 90.75 402 PHE A C 1
ATOM 3138 O O . PHE A 1 402 ? 8.549 -5.975 -8.725 1.00 90.75 402 PHE A O 1
ATOM 3145 N N . ALA A 1 403 ? 7.125 -7.646 -8.301 1.00 89.50 403 ALA A N 1
ATOM 3146 C CA . ALA A 1 403 ? 7.962 -8.631 -8.970 1.00 89.50 403 ALA A CA 1
ATOM 3147 C C . ALA A 1 403 ? 7.817 -8.446 -10.484 1.00 89.50 403 ALA A C 1
ATOM 3149 O O . ALA A 1 403 ? 6.732 -8.128 -10.965 1.00 89.50 403 ALA A O 1
ATOM 3150 N N . SER A 1 404 ? 8.891 -8.638 -11.240 1.00 84.56 404 SER A N 1
ATOM 3151 C CA . SER A 1 404 ? 8.859 -8.538 -12.696 1.00 84.56 404 SER A CA 1
ATOM 3152 C C . SER A 1 404 ? 9.539 -9.735 -13.345 1.00 84.56 404 SER A C 1
ATOM 3154 O O . SER A 1 404 ? 10.605 -10.179 -12.907 1.00 84.56 404 SER A O 1
ATOM 3156 N N . ARG A 1 405 ? 8.903 -10.261 -14.391 1.00 82.75 405 ARG A N 1
ATOM 3157 C CA . ARG A 1 405 ? 9.450 -11.300 -15.261 1.00 82.75 405 ARG A CA 1
ATOM 3158 C C . ARG A 1 405 ? 9.325 -10.840 -16.702 1.00 82.75 405 ARG A C 1
ATOM 3160 O O . ARG A 1 405 ? 8.240 -10.510 -17.165 1.00 82.75 405 ARG A O 1
ATOM 3167 N N . VAL A 1 406 ? 10.447 -10.838 -17.395 1.00 77.75 406 VAL A N 1
ATOM 3168 C CA . VAL A 1 406 ? 10.597 -10.366 -18.758 1.00 77.75 406 VAL A CA 1
ATOM 3169 C C . VAL A 1 406 ? 11.096 -11.549 -19.594 1.00 77.75 406 VAL A C 1
ATOM 3171 O O . VAL A 1 406 ? 12.259 -11.926 -19.486 1.00 77.75 406 VAL A O 1
ATOM 3174 N N . GLN A 1 407 ? 10.226 -12.207 -20.357 1.00 77.56 407 GLN A N 1
ATOM 3175 C CA . GLN A 1 407 ? 10.622 -13.310 -21.243 1.00 77.56 407 GLN A CA 1
ATOM 3176 C C . GLN A 1 407 ? 11.245 -12.748 -22.506 1.00 77.56 407 GLN A C 1
ATOM 3178 O O . GLN A 1 407 ? 10.696 -11.811 -23.064 1.00 77.56 407 GLN A O 1
ATOM 3183 N N . ILE A 1 408 ? 12.350 -13.317 -22.969 1.00 74.94 408 ILE A N 1
ATOM 3184 C CA . ILE A 1 408 ? 13.062 -12.847 -24.148 1.00 74.94 408 ILE A CA 1
ATOM 3185 C C . ILE A 1 408 ? 12.912 -13.880 -25.268 1.00 74.94 408 ILE A C 1
ATOM 3187 O O . ILE A 1 408 ? 13.398 -14.997 -25.134 1.00 74.94 408 ILE A O 1
ATOM 3191 N N . TYR A 1 409 ? 12.244 -13.536 -26.364 1.00 73.69 409 TYR A N 1
ATOM 3192 C CA . TYR A 1 409 ? 12.084 -14.415 -27.532 1.00 73.69 409 TYR A CA 1
ATOM 3193 C C . TYR A 1 409 ? 13.215 -14.215 -28.530 1.00 73.69 409 TYR A C 1
ATOM 3195 O O . TYR A 1 409 ? 13.960 -13.253 -28.413 1.00 73.69 409 TYR A O 1
ATOM 3203 N N . ASP A 1 410 ? 13.363 -15.096 -29.508 1.00 69.06 410 ASP A N 1
ATOM 3204 C CA . ASP A 1 410 ? 14.374 -14.916 -30.548 1.00 69.06 410 ASP A CA 1
ATOM 3205 C C . ASP A 1 410 ? 13.908 -14.000 -31.701 1.00 69.06 410 ASP A C 1
ATOM 3207 O O . ASP A 1 410 ? 12.711 -13.795 -31.934 1.00 69.06 410 ASP A O 1
ATOM 3211 N N . TYR A 1 411 ? 14.868 -13.455 -32.448 1.00 66.44 411 TYR A N 1
ATOM 3212 C CA . TYR A 1 411 ? 14.647 -12.576 -33.597 1.00 66.44 411 TYR A CA 1
ATOM 3213 C C . TYR A 1 411 ? 14.249 -13.297 -34.890 1.00 66.44 411 TYR A C 1
ATOM 3215 O O . TYR A 1 411 ? 13.864 -12.650 -35.869 1.00 66.44 411 TYR A O 1
ATOM 3223 N N . LEU A 1 412 ? 14.301 -14.630 -34.892 1.00 65.81 412 LEU A N 1
ATOM 3224 C CA . LEU A 1 412 ? 14.046 -15.487 -36.053 1.00 65.81 412 LEU A CA 1
ATOM 3225 C C . LEU A 1 412 ? 12.558 -15.790 -36.312 1.00 65.81 412 LEU A C 1
ATOM 3227 O O . LEU A 1 412 ? 12.239 -16.608 -37.167 1.00 65.81 412 LEU A O 1
ATOM 3231 N N . ALA A 1 413 ? 11.626 -15.159 -35.588 1.00 61.03 413 ALA A N 1
ATOM 3232 C CA . ALA A 1 413 ? 10.176 -15.419 -35.672 1.00 61.03 413 ALA A CA 1
ATOM 3233 C C . ALA A 1 413 ? 9.713 -16.831 -35.289 1.00 61.03 413 ALA A C 1
ATOM 3235 O O . ALA A 1 413 ? 8.527 -17.123 -35.397 1.00 61.03 413 ALA A O 1
ATOM 3236 N N . GLN A 1 414 ? 10.604 -17.699 -34.812 1.00 64.38 414 GLN A N 1
ATOM 3237 C CA . GLN A 1 414 ? 10.289 -19.106 -34.544 1.00 64.38 414 GLN A CA 1
ATOM 3238 C C . GLN A 1 414 ? 9.510 -19.330 -33.235 1.00 64.38 414 GLN A C 1
ATOM 3240 O O . GLN A 1 414 ? 9.243 -20.468 -32.864 1.00 64.38 414 GLN A O 1
ATOM 3245 N N . GLY A 1 415 ? 9.161 -18.263 -32.507 1.00 62.69 415 GLY A N 1
ATOM 3246 C CA . GLY A 1 415 ? 8.422 -18.341 -31.241 1.00 62.69 415 GLY A CA 1
ATOM 3247 C C . GLY A 1 415 ? 9.202 -18.983 -30.087 1.00 62.69 415 GLY A C 1
ATOM 3248 O O . GLY A 1 415 ? 8.663 -19.113 -28.991 1.00 62.69 415 GLY A O 1
ATOM 3249 N N . GLN A 1 416 ? 10.465 -19.362 -30.296 1.00 65.62 416 GLN A N 1
ATOM 3250 C CA . GLN A 1 416 ? 11.299 -19.940 -29.251 1.00 65.62 416 GLN A CA 1
ATOM 3251 C C . GLN A 1 416 ? 11.769 -18.861 -28.269 1.00 65.62 416 GLN A C 1
ATOM 3253 O O . GLN A 1 416 ? 12.235 -17.786 -28.664 1.00 65.62 416 GLN A O 1
ATOM 3258 N N . GLN A 1 417 ? 11.619 -19.151 -26.974 1.00 67.69 417 GLN A N 1
ATOM 3259 C CA . GLN A 1 417 ? 12.164 -18.328 -25.900 1.00 67.69 417 GLN A CA 1
ATOM 3260 C C . GLN A 1 417 ? 13.693 -18.465 -25.914 1.00 67.69 417 GLN A C 1
ATOM 3262 O O . GLN A 1 417 ? 14.219 -19.556 -25.711 1.00 67.69 417 GLN A O 1
ATOM 3267 N N . PHE A 1 418 ? 14.393 -17.358 -26.150 1.00 70.75 418 PHE A N 1
ATOM 3268 C CA . PHE A 1 418 ? 15.853 -17.282 -26.133 1.00 70.75 418 PHE A CA 1
ATOM 3269 C C . PHE A 1 418 ? 16.385 -17.189 -24.699 1.00 70.75 418 PHE A C 1
ATOM 3271 O O . PHE A 1 418 ? 17.378 -17.823 -24.354 1.00 70.75 418 PHE A O 1
ATOM 3278 N N . ASP A 1 419 ? 15.735 -16.384 -23.856 1.00 72.31 419 ASP A N 1
ATOM 3279 C CA . ASP A 1 419 ? 16.253 -16.027 -22.534 1.00 72.31 419 ASP A CA 1
ATOM 3280 C C . ASP A 1 419 ? 15.121 -15.510 -21.628 1.00 72.31 419 ASP A C 1
ATOM 3282 O O . ASP A 1 419 ? 13.978 -15.347 -22.057 1.00 72.31 419 ASP A O 1
ATOM 3286 N N . GLU A 1 420 ? 15.396 -15.262 -20.354 1.00 76.56 420 GLU A N 1
ATOM 3287 C CA . GLU A 1 420 ? 14.469 -14.571 -19.464 1.00 76.56 420 GLU A CA 1
ATOM 3288 C C . GLU A 1 420 ? 15.198 -13.702 -18.440 1.00 76.56 420 GLU A C 1
ATOM 3290 O O . GLU A 1 420 ? 16.310 -13.971 -17.984 1.00 76.56 420 GLU A O 1
ATOM 3295 N N . TYR A 1 421 ? 14.518 -12.639 -18.043 1.00 77.38 421 TYR A N 1
ATOM 3296 C CA . TYR A 1 421 ? 14.991 -11.668 -17.083 1.00 77.38 421 TYR A CA 1
ATOM 3297 C C . TYR A 1 421 ? 13.996 -11.568 -15.932 1.00 77.38 421 TYR A C 1
ATOM 3299 O O . TYR A 1 421 ? 12.791 -11.428 -16.128 1.00 77.38 421 TYR A O 1
ATOM 3307 N N . ARG A 1 422 ? 14.492 -11.677 -14.702 1.00 85.62 422 ARG A N 1
ATOM 3308 C CA . ARG A 1 422 ? 13.683 -11.634 -13.482 1.00 85.62 422 ARG A CA 1
ATOM 3309 C C . ARG A 1 422 ? 14.282 -10.584 -12.566 1.00 85.62 422 ARG A C 1
ATOM 3311 O O . ARG A 1 422 ? 15.484 -10.604 -12.313 1.00 85.62 422 ARG A O 1
ATOM 3318 N N . ALA A 1 423 ? 13.454 -9.668 -12.091 1.00 88.25 423 ALA A N 1
ATOM 3319 C CA . ALA A 1 423 ? 13.907 -8.581 -11.237 1.00 88.25 423 ALA A CA 1
ATOM 3320 C C . ALA A 1 423 ? 12.782 -8.082 -10.334 1.00 88.25 423 ALA A C 1
ATOM 3322 O O . ALA A 1 423 ? 11.599 -8.304 -10.600 1.00 88.25 423 ALA A O 1
ATOM 3323 N N . LEU A 1 424 ? 13.148 -7.361 -9.280 1.00 90.38 424 LEU A N 1
ATOM 3324 C CA . LEU A 1 424 ? 12.195 -6.578 -8.504 1.00 90.38 424 LEU A CA 1
ATOM 3325 C C . LEU A 1 424 ? 12.099 -5.179 -9.122 1.00 90.38 424 LEU A C 1
ATOM 3327 O O . LEU A 1 424 ? 13.089 -4.450 -9.151 1.00 90.38 424 LEU A O 1
ATOM 3331 N N . GLY A 1 425 ? 10.929 -4.828 -9.645 1.00 91.12 425 GLY A N 1
ATOM 3332 C CA . GLY A 1 425 ? 10.631 -3.492 -10.145 1.00 91.12 425 GLY A CA 1
ATOM 3333 C C . GLY A 1 425 ? 10.171 -2.573 -9.019 1.00 91.12 425 GLY A C 1
ATOM 3334 O O . GLY A 1 425 ? 9.526 -3.012 -8.063 1.00 91.12 425 GLY A O 1
ATOM 3335 N N . PHE A 1 426 ? 10.491 -1.287 -9.133 1.00 93.25 426 PHE A N 1
ATOM 3336 C CA . PHE A 1 426 ? 9.961 -0.258 -8.247 1.00 93.25 426 PHE A CA 1
ATOM 3337 C C . PHE A 1 426 ? 9.563 1.010 -9.012 1.00 93.25 426 PHE A C 1
ATOM 3339 O O . PHE A 1 426 ? 10.077 1.295 -10.095 1.00 93.25 426 PHE A O 1
ATOM 3346 N N . SER A 1 427 ? 8.655 1.796 -8.429 1.00 93.88 427 SER A N 1
ATOM 3347 C CA . SER A 1 427 ? 8.218 3.096 -8.953 1.00 93.88 427 SER A CA 1
ATOM 3348 C C . SER A 1 427 ? 8.373 4.173 -7.882 1.00 93.88 427 SER A C 1
ATOM 3350 O O . SER A 1 427 ? 7.641 4.201 -6.891 1.00 93.88 427 SER A O 1
ATOM 3352 N N . ALA A 1 428 ? 9.321 5.092 -8.089 1.00 93.06 428 ALA A N 1
ATOM 3353 C CA . ALA A 1 428 ? 9.604 6.171 -7.140 1.00 93.06 428 ALA A CA 1
ATOM 3354 C C . ALA A 1 428 ? 8.381 7.072 -6.899 1.00 93.06 428 ALA A C 1
ATOM 3356 O O . ALA A 1 428 ? 8.107 7.445 -5.760 1.00 93.06 428 ALA A O 1
ATOM 3357 N N . ILE A 1 429 ? 7.601 7.371 -7.946 1.00 94.12 429 ILE A N 1
ATOM 3358 C CA . ILE A 1 429 ? 6.403 8.208 -7.815 1.00 94.12 429 ILE A CA 1
ATOM 3359 C C . ILE A 1 429 ? 5.305 7.523 -6.990 1.00 94.12 429 ILE A C 1
ATOM 3361 O O . ILE A 1 429 ? 4.654 8.180 -6.178 1.00 94.12 429 ILE A O 1
ATOM 3365 N N . ALA A 1 430 ? 5.135 6.204 -7.131 1.00 95.12 430 ALA A N 1
ATOM 3366 C CA . ALA A 1 430 ? 4.191 5.450 -6.312 1.00 95.12 430 ALA A CA 1
ATOM 3367 C C . ALA A 1 430 ? 4.637 5.390 -4.843 1.00 95.12 430 ALA A C 1
ATOM 3369 O O . ALA A 1 430 ? 3.809 5.585 -3.955 1.00 95.12 430 ALA A O 1
ATOM 3370 N N . ILE A 1 431 ? 5.942 5.239 -4.583 1.00 95.88 431 ILE A N 1
ATOM 3371 C CA . ILE A 1 431 ? 6.495 5.294 -3.221 1.00 95.88 431 ILE A CA 1
ATOM 3372 C C . ILE A 1 431 ? 6.223 6.666 -2.584 1.00 95.88 431 ILE A C 1
ATOM 3374 O O . ILE A 1 431 ? 5.736 6.730 -1.455 1.00 95.88 431 ILE A O 1
ATOM 3378 N N . ILE A 1 432 ? 6.470 7.763 -3.309 1.00 96.00 432 ILE A N 1
ATOM 3379 C CA . ILE A 1 432 ? 6.199 9.131 -2.831 1.00 96.00 432 ILE A CA 1
ATOM 3380 C C . ILE A 1 432 ? 4.705 9.324 -2.544 1.00 96.00 432 ILE A C 1
ATOM 3382 O O . ILE A 1 432 ? 4.346 9.818 -1.474 1.00 96.00 432 ILE A O 1
ATOM 3386 N N . ALA A 1 433 ? 3.824 8.894 -3.453 1.00 96.31 433 ALA A N 1
ATOM 3387 C CA . ALA A 1 433 ? 2.378 8.946 -3.240 1.00 96.31 433 ALA A CA 1
ATOM 3388 C C . ALA A 1 433 ? 1.955 8.152 -1.988 1.00 96.31 433 ALA A C 1
ATOM 3390 O O . ALA A 1 433 ? 1.113 8.612 -1.214 1.00 96.31 433 ALA A O 1
ATOM 3391 N N . GLY A 1 434 ? 2.587 6.998 -1.753 1.00 96.50 434 GLY A N 1
ATOM 3392 C CA . GLY A 1 434 ? 2.393 6.181 -0.558 1.00 96.50 434 GLY A CA 1
ATOM 3393 C C . GLY A 1 434 ? 2.803 6.901 0.726 1.00 96.50 434 GLY A C 1
ATOM 3394 O O . GLY A 1 434 ? 2.031 6.906 1.681 1.00 96.50 434 GLY A O 1
ATOM 3395 N N . ILE A 1 435 ? 3.963 7.568 0.739 1.00 97.38 435 ILE A N 1
ATOM 3396 C CA . ILE A 1 435 ? 4.446 8.365 1.883 1.00 97.38 435 ILE A CA 1
ATOM 3397 C C . ILE A 1 435 ? 3.449 9.476 2.228 1.00 97.38 435 ILE A C 1
ATOM 3399 O O . ILE A 1 435 ? 3.079 9.638 3.393 1.00 97.38 435 ILE A O 1
ATOM 3403 N N . VAL A 1 436 ? 2.985 10.216 1.217 1.00 97.25 436 VAL A N 1
ATOM 3404 C CA . VAL A 1 436 ? 2.029 11.318 1.396 1.00 97.25 436 VAL A CA 1
ATOM 3405 C C . VAL A 1 436 ? 0.711 10.799 1.973 1.00 97.25 436 VAL A C 1
ATOM 3407 O O . VAL A 1 436 ? 0.247 11.304 2.997 1.00 97.25 436 VAL A O 1
ATOM 3410 N N . LEU A 1 437 ? 0.129 9.756 1.373 1.00 96.81 437 LEU A N 1
ATOM 3411 C CA . LEU A 1 437 ? -1.118 9.166 1.864 1.00 96.81 437 LEU A CA 1
ATOM 3412 C C . LEU A 1 437 ? -0.965 8.623 3.293 1.00 96.81 437 LEU A C 1
ATOM 3414 O O . LEU A 1 437 ? -1.828 8.856 4.140 1.00 96.81 437 LEU A O 1
ATOM 3418 N N . TRP A 1 438 ? 0.143 7.940 3.585 1.00 97.56 438 TRP A N 1
ATOM 3419 C CA . TRP A 1 438 ? 0.407 7.366 4.905 1.00 97.56 438 TRP A CA 1
ATOM 3420 C C . TRP A 1 438 ? 0.532 8.434 5.994 1.00 97.56 438 TRP A C 1
ATOM 3422 O O . TRP A 1 438 ? -0.018 8.279 7.088 1.00 97.56 438 TRP A O 1
ATOM 3432 N N . PHE A 1 439 ? 1.187 9.555 5.682 1.00 97.12 439 PHE A N 1
ATOM 3433 C CA . PHE A 1 439 ? 1.265 10.707 6.576 1.00 97.12 439 PHE A CA 1
ATOM 3434 C C . PHE A 1 439 ? -0.126 11.268 6.903 1.00 97.12 439 PHE A C 1
ATOM 3436 O O . PHE A 1 439 ? -0.441 11.487 8.076 1.00 97.12 439 PHE A O 1
ATOM 3443 N N . PHE A 1 440 ? -0.993 11.431 5.898 1.00 97.00 440 PHE A N 1
ATOM 3444 C CA . PHE A 1 440 ? -2.365 11.894 6.123 1.00 97.00 440 PHE A CA 1
ATOM 3445 C C . PHE A 1 440 ? -3.188 10.921 6.971 1.00 97.00 440 PHE A C 1
ATOM 3447 O O . PHE A 1 440 ? -3.941 11.367 7.835 1.00 97.00 440 PHE A O 1
ATOM 3454 N N . ILE A 1 441 ? -3.016 9.607 6.794 1.00 96.62 441 ILE A N 1
ATOM 3455 C CA . ILE A 1 441 ? -3.688 8.596 7.627 1.00 96.62 441 ILE A CA 1
ATOM 3456 C C . ILE A 1 441 ? -3.253 8.726 9.094 1.00 96.62 441 ILE A C 1
ATOM 3458 O O . ILE A 1 441 ? -4.101 8.736 9.990 1.00 96.62 441 ILE A O 1
ATOM 3462 N N . MET A 1 442 ? -1.950 8.880 9.356 1.00 96.75 442 MET A N 1
ATOM 3463 C CA . MET A 1 442 ? -1.438 9.108 10.714 1.00 96.75 442 MET A CA 1
ATOM 3464 C C . MET A 1 442 ? -1.995 10.394 11.336 1.00 96.75 442 MET A C 1
ATOM 3466 O O . MET A 1 442 ? -2.447 10.380 12.484 1.00 96.75 442 MET A O 1
ATOM 3470 N N . ALA A 1 443 ? -1.989 11.494 10.579 1.00 96.31 443 ALA A N 1
ATOM 3471 C CA . ALA A 1 443 ? -2.500 12.782 11.037 1.00 96.31 443 ALA A CA 1
ATOM 3472 C C . ALA A 1 443 ? -4.009 12.727 11.324 1.00 96.31 443 ALA A C 1
ATOM 3474 O O . ALA A 1 443 ? -4.456 13.211 12.365 1.00 96.31 443 ALA A O 1
ATOM 3475 N N . ALA A 1 444 ? -4.790 12.082 10.452 1.00 95.50 444 ALA A N 1
ATOM 3476 C CA . ALA A 1 444 ? -6.226 11.894 10.633 1.00 95.50 444 ALA A CA 1
ATOM 3477 C C . ALA A 1 444 ? -6.535 11.069 11.889 1.00 95.50 444 ALA A C 1
ATOM 3479 O O . ALA A 1 444 ? -7.401 11.450 12.678 1.00 95.50 444 ALA A O 1
ATOM 3480 N N . LEU A 1 445 ? -5.797 9.978 12.127 1.00 95.38 445 LEU A N 1
ATOM 3481 C CA . LEU A 1 445 ? -5.977 9.152 13.321 1.00 95.38 445 LEU A CA 1
ATOM 3482 C C . LEU A 1 445 ? -5.680 9.937 14.610 1.00 95.38 445 LEU A C 1
ATOM 3484 O O . LEU A 1 445 ? -6.449 9.855 15.571 1.00 95.38 445 LEU A O 1
ATOM 3488 N N . LEU A 1 446 ? -4.604 10.732 14.625 1.00 94.06 446 LEU A N 1
ATOM 3489 C CA . LEU A 1 446 ? -4.277 11.597 15.761 1.00 94.06 446 LEU A CA 1
ATOM 3490 C C . LEU A 1 446 ? -5.347 12.679 15.970 1.00 94.06 446 LEU A C 1
ATOM 3492 O O . LEU A 1 446 ? -5.785 12.897 17.101 1.00 94.06 446 LEU A O 1
ATOM 3496 N N . GLY A 1 447 ? -5.806 13.307 14.884 1.00 94.06 447 GLY A N 1
ATOM 3497 C CA . GLY A 1 447 ? -6.862 14.320 14.895 1.00 94.06 447 GLY A CA 1
ATOM 3498 C C . GLY A 1 447 ? -8.179 13.791 15.465 1.00 94.06 447 GLY A C 1
ATOM 3499 O O . GLY A 1 447 ? -8.784 14.440 16.319 1.00 94.06 447 GLY A O 1
ATOM 3500 N N . LEU A 1 448 ? -8.580 12.571 15.092 1.00 92.50 448 LEU A N 1
ATOM 3501 C CA . LEU A 1 448 ? -9.737 11.890 15.686 1.00 92.50 448 LEU A CA 1
ATOM 3502 C C . LEU A 1 448 ? -9.561 11.659 17.194 1.00 92.50 448 LEU A C 1
ATOM 3504 O O . LEU A 1 448 ? -10.521 11.788 17.951 1.00 92.50 448 LEU A O 1
ATOM 3508 N N . GLY A 1 449 ? -8.338 11.389 17.658 1.00 90.00 449 GLY A N 1
ATOM 3509 C CA . GLY A 1 449 ? -8.029 11.265 19.085 1.00 90.00 449 GLY A CA 1
ATOM 3510 C C . GLY A 1 449 ? -8.280 12.550 19.889 1.00 90.00 449 GLY A C 1
ATOM 3511 O O . GLY A 1 449 ? -8.599 12.485 21.081 1.00 90.00 449 GLY A O 1
ATOM 3512 N N . LEU A 1 450 ? -8.187 13.725 19.262 1.00 90.12 450 LEU A N 1
ATOM 3513 C CA . LEU A 1 450 ? -8.410 15.014 19.928 1.00 90.12 450 LEU A CA 1
ATOM 3514 C C . LEU A 1 450 ? -9.896 15.317 20.175 1.00 90.12 450 LEU A C 1
ATOM 3516 O O . LEU A 1 450 ? -10.211 16.168 21.013 1.00 90.12 450 LEU A O 1
ATOM 3520 N N . VAL A 1 451 ? -10.806 14.598 19.508 1.00 89.56 451 VAL A N 1
ATOM 3521 C CA . VAL A 1 451 ? -12.256 14.747 19.679 1.00 89.56 451 VAL A CA 1
ATOM 3522 C C . VAL A 1 451 ? -12.654 14.442 21.127 1.00 89.56 451 VAL A C 1
ATOM 3524 O O . VAL A 1 451 ? -12.188 13.486 21.749 1.00 89.56 451 VAL A O 1
ATOM 3527 N N . LYS A 1 452 ? -13.524 15.281 21.696 1.00 86.50 452 LYS A N 1
ATOM 3528 C CA . LYS A 1 452 ? -13.978 15.179 23.089 1.00 86.50 452 LYS A CA 1
ATOM 3529 C C . LYS A 1 452 ? -15.383 14.579 23.158 1.00 86.50 452 LYS A C 1
ATOM 3531 O O . LYS A 1 452 ? -16.285 15.046 22.466 1.00 86.50 452 LYS A O 1
ATOM 3536 N N . ASN A 1 453 ? -15.586 13.594 24.034 1.00 84.12 453 ASN A N 1
ATOM 3537 C CA . ASN A 1 453 ? -16.929 13.129 24.382 1.00 84.12 453 ASN A CA 1
ATOM 3538 C C . ASN A 1 453 ? -17.635 14.119 25.316 1.00 84.12 453 ASN A C 1
ATOM 3540 O O . ASN A 1 453 ? -16.993 14.821 26.105 1.00 84.12 453 ASN A O 1
ATOM 3544 N N . ARG A 1 454 ? -18.972 14.149 25.252 1.00 83.62 454 ARG A N 1
ATOM 3545 C CA . ARG A 1 454 ? -19.773 14.857 26.258 1.00 83.62 454 ARG A CA 1
ATOM 3546 C C . ARG A 1 454 ? -19.605 14.158 27.622 1.00 83.62 454 ARG A C 1
ATOM 3548 O O . ARG A 1 454 ? -19.583 12.927 27.648 1.00 83.62 454 ARG A O 1
ATOM 3555 N N . PRO A 1 455 ? -19.397 14.910 28.717 1.00 82.94 455 PRO A N 1
ATOM 3556 C CA . PRO A 1 455 ? -19.208 14.334 30.044 1.00 82.94 455 PRO A CA 1
ATOM 3557 C C . PRO A 1 455 ? -20.547 13.872 30.625 1.00 82.94 455 PRO A C 1
ATOM 3559 O O . PRO A 1 455 ? -21.549 14.559 30.463 1.00 82.94 455 PRO A O 1
ATOM 3562 N N . GLY A 1 456 ? -20.555 12.747 31.337 1.00 80.50 456 GLY A N 1
ATOM 3563 C CA . GLY A 1 456 ? -21.761 12.290 32.033 1.00 80.50 456 GLY A CA 1
ATOM 3564 C C . GLY A 1 456 ? -21.672 10.867 32.570 1.00 80.50 456 GLY A C 1
ATOM 3565 O O . GLY A 1 456 ? -22.275 10.577 33.588 1.00 80.50 456 GLY A O 1
ATOM 3566 N N . MET A 1 457 ? -20.866 9.999 31.954 1.00 83.75 457 MET A N 1
ATOM 3567 C CA . MET A 1 457 ? -20.672 8.619 32.413 1.00 83.75 457 MET A CA 1
ATOM 3568 C C . MET A 1 457 ? -19.199 8.333 32.707 1.00 83.75 457 MET A C 1
ATOM 3570 O O . MET A 1 457 ? -18.342 8.799 31.946 1.00 83.75 457 MET A O 1
ATOM 3574 N N . PRO A 1 458 ? -18.877 7.536 33.742 1.00 83.25 458 PRO A N 1
ATOM 3575 C CA . PRO A 1 458 ? -17.528 7.018 33.931 1.00 83.25 458 PRO A CA 1
ATOM 3576 C C . PRO A 1 458 ? -17.062 6.226 32.696 1.00 83.25 458 PRO A C 1
ATOM 3578 O O . PRO A 1 458 ? -17.845 5.454 32.135 1.00 83.25 458 PRO A O 1
ATOM 3581 N N . PRO A 1 459 ? -15.811 6.393 32.235 1.00 81.31 459 PRO A N 1
ATOM 3582 C CA . PRO A 1 459 ? -15.291 5.612 31.120 1.00 81.31 459 PRO A CA 1
ATOM 3583 C C . PRO A 1 459 ? -15.046 4.154 31.522 1.00 81.31 459 PRO A C 1
ATOM 3585 O O . PRO A 1 459 ? -14.353 3.883 32.493 1.00 81.31 459 PRO A O 1
ATOM 3588 N N . VAL A 1 460 ? -15.550 3.210 30.729 1.00 78.25 460 VAL A N 1
ATOM 3589 C CA . VAL A 1 460 ? -15.383 1.764 30.993 1.00 78.25 460 VAL A CA 1
ATOM 3590 C C . VAL A 1 460 ? -14.438 1.063 30.012 1.00 78.25 460 VAL A C 1
ATOM 3592 O O . VAL A 1 460 ? -13.889 0.005 30.316 1.00 78.25 460 VAL A O 1
ATOM 3595 N N . GLY A 1 461 ? -14.190 1.658 28.839 1.00 77.31 461 GLY A N 1
ATOM 3596 C CA . GLY A 1 461 ? -13.380 1.036 27.788 1.00 77.31 461 GLY A CA 1
ATOM 3597 C C . GLY A 1 461 ? -13.979 -0.302 27.335 1.00 77.31 461 GLY A C 1
ATOM 3598 O O . GLY A 1 461 ? -15.148 -0.354 26.974 1.00 77.31 461 GLY A O 1
ATOM 3599 N N . PHE A 1 462 ? -13.173 -1.369 27.366 1.00 77.62 462 PHE A N 1
ATOM 3600 C CA . PHE A 1 462 ? -13.586 -2.752 27.067 1.00 77.62 462 PHE A CA 1
ATOM 3601 C C . PHE A 1 462 ? -13.568 -3.663 28.310 1.00 77.62 462 PHE A C 1
ATOM 3603 O O . PHE A 1 462 ? -13.434 -4.878 28.188 1.00 77.62 462 PHE A O 1
ATOM 3610 N N . TRP A 1 463 ? -13.636 -3.095 29.517 1.00 82.88 463 TRP A N 1
ATOM 3611 C CA . TRP A 1 463 ? -13.609 -3.878 30.753 1.00 82.88 463 TRP A CA 1
ATOM 3612 C C . TRP A 1 463 ? -15.008 -4.385 31.096 1.00 82.88 463 TRP A C 1
ATOM 3614 O O . TRP A 1 463 ? -15.880 -3.592 31.447 1.00 82.88 463 TRP A O 1
ATOM 3624 N N . SER A 1 464 ? -15.201 -5.705 31.043 1.00 87.56 464 SER A N 1
ATOM 3625 C CA . SER A 1 464 ? -16.476 -6.362 31.364 1.00 87.56 464 SER A CA 1
ATOM 3626 C C . SER A 1 464 ? -16.985 -5.989 32.758 1.00 87.56 464 SER A C 1
ATOM 3628 O O . SER A 1 464 ? -18.125 -5.562 32.887 1.00 87.56 464 SER A O 1
ATOM 3630 N N . ALA A 1 465 ? -16.119 -6.024 33.776 1.00 86.38 465 ALA A N 1
ATOM 3631 C CA . ALA A 1 465 ? -16.477 -5.649 35.147 1.00 86.38 465 ALA A CA 1
ATOM 3632 C C . ALA A 1 465 ? -16.957 -4.189 35.267 1.00 86.38 465 ALA A C 1
ATOM 3634 O O . ALA A 1 465 ? -17.904 -3.898 35.993 1.00 86.38 465 ALA A O 1
ATOM 3635 N N . ALA A 1 466 ? -16.339 -3.266 34.522 1.00 87.12 466 ALA A N 1
ATOM 3636 C CA . ALA A 1 466 ? -16.722 -1.857 34.545 1.00 87.12 466 ALA A CA 1
ATOM 3637 C C . ALA A 1 466 ? -18.048 -1.607 33.807 1.00 87.12 466 ALA A C 1
ATOM 3639 O O . ALA A 1 466 ? -18.853 -0.797 34.262 1.00 87.12 466 ALA A O 1
ATOM 3640 N N . ILE A 1 467 ? -18.295 -2.322 32.702 1.00 89.81 467 ILE A N 1
ATOM 3641 C CA . ILE A 1 467 ? -19.591 -2.302 32.008 1.00 89.81 467 ILE A CA 1
ATOM 3642 C C . ILE A 1 467 ? -20.672 -2.856 32.944 1.00 89.81 467 ILE A C 1
ATOM 3644 O O . ILE A 1 467 ? -21.666 -2.178 33.192 1.00 89.81 467 ILE A O 1
ATOM 3648 N N . SER A 1 468 ? -20.439 -4.034 33.527 1.00 90.19 468 SER A N 1
ATOM 3649 C CA . SER A 1 468 ? -21.367 -4.704 34.440 1.00 90.19 468 SER A CA 1
ATOM 3650 C C . SER A 1 468 ? -21.736 -3.847 35.653 1.00 90.19 468 SER A C 1
ATOM 3652 O O . SER A 1 468 ? -22.906 -3.734 36.006 1.00 90.19 468 SER A O 1
ATOM 3654 N N . ALA A 1 469 ? -20.766 -3.147 36.247 1.00 88.38 469 ALA A N 1
ATOM 3655 C CA . ALA A 1 469 ? -21.005 -2.259 37.384 1.00 88.38 469 ALA A CA 1
ATOM 3656 C C . ALA A 1 469 ? -22.038 -1.151 37.103 1.00 88.38 469 ALA A C 1
ATOM 3658 O O . ALA A 1 469 ? -22.727 -0.693 38.018 1.00 88.38 469 ALA A O 1
ATOM 3659 N N . ALA A 1 470 ? -22.161 -0.721 35.845 1.00 88.50 470 ALA A N 1
ATOM 3660 C CA . ALA A 1 470 ? -23.142 0.267 35.408 1.00 88.50 470 ALA A CA 1
ATOM 3661 C C . ALA A 1 470 ? -24.475 -0.350 34.932 1.00 88.50 470 ALA A C 1
ATOM 3663 O O . ALA A 1 470 ? -25.428 0.396 34.710 1.00 88.50 470 ALA A O 1
ATOM 3664 N N . CYS A 1 471 ? -24.562 -1.677 34.796 1.00 89.69 471 CYS A N 1
ATOM 3665 C CA . CYS A 1 471 ? -25.692 -2.406 34.212 1.00 89.69 471 CYS A CA 1
ATOM 3666 C C . CYS A 1 471 ? -26.513 -3.156 35.275 1.00 89.69 471 CYS A C 1
ATOM 3668 O O . CYS A 1 471 ? -26.699 -4.359 35.190 1.00 89.69 471 CYS A O 1
ATOM 3670 N N . HIS A 1 472 ? -27.027 -2.444 36.281 1.00 87.50 472 HIS A N 1
ATOM 3671 C CA . HIS A 1 472 ? -27.915 -3.016 37.306 1.00 87.50 472 HIS A CA 1
ATOM 3672 C C . HIS A 1 472 ? -29.329 -2.429 37.159 1.00 87.50 472 HIS A C 1
ATOM 3674 O O . HIS A 1 472 ? -29.597 -1.367 37.731 1.00 87.50 472 HIS A O 1
ATOM 3680 N N . PRO A 1 473 ? -30.225 -3.047 36.363 1.00 82.31 473 PRO A N 1
ATOM 3681 C CA . PRO A 1 473 ? -31.564 -2.513 36.130 1.00 82.31 473 PRO A CA 1
ATOM 3682 C C . PRO A 1 473 ? -32.459 -2.601 37.382 1.00 82.31 473 PRO A C 1
ATOM 3684 O O . PRO A 1 473 ? -32.199 -3.389 38.298 1.00 82.31 473 PRO A O 1
ATOM 3687 N N . PRO A 1 474 ? -33.538 -1.797 37.448 1.00 76.38 474 PRO A N 1
ATOM 3688 C CA . PRO A 1 474 ? -34.543 -1.924 38.499 1.00 76.38 474 PRO A CA 1
ATOM 3689 C C . PRO A 1 474 ? -35.224 -3.301 38.458 1.00 76.38 474 PRO A C 1
ATOM 3691 O O . PRO A 1 474 ? -35.368 -3.897 37.396 1.00 76.38 474 PRO A O 1
ATOM 3694 N N . ARG A 1 475 ? -35.703 -3.784 39.618 1.00 68.62 475 ARG A N 1
ATOM 3695 C CA . ARG A 1 475 ? -36.334 -5.117 39.778 1.00 68.62 475 ARG A CA 1
ATOM 3696 C C . ARG A 1 475 ? -37.533 -5.374 38.848 1.00 68.62 475 ARG A C 1
ATOM 3698 O O . ARG A 1 475 ? -37.895 -6.527 38.650 1.00 68.62 475 ARG A O 1
ATOM 3705 N N . PHE A 1 476 ? -38.137 -4.324 38.292 1.00 64.88 476 PHE A N 1
ATOM 3706 C CA . PHE A 1 476 ? -39.257 -4.387 37.355 1.00 64.88 476 PHE A CA 1
ATOM 3707 C C . PHE A 1 476 ? -39.130 -3.245 36.333 1.00 64.88 476 PHE A C 1
ATOM 3709 O O . PHE A 1 476 ? -38.736 -2.146 36.737 1.00 64.88 476 PHE A O 1
ATOM 3716 N N . PRO A 1 477 ? -39.506 -3.422 35.049 1.00 60.19 477 PRO A N 1
ATOM 3717 C CA . PRO A 1 477 ? -40.045 -4.618 34.384 1.00 60.19 477 PRO A CA 1
ATOM 3718 C C . PRO A 1 477 ? -38.976 -5.558 33.778 1.00 60.19 477 PRO A C 1
ATOM 3720 O O . PRO A 1 477 ? -37.867 -5.136 33.450 1.00 60.19 477 PRO A O 1
ATOM 3723 N N . GLN A 1 478 ? -39.351 -6.830 33.580 1.00 66.50 478 GLN A N 1
ATOM 3724 C CA . GLN A 1 478 ? -38.576 -7.823 32.815 1.00 66.50 478 GLN A CA 1
ATOM 3725 C C . GLN A 1 478 ? -38.253 -7.307 31.397 1.00 66.50 478 GLN A C 1
ATOM 3727 O O . GLN A 1 478 ? -39.000 -6.498 30.838 1.00 66.50 478 GLN A O 1
ATOM 3732 N N . ASN A 1 479 ? -37.144 -7.779 30.815 1.00 75.56 479 ASN A N 1
ATOM 3733 C CA . ASN A 1 479 ? -36.669 -7.418 29.470 1.00 75.56 479 ASN A CA 1
ATOM 3734 C C . ASN A 1 479 ? -36.310 -5.929 29.299 1.00 75.56 479 ASN A C 1
ATOM 3736 O O . ASN A 1 479 ? -36.568 -5.322 28.256 1.00 75.56 479 ASN A O 1
ATOM 3740 N N . THR A 1 480 ? -35.705 -5.317 30.324 1.00 80.19 480 THR A N 1
ATOM 3741 C CA . THR A 1 480 ? -35.234 -3.919 30.257 1.00 80.19 480 THR A CA 1
ATOM 3742 C C . THR A 1 480 ? -34.189 -3.720 29.147 1.00 80.19 480 THR A C 1
ATOM 3744 O O . THR A 1 480 ? -34.140 -2.649 28.540 1.00 80.19 480 THR A O 1
ATOM 3747 N N . SER A 1 481 ? -33.429 -4.765 28.804 1.00 82.75 481 SER A N 1
ATOM 3748 C CA . SER A 1 481 ? -32.484 -4.786 27.681 1.00 82.75 481 SER A CA 1
ATOM 3749 C C . SER A 1 481 ? -33.115 -4.578 26.310 1.00 82.75 481 SER A C 1
ATOM 3751 O O . SER A 1 481 ? -32.454 -4.040 25.418 1.00 82.75 481 SER A O 1
ATOM 3753 N N . LEU A 1 482 ? -34.391 -4.935 26.140 1.00 87.75 482 LEU A N 1
ATOM 3754 C CA . LEU A 1 482 ? -35.106 -4.828 24.867 1.00 87.75 482 LEU A CA 1
ATOM 3755 C C . LEU A 1 482 ? -35.663 -3.422 24.603 1.00 87.75 482 LEU A C 1
ATOM 3757 O O . LEU A 1 482 ? -36.166 -3.156 23.512 1.00 87.75 482 LEU A O 1
ATOM 3761 N N . LYS A 1 483 ? -35.609 -2.518 25.586 1.00 88.44 483 LYS A N 1
ATOM 3762 C CA . LYS A 1 483 ? -36.146 -1.152 25.491 1.00 88.44 483 LYS A CA 1
ATOM 3763 C C . LYS A 1 483 ? -35.031 -0.121 25.317 1.00 88.44 483 LYS A C 1
ATOM 3765 O O . LYS A 1 483 ? -33.849 -0.401 25.506 1.00 88.44 483 LYS A O 1
ATOM 3770 N N . LYS A 1 484 ? -35.396 1.121 24.984 1.00 89.31 484 LYS A N 1
ATOM 3771 C CA . LYS A 1 484 ? -34.447 2.248 25.013 1.00 89.31 484 LYS A CA 1
ATOM 3772 C C . LYS A 1 484 ? -33.945 2.521 26.436 1.00 89.31 484 LYS A C 1
ATOM 3774 O O . LYS A 1 484 ? -34.715 2.927 27.311 1.00 89.31 484 LYS A O 1
ATOM 3779 N N . VAL A 1 485 ? -32.634 2.404 26.628 1.00 90.06 485 VAL A N 1
ATOM 3780 C CA . VAL A 1 485 ? -31.958 2.609 27.914 1.00 90.06 485 VAL A CA 1
ATOM 3781 C C . VAL A 1 485 ? -31.251 3.961 27.982 1.00 90.06 485 VAL A C 1
ATOM 3783 O O . VAL A 1 485 ? -30.852 4.539 26.970 1.00 90.06 485 VAL A O 1
ATOM 3786 N N . MET A 1 486 ? -31.126 4.481 29.197 1.00 90.38 486 MET A N 1
ATOM 3787 C CA . MET A 1 486 ? -30.355 5.671 29.549 1.00 90.38 486 MET A CA 1
ATOM 3788 C C . MET A 1 486 ? -29.732 5.410 30.912 1.00 90.38 486 MET A C 1
ATOM 3790 O O . MET A 1 486 ? -30.379 4.831 31.783 1.00 90.38 486 MET A O 1
ATOM 3794 N N . TRP A 1 487 ? -28.490 5.839 31.081 1.00 88.94 487 TRP A N 1
ATOM 3795 C CA . TRP A 1 487 ? -27.798 5.740 32.354 1.00 88.94 487 TRP A CA 1
ATOM 3796 C C . TRP A 1 487 ? -28.159 6.924 33.246 1.00 88.94 487 TRP A C 1
ATOM 3798 O O . TRP A 1 487 ? -28.201 8.067 32.787 1.00 88.94 487 TRP A O 1
ATOM 3808 N N . GLY A 1 488 ? -28.414 6.653 34.520 1.00 86.12 488 GLY A N 1
ATOM 3809 C CA . GLY A 1 488 ? -28.771 7.672 35.494 1.00 86.12 488 GLY A CA 1
ATOM 3810 C C . GLY A 1 488 ? -29.263 7.069 36.802 1.00 86.12 488 GLY A C 1
ATOM 3811 O O . GLY A 1 488 ? -29.280 5.851 36.980 1.00 86.12 488 GLY A O 1
ATOM 3812 N N . GLU A 1 489 ? -29.656 7.944 37.721 1.00 80.94 489 GLU A N 1
ATOM 3813 C CA . GLU A 1 489 ? -30.226 7.544 39.002 1.00 80.94 489 GLU A CA 1
ATOM 3814 C C . GLU A 1 489 ? -31.592 6.875 38.810 1.00 80.94 489 GLU A C 1
ATOM 3816 O O . GLU A 1 489 ? -32.475 7.387 38.118 1.00 80.94 489 GLU A O 1
ATOM 3821 N N . ILE A 1 490 ? -31.758 5.715 39.440 1.00 76.12 490 ILE A N 1
ATOM 3822 C CA . ILE A 1 490 ? -33.017 4.979 39.468 1.00 76.12 490 ILE A CA 1
ATOM 3823 C C . ILE A 1 490 ? -33.744 5.396 40.745 1.00 76.12 490 ILE A C 1
ATOM 3825 O O . ILE A 1 490 ? -33.249 5.144 41.843 1.00 76.12 490 ILE A O 1
ATOM 3829 N N . LYS A 1 491 ? -34.929 6.003 40.617 1.00 67.56 491 LYS A N 1
ATOM 3830 C CA . LYS A 1 491 ? -35.785 6.247 41.783 1.00 67.56 491 LYS A CA 1
ATOM 3831 C C . LYS A 1 491 ? -36.275 4.899 42.333 1.00 67.56 491 LYS A C 1
ATOM 3833 O O . LYS A 1 491 ? -36.818 4.109 41.554 1.00 67.56 491 LYS A O 1
ATOM 3838 N N . PRO A 1 492 ? -36.101 4.604 43.633 1.00 58.12 492 PRO A N 1
ATOM 3839 C CA . PRO A 1 492 ? -36.695 3.417 44.227 1.00 58.12 492 PRO A CA 1
ATOM 3840 C C . PRO A 1 492 ? -38.222 3.516 44.134 1.00 58.12 492 PRO A C 1
ATOM 3842 O O . PRO A 1 492 ? -38.820 4.538 44.463 1.00 58.12 492 PRO A O 1
ATOM 3845 N N . TYR A 1 493 ? -38.858 2.452 43.649 1.00 47.62 493 TYR A N 1
ATOM 3846 C CA . TYR A 1 493 ? -40.314 2.374 43.573 1.00 47.62 493 TYR A CA 1
ATOM 3847 C C . TYR A 1 493 ? -40.878 2.382 45.005 1.00 47.62 493 TYR A C 1
ATOM 3849 O O . TYR A 1 493 ? -40.592 1.459 45.767 1.00 47.62 493 TYR A O 1
ATOM 3857 N N . GLY A 1 494 ? -41.618 3.432 45.379 1.00 50.44 494 GLY A N 1
ATOM 3858 C CA . GLY A 1 494 ? -42.243 3.570 46.704 1.00 50.44 494 GLY A CA 1
ATOM 3859 C C . GLY A 1 494 ? -41.923 4.849 47.487 1.00 50.44 494 GLY A C 1
ATOM 3860 O O . GLY A 1 494 ? -42.550 5.076 48.516 1.00 50.44 494 GLY A O 1
ATOM 3861 N N . SER A 1 495 ? -41.021 5.721 47.024 1.00 44.25 495 SER A N 1
ATOM 3862 C CA . SER A 1 495 ? -40.913 7.075 47.587 1.00 44.25 495 SER A CA 1
ATOM 3863 C C . SER A 1 495 ? -41.983 7.972 46.959 1.00 44.25 495 SER A C 1
ATOM 3865 O O . SER A 1 495 ? -41.707 8.701 46.004 1.00 44.25 495 SER A O 1
ATOM 3867 N N . HIS A 1 496 ? -43.220 7.865 47.451 1.00 39.31 496 HIS A N 1
ATOM 3868 C CA . HIS A 1 496 ? -44.148 8.987 47.363 1.00 39.31 496 HIS A CA 1
ATOM 3869 C C . HIS A 1 496 ? -43.491 10.189 48.038 1.00 39.31 496 HIS A C 1
ATOM 3871 O O . HIS A 1 496 ? -42.876 10.043 49.096 1.00 39.31 496 HIS A O 1
ATOM 3877 N N . ASP A 1 4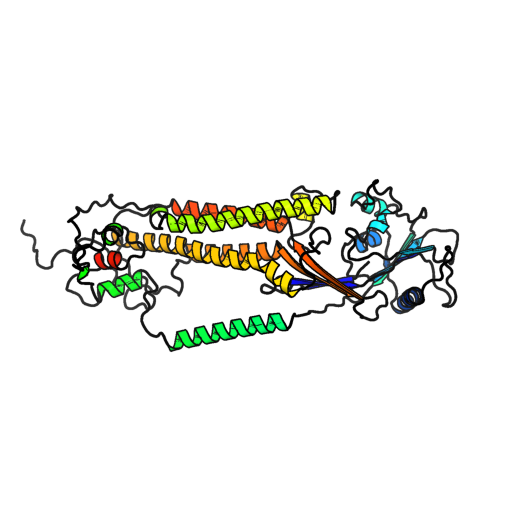97 ? -43.590 11.340 47.382 1.00 45.47 497 ASP A N 1
ATOM 3878 C CA . ASP A 1 497 ? -43.107 12.620 47.871 1.00 45.47 497 ASP A CA 1
ATOM 3879 C C . ASP A 1 497 ? -43.576 12.842 49.317 1.00 45.47 497 ASP A C 1
ATOM 3881 O O . ASP A 1 497 ? -44.763 13.023 49.584 1.00 45.47 497 ASP A O 1
ATOM 3885 N N . ALA A 1 498 ? -42.632 12.810 50.253 1.00 37.19 498 ALA A N 1
ATOM 3886 C CA . ALA A 1 498 ? -42.810 13.365 51.581 1.00 37.19 498 ALA A CA 1
ATOM 3887 C C . ALA A 1 498 ? -41.993 14.658 51.629 1.00 37.19 498 ALA A C 1
ATOM 3889 O O . ALA A 1 498 ? -40.809 14.622 51.955 1.00 37.19 498 ALA A O 1
ATOM 3890 N N . THR A 1 499 ? -42.686 15.741 51.249 1.00 35.31 499 THR A N 1
ATOM 3891 C CA . THR A 1 499 ? -42.424 17.177 51.501 1.00 35.31 499 THR A CA 1
ATOM 3892 C C . THR A 1 499 ? -41.083 17.770 51.093 1.00 35.31 499 THR A C 1
ATOM 3894 O O . THR A 1 499 ? -40.053 17.422 51.708 1.00 35.31 499 THR A O 1
#

Sequence (499 aa):
MYLVTTVSPVFFTGAMQINVTKAPFTLTTRIENMTTVRASSQEWLSDQELQAISSLNRSQPEMLPIRQCVEAYSKPFQNTYRNLFVVLDTAESNTVLSTRTSSPRDIQPYSWICDGTRANSTGFCSNQNLQESAVSWSLDGDRVKYCLCERAAGLCELNFHHTLLIIVISANAAKLVAMLVLLNFFDESALITLGDAIASFMDEPDPTTRGMCLADHKVFCSKRNTDGASTWTCQKRRYTPNGYPVRWFRTVSFGQWVRTFSIMICVLLATIVLCVTATRHVAKVNPDQDMSLKGLFSMGFGALRISSTLTNISSRIEVLVIVANIPQLVLSFAYVLVNRVLSGMASSREWASFAHKRAGLRVTRALGEQRSTYYLQLPYSLAVPQIATSIAVHYIVSQSVFASRVQIYDYLAQGQQFDEYRALGFSAIAIIAGIVLWFFIMAALLGLGLVKNRPGMPPVGFWSAAISAACHPPRFPQNTSLKKVMWGEIKPYGSHDAT

pLDDT: mean 76.21, std 17.82, range [27.88, 97.56]